Protein AF-0000000086746890 (afdb_homodimer)

Foldseek 3Di:
DQDPAAEEEEEAAAAFDCLLVVVLLVLLQQLCVLLVHDGHHYFYEYLVQAWHAYPPRDTDHGDDYLVVDQDHQEYEQTAHHDQDPPNVRQDPSNLVSVVNHVVVQHAYEYAANSVLSCVVSVNQFCHEEEHALVCQVVSCVVRVRGNYDPLFQWEDDRRYIYGHHSVCVLLQSLLVSCVVRNQVSSLVSCCVVVNPPVQQLSGDPSVQSLQQRFNPVLLVVLLSVLLNDQLQPDDLVVSCVVSVHDSVVSQVVSCVRRVDGPVVVSLRSLLRQLLVCLQAHPDDLCVSCVRSHHNDSVVVQVSNCVVPVDGSVRSSVRRNDD/DQDPAAEEEEEAAAAFDCLLVVVLLVLLQQLCVLLVHDGHHYFYEYLVQAWHAYPPRDTDHGDDYLVVDQDHQEYEYTAHHDQDPPNVRQDPSNLVSVVNHVVVQHAYEYAANSVLSCLVSVNQFCHEEEHALVCQVVSCVVRVRGNYDPLAQWEDDRRYIYGHHSVCVLLVSLLVSCVVRNQVSSQVSQCVVVNDPPQQPSGPVSVQSNQQRFNDPLLVVLLSVLLNDQLQPDDLCVSCVVSVHDSVVVQVVSCVRRVDGPVVVSLSSLLSQLRVCLQPHPDDLCVSCVRSHHNDSVVVQVSNCVVPVDGSVRSSVRHNDD

Structure (mmCIF, N/CA/C/O backbone):
data_AF-0000000086746890-model_v1
#
loop_
_entity.id
_entity.type
_entity.pdbx_description
1 polymer 'AraC family transcriptional regulator'
#
loop_
_atom_site.group_PDB
_atom_site.id
_atom_site.type_symbol
_atom_site.label_atom_id
_atom_site.label_alt_id
_atom_site.label_comp_id
_atom_site.label_asym_id
_atom_site.label_entity_id
_atom_site.label_seq_id
_atom_site.pdbx_PDB_ins_code
_atom_site.Cartn_x
_atom_site.Cartn_y
_atom_site.Cartn_z
_atom_site.occupancy
_atom_site.B_iso_or_equiv
_atom_site.auth_seq_id
_atom_site.auth_comp_id
_atom_site.auth_asym_id
_atom_site.auth_atom_id
_atom_site.pdbx_PDB_model_num
ATOM 1 N N . MET A 1 1 ? -10.727 -31.609 0.806 1 37.62 1 MET A N 1
ATOM 2 C CA . MET A 1 1 ? -9.375 -32.094 0.576 1 37.62 1 MET A CA 1
ATOM 3 C C . MET A 1 1 ? -8.375 -31.391 1.479 1 37.62 1 MET A C 1
ATOM 5 O O . MET A 1 1 ? -8.422 -30.156 1.613 1 37.62 1 MET A O 1
ATOM 9 N N . ASP A 1 2 ? -7.816 -32.062 2.447 1 51.03 2 ASP A N 1
ATOM 10 C CA . ASP A 1 2 ? -6.898 -31.75 3.531 1 51.03 2 ASP A CA 1
ATOM 11 C C . ASP A 1 2 ? -5.668 -31 3.006 1 51.03 2 ASP A C 1
ATOM 13 O O . ASP A 1 2 ? -4.734 -31.625 2.498 1 51.03 2 ASP A O 1
ATOM 17 N N . ARG A 1 3 ? -5.832 -29.859 2.447 1 65.56 3 ARG A N 1
ATOM 18 C CA . ARG A 1 3 ? -4.711 -29.156 1.813 1 65.56 3 ARG A CA 1
ATOM 19 C C . ARG A 1 3 ? -3.646 -28.797 2.84 1 65.56 3 ARG A C 1
ATOM 21 O O . ARG A 1 3 ? -3.969 -28.312 3.928 1 65.56 3 ARG A O 1
ATOM 28 N N . ASN A 1 4 ? -2.395 -29.359 2.713 1 88 4 ASN A N 1
ATOM 29 C CA . ASN A 1 4 ? -1.258 -28.922 3.52 1 88 4 ASN A CA 1
ATOM 30 C C . ASN A 1 4 ? -1.111 -27.406 3.514 1 88 4 ASN A C 1
ATOM 32 O O . ASN A 1 4 ? -1.479 -26.75 2.539 1 88 4 ASN A O 1
ATOM 36 N N . PRO A 1 5 ? -0.729 -26.891 4.691 1 94.88 5 PRO A N 1
ATOM 37 C CA . PRO A 1 5 ? -0.518 -25.438 4.727 1 94.88 5 PRO A CA 1
ATOM 38 C C . PRO A 1 5 ? 0.546 -24.969 3.734 1 94.88 5 PRO A C 1
ATOM 40 O O . PRO A 1 5 ? 1.56 -25.656 3.547 1 94.88 5 PRO A O 1
ATOM 43 N N . VAL A 1 6 ? 0.231 -23.938 3.039 1 97.19 6 VAL A N 1
ATOM 44 C CA . VAL A 1 6 ? 1.237 -23.281 2.205 1 97.19 6 VAL A CA 1
ATOM 45 C C . VAL A 1 6 ? 2.32 -22.672 3.086 1 97.19 6 VAL A C 1
ATOM 47 O O . VAL A 1 6 ? 2.021 -22.078 4.125 1 97.19 6 VAL A O 1
ATOM 50 N N . SER A 1 7 ? 3.57 -22.859 2.709 1 98.38 7 SER A N 1
ATOM 51 C CA . SER A 1 7 ? 4.672 -22.297 3.482 1 98.38 7 SER A CA 1
ATOM 52 C C . SER A 1 7 ? 5.324 -21.125 2.748 1 98.38 7 SER A C 1
ATOM 54 O O . SER A 1 7 ? 5.473 -21.172 1.525 1 98.38 7 SER A O 1
ATOM 56 N N . LEU A 1 8 ? 5.617 -20.109 3.471 1 98.75 8 LEU A N 1
ATOM 57 C CA . LEU A 1 8 ? 6.34 -18.938 2.965 1 98.75 8 LEU A CA 1
ATOM 58 C C . LEU A 1 8 ? 7.547 -18.625 3.842 1 98.75 8 LEU A C 1
ATOM 60 O O . LEU A 1 8 ? 7.418 -18.516 5.062 1 98.75 8 LEU A O 1
ATOM 64 N N . SER A 1 9 ? 8.727 -18.578 3.258 1 98.81 9 SER A N 1
ATOM 65 C CA . SER A 1 9 ? 9.953 -18.188 3.951 1 98.81 9 SER A CA 1
ATOM 66 C C . SER A 1 9 ? 10.43 -16.812 3.498 1 98.81 9 SER A C 1
ATOM 68 O O . SER A 1 9 ? 10.719 -16.609 2.318 1 98.81 9 SER A O 1
ATOM 70 N N . ALA A 1 10 ? 10.508 -15.945 4.469 1 98.75 10 ALA A N 1
ATOM 71 C CA . ALA A 1 10 ? 10.836 -14.555 4.184 1 98.75 10 ALA A CA 1
ATOM 72 C C . ALA A 1 10 ? 12.227 -14.195 4.703 1 98.75 10 ALA A C 1
ATOM 74 O O . ALA A 1 10 ? 12.539 -14.43 5.875 1 98.75 10 ALA A O 1
ATOM 75 N N . LEU A 1 11 ? 13.016 -13.641 3.838 1 97.94 11 LEU A N 1
ATOM 76 C CA . LEU A 1 11 ? 14.297 -13.062 4.219 1 97.94 11 LEU A CA 1
ATOM 77 C C . LEU A 1 11 ? 14.156 -11.578 4.539 1 97.94 11 LEU A C 1
ATOM 79 O O . LEU A 1 11 ? 13.914 -10.766 3.643 1 97.94 11 LEU A O 1
ATOM 83 N N . ALA A 1 12 ? 14.328 -11.266 5.793 1 97.25 12 ALA A N 1
ATOM 84 C CA . ALA A 1 12 ? 14.234 -9.875 6.238 1 97.25 12 ALA A CA 1
ATOM 85 C C . ALA A 1 12 ? 15.625 -9.297 6.508 1 97.25 12 ALA A C 1
ATOM 87 O O . ALA A 1 12 ? 16.5 -9.992 7.02 1 97.25 12 ALA A O 1
ATOM 88 N N . PHE A 1 13 ? 15.797 -8.016 6.172 1 94.88 13 PHE A N 1
ATOM 89 C CA . PHE A 1 13 ? 17.078 -7.344 6.328 1 94.88 13 PHE A CA 1
ATOM 90 C C . PHE A 1 13 ? 16.938 -6.086 7.176 1 94.88 13 PHE A C 1
ATOM 92 O O . PHE A 1 13 ? 15.984 -5.32 7 1 94.88 13 PHE A O 1
ATOM 99 N N . SER A 1 14 ? 17.891 -5.926 8.07 1 94.38 14 SER A N 1
ATOM 100 C CA . SER A 1 14 ? 17.953 -4.637 8.758 1 94.38 14 SER A CA 1
ATOM 101 C C . SER A 1 14 ? 18.266 -3.508 7.781 1 94.38 14 SER A C 1
ATOM 103 O O . SER A 1 14 ? 19.078 -3.67 6.871 1 94.38 14 SER A O 1
ATOM 105 N N . GLY A 1 15 ? 17.594 -2.457 7.996 1 90.81 15 GLY A N 1
ATOM 106 C CA . GLY A 1 15 ? 17.75 -1.319 7.105 1 90.81 15 GLY A CA 1
ATOM 107 C C . GLY A 1 15 ? 16.688 -1.264 6.02 1 90.81 15 GLY A C 1
ATOM 108 O O . GLY A 1 15 ? 16.453 -0.207 5.43 1 90.81 15 GLY A O 1
ATOM 109 N N . GLY A 1 16 ? 16.125 -2.379 5.73 1 93.75 16 GLY A N 1
ATOM 110 C CA . GLY A 1 16 ? 15.094 -2.447 4.707 1 93.75 16 GLY A CA 1
ATOM 111 C C . GLY A 1 16 ? 13.695 -2.197 5.25 1 93.75 16 GLY A C 1
ATOM 112 O O . GLY A 1 16 ? 13.492 -2.188 6.465 1 93.75 16 GLY A O 1
ATOM 113 N N . SER A 1 17 ? 12.75 -1.961 4.312 1 96 17 SER A N 1
ATOM 114 C CA . SER A 1 17 ? 11.344 -1.791 4.672 1 96 17 SER A CA 1
ATOM 115 C C . SER A 1 17 ? 10.766 -3.07 5.27 1 96 17 SER A C 1
ATOM 117 O O . SER A 1 17 ? 10.766 -4.117 4.621 1 96 17 SER A O 1
ATOM 119 N N . LEU A 1 18 ? 10.211 -2.998 6.453 1 97.94 18 LEU A N 1
ATOM 120 C CA . LEU A 1 18 ? 9.609 -4.168 7.074 1 97.94 18 LEU A CA 1
ATOM 121 C C . LEU A 1 18 ? 8.227 -4.441 6.492 1 97.94 18 LEU A C 1
ATOM 123 O O . LEU A 1 18 ? 7.715 -5.559 6.586 1 97.94 18 LEU A O 1
ATOM 127 N N . THR A 1 19 ? 7.664 -3.428 5.852 1 97.69 19 THR A N 1
ATOM 128 C CA . THR A 1 19 ? 6.406 -3.602 5.133 1 97.69 19 THR A CA 1
ATOM 129 C C . THR A 1 19 ? 6.57 -4.598 3.986 1 97.69 19 THR A C 1
ATOM 131 O O . THR A 1 19 ? 5.613 -5.27 3.602 1 97.69 19 THR A O 1
ATOM 134 N N . SER A 1 20 ? 7.797 -4.707 3.482 1 97.94 20 SER A N 1
ATOM 135 C CA . SER A 1 20 ? 8.078 -5.672 2.428 1 97.94 20 SER A CA 1
ATOM 136 C C . SER A 1 20 ? 7.953 -7.105 2.941 1 97.94 20 SER A C 1
ATOM 138 O O . SER A 1 20 ? 7.891 -8.047 2.154 1 97.94 20 SER A O 1
ATOM 140 N N . ILE A 1 21 ? 7.922 -7.27 4.223 1 98.5 21 ILE A N 1
ATOM 141 C CA . ILE A 1 21 ? 7.773 -8.578 4.855 1 98.5 21 ILE A CA 1
ATOM 142 C C . ILE A 1 21 ? 6.336 -8.758 5.328 1 98.5 21 ILE A C 1
ATOM 144 O O . ILE A 1 21 ? 5.652 -9.695 4.914 1 98.5 21 ILE A O 1
ATOM 148 N N . THR A 1 22 ? 5.852 -7.844 6.098 1 98.31 22 THR A N 1
ATOM 149 C CA . THR A 1 22 ? 4.539 -7.973 6.723 1 98.31 22 THR A CA 1
ATOM 150 C C . THR A 1 22 ? 3.434 -7.965 5.672 1 98.31 22 THR A C 1
ATOM 152 O O . THR A 1 22 ? 2.498 -8.766 5.738 1 98.31 22 THR A O 1
ATOM 155 N N . GLY A 1 23 ? 3.523 -7.117 4.703 1 97.56 23 GLY A N 1
ATOM 156 C CA . GLY A 1 23 ? 2.498 -6.961 3.682 1 97.56 23 GLY A CA 1
ATOM 157 C C . GLY A 1 23 ? 2.189 -8.25 2.945 1 97.56 23 GLY A C 1
ATOM 158 O O . GLY A 1 23 ? 1.062 -8.75 3 1 97.56 23 GLY A O 1
ATOM 159 N N . PRO A 1 24 ? 3.191 -8.805 2.289 1 98.25 24 PRO A N 1
ATOM 160 C CA . PRO A 1 24 ? 2.967 -10.055 1.558 1 98.25 24 PRO A CA 1
ATOM 161 C C . PRO A 1 24 ? 2.428 -11.172 2.449 1 98.25 24 PRO A C 1
ATOM 163 O O . PRO A 1 24 ? 1.552 -11.93 2.027 1 98.25 24 PRO A O 1
ATOM 166 N N . ILE A 1 25 ? 2.928 -11.281 3.621 1 98.44 25 ILE A N 1
ATOM 167 C CA . ILE A 1 25 ? 2.502 -12.328 4.539 1 98.44 25 ILE A CA 1
ATOM 168 C C . ILE A 1 25 ? 1.033 -12.133 4.906 1 98.44 25 ILE A C 1
ATOM 170 O O . ILE A 1 25 ? 0.268 -13.094 4.984 1 98.44 25 ILE A O 1
ATOM 174 N N . GLU A 1 26 ? 0.673 -10.922 5.137 1 97 26 GLU A N 1
ATOM 175 C CA . GLU A 1 26 ? -0.715 -10.625 5.477 1 97 26 GLU A CA 1
ATOM 176 C C . GLU A 1 26 ? -1.654 -10.984 4.332 1 97 26 GLU A C 1
ATOM 178 O O . GLU A 1 26 ? -2.738 -11.531 4.559 1 97 26 GLU A O 1
ATOM 183 N N . ILE A 1 27 ? -1.245 -10.695 3.115 1 96.69 27 ILE A N 1
ATOM 184 C CA . ILE A 1 27 ? -2.041 -11.055 1.946 1 96.69 27 ILE A CA 1
ATOM 185 C C . ILE A 1 27 ? -2.229 -12.57 1.894 1 96.69 27 ILE A C 1
ATOM 187 O O . ILE A 1 27 ? -3.355 -13.055 1.772 1 96.69 27 ILE A O 1
ATOM 191 N N . LEU A 1 28 ? -1.146 -13.32 2.006 1 98.06 28 LEU A N 1
ATOM 192 C CA . LEU A 1 28 ? -1.213 -14.773 1.935 1 98.06 28 LEU A CA 1
ATOM 193 C C . LEU A 1 28 ? -2.082 -15.336 3.055 1 98.06 28 LEU A C 1
ATOM 195 O O . LEU A 1 28 ? -2.902 -16.219 2.824 1 98.06 28 LEU A O 1
ATOM 199 N N . THR A 1 29 ? -1.887 -14.836 4.246 1 97.19 29 THR A N 1
ATOM 200 C CA . THR A 1 29 ? -2.619 -15.32 5.41 1 97.19 29 THR A CA 1
ATOM 201 C C . THR A 1 29 ? -4.113 -15.031 5.266 1 97.19 29 THR A C 1
ATOM 203 O O . THR A 1 29 ? -4.941 -15.898 5.547 1 97.19 29 THR A O 1
ATOM 206 N N . THR A 1 30 ? -4.453 -13.859 4.855 1 94.25 30 THR A N 1
ATOM 207 C CA . THR A 1 30 ? -5.848 -13.5 4.625 1 94.25 30 THR A CA 1
ATOM 208 C C . THR A 1 30 ? -6.469 -14.398 3.559 1 94.25 30 THR A C 1
ATOM 210 O O . THR A 1 30 ? -7.586 -14.891 3.73 1 94.25 30 THR A O 1
ATOM 213 N N . ALA A 1 31 ? -5.758 -14.625 2.469 1 94.12 31 ALA A N 1
ATOM 214 C CA . ALA A 1 31 ? -6.242 -15.469 1.382 1 94.12 31 ALA A CA 1
ATOM 215 C C . ALA A 1 31 ? -6.512 -16.891 1.87 1 94.12 31 ALA A C 1
ATOM 217 O O . ALA A 1 31 ? -7.531 -17.5 1.519 1 94.12 31 ALA A O 1
ATOM 218 N N . ALA A 1 32 ? -5.59 -17.406 2.666 1 94.38 32 ALA A N 1
ATOM 219 C CA . ALA A 1 32 ? -5.77 -18.75 3.205 1 94.38 32 ALA A CA 1
ATOM 220 C C . ALA A 1 32 ? -7.043 -18.844 4.039 1 94.38 32 ALA A C 1
ATOM 222 O O . ALA A 1 32 ? -7.816 -19.797 3.902 1 94.38 32 ALA A O 1
ATOM 223 N N . HIS A 1 33 ? -7.227 -17.844 4.875 1 90.44 33 HIS A N 1
ATOM 224 C CA . HIS A 1 33 ? -8.43 -17.797 5.699 1 90.44 33 HIS A CA 1
ATOM 225 C C . HIS A 1 33 ? -9.688 -17.781 4.84 1 90.44 33 HIS A C 1
ATOM 227 O O . HIS A 1 33 ? -10.625 -18.547 5.086 1 90.44 33 HIS A O 1
ATOM 233 N N . LEU A 1 34 ? -9.688 -16.984 3.84 1 85.81 34 LEU A N 1
ATOM 234 C CA . LEU A 1 34 ? -10.836 -16.828 2.953 1 85.81 34 LEU A CA 1
ATOM 235 C C . LEU A 1 34 ? -11.086 -18.109 2.17 1 85.81 34 LEU A C 1
ATOM 237 O O . LEU A 1 34 ? -12.234 -18.438 1.856 1 85.81 34 LEU A O 1
ATOM 241 N N . ALA A 1 35 ? -10.031 -18.828 1.907 1 85.38 35 ALA A N 1
ATOM 242 C CA . ALA A 1 35 ? -10.125 -20.062 1.133 1 85.38 35 ALA A CA 1
ATOM 243 C C . ALA A 1 35 ? -10.523 -21.234 2.02 1 85.38 35 ALA A C 1
ATOM 245 O O . ALA A 1 35 ? -10.711 -22.359 1.531 1 85.38 35 ALA A O 1
ATOM 246 N N . GLY A 1 36 ? -10.633 -20.984 3.346 1 85.56 36 GLY A N 1
ATOM 247 C CA . GLY A 1 36 ? -10.867 -22.078 4.266 1 85.56 36 GLY A CA 1
ATOM 248 C C . GLY A 1 36 ? -9.703 -23.047 4.348 1 85.56 36 GLY A C 1
ATOM 249 O O . GLY A 1 36 ? -9.883 -24.234 4.648 1 85.56 36 GLY A O 1
ATOM 250 N N . ALA A 1 37 ? -8.547 -22.625 3.973 1 88.94 37 ALA A N 1
ATOM 251 C CA . ALA A 1 37 ? -7.332 -23.438 4.004 1 88.94 37 ALA A CA 1
ATOM 252 C C . ALA A 1 37 ? -6.621 -23.297 5.348 1 88.94 37 ALA A C 1
ATOM 254 O O . ALA A 1 37 ? -6.902 -22.375 6.117 1 88.94 37 ALA A O 1
ATOM 255 N N . PRO A 1 38 ? -5.734 -24.234 5.648 1 92.81 38 PRO A N 1
ATOM 256 C CA . PRO A 1 38 ? -4.945 -24.094 6.875 1 92.81 38 PRO A CA 1
ATOM 257 C C . PRO A 1 38 ? -4.09 -22.828 6.875 1 92.81 38 PRO A C 1
ATOM 259 O O . PRO A 1 38 ? -3.686 -22.359 5.812 1 92.81 38 PRO A O 1
ATOM 262 N N . GLU A 1 39 ? -3.824 -22.328 8.031 1 94.38 39 GLU A N 1
ATOM 263 C CA . GLU A 1 39 ? -2.943 -21.172 8.172 1 94.38 39 GLU A CA 1
ATOM 264 C C . GLU A 1 39 ? -1.567 -21.453 7.57 1 94.38 39 GLU A C 1
ATOM 266 O O . GLU A 1 39 ? -0.995 -22.531 7.793 1 94.38 39 GLU A O 1
ATOM 271 N N . PRO A 1 40 ? -1.075 -20.516 6.793 1 97.75 40 PRO A N 1
ATOM 272 C CA . PRO A 1 40 ? 0.251 -20.719 6.207 1 97.75 40 PRO A CA 1
ATOM 273 C C . PRO A 1 40 ? 1.348 -20.859 7.262 1 97.75 40 PRO A C 1
ATOM 275 O O . PRO A 1 40 ? 1.234 -20.281 8.352 1 97.75 40 PRO A O 1
ATOM 278 N N . GLU A 1 41 ? 2.307 -21.641 6.949 1 98.06 41 GLU A N 1
ATOM 279 C CA . GLU A 1 41 ? 3.525 -21.703 7.75 1 98.06 41 GLU A CA 1
ATOM 280 C C . GLU A 1 41 ? 4.5 -20.594 7.344 1 98.06 41 GLU A C 1
ATOM 282 O O . GLU A 1 41 ? 5.086 -20.641 6.262 1 98.06 41 GLU A O 1
ATOM 287 N N . ILE A 1 42 ? 4.711 -19.672 8.273 1 98.69 42 ILE A N 1
ATOM 288 C CA . ILE A 1 42 ? 5.539 -18.516 7.957 1 98.69 42 ILE A CA 1
ATOM 289 C C . ILE A 1 42 ? 6.895 -18.656 8.648 1 98.69 42 ILE A C 1
ATOM 291 O O . ILE A 1 42 ? 6.965 -18.781 9.867 1 98.69 42 ILE A O 1
ATOM 295 N N . ASN A 1 43 ? 7.93 -18.609 7.867 1 98.62 43 ASN A N 1
ATOM 296 C CA . ASN A 1 43 ? 9.297 -18.578 8.367 1 98.62 43 ASN A CA 1
ATOM 297 C C . ASN A 1 43 ? 9.984 -17.25 8.07 1 98.62 43 ASN A C 1
ATOM 299 O O . ASN A 1 43 ? 10.117 -16.859 6.906 1 98.62 43 ASN A O 1
ATOM 303 N N . ILE A 1 44 ? 10.352 -16.594 9.109 1 98.56 44 ILE A N 1
ATOM 304 C CA . ILE A 1 44 ? 11.094 -15.352 8.953 1 98.56 44 ILE A CA 1
ATOM 305 C C . ILE A 1 44 ? 12.555 -15.562 9.336 1 98.56 44 ILE A C 1
ATOM 307 O O . ILE A 1 44 ? 12.852 -15.969 10.461 1 98.56 44 ILE A O 1
ATOM 311 N N . VAL A 1 45 ? 13.398 -15.25 8.414 1 97.62 45 VAL A N 1
ATOM 312 C CA . VAL A 1 45 ? 14.828 -15.445 8.641 1 97.62 45 VAL A CA 1
ATOM 313 C C . VAL A 1 45 ? 15.57 -14.141 8.391 1 97.62 45 VAL A C 1
ATOM 315 O O . VAL A 1 45 ? 15.141 -13.312 7.582 1 97.62 45 VAL A O 1
ATOM 318 N N . THR A 1 46 ? 16.594 -13.93 9.148 1 96.12 46 THR A N 1
ATOM 319 C CA . THR A 1 46 ? 17.531 -12.836 8.93 1 96.12 46 THR A CA 1
ATOM 320 C C . THR A 1 46 ? 18.953 -13.375 8.766 1 96.12 46 THR A C 1
ATOM 322 O O . THR A 1 46 ? 19.281 -14.461 9.258 1 96.12 46 THR A O 1
ATOM 325 N N . PRO A 1 47 ? 19.781 -12.656 7.996 1 92.25 47 PRO A N 1
ATOM 326 C CA . PRO A 1 47 ? 21.125 -13.172 7.719 1 92.25 47 PRO A CA 1
ATOM 327 C C . PRO A 1 47 ? 21.938 -13.414 8.984 1 92.25 47 PRO A C 1
ATOM 329 O O . PRO A 1 47 ? 22.781 -14.312 9.016 1 92.25 47 PRO A O 1
ATOM 332 N N . ASP A 1 48 ? 21.719 -12.664 10.055 1 91.62 48 ASP A N 1
ATOM 333 C CA . ASP A 1 48 ? 22.547 -12.773 11.25 1 91.62 48 ASP A CA 1
ATOM 334 C C . ASP A 1 48 ? 21.734 -13.344 12.422 1 91.62 48 ASP A C 1
ATOM 336 O O . ASP A 1 48 ? 22.188 -13.312 13.57 1 91.62 48 ASP A O 1
ATOM 340 N N . ASN A 1 49 ? 20.562 -13.75 12.164 1 94.06 49 ASN A N 1
ATOM 341 C CA . ASN A 1 49 ? 19.656 -14.359 13.133 1 94.06 49 ASN A CA 1
ATOM 342 C C . ASN A 1 49 ? 19.25 -13.383 14.227 1 94.06 49 ASN A C 1
ATOM 344 O O . ASN A 1 49 ? 18.875 -13.797 15.328 1 94.06 49 ASN A O 1
ATOM 348 N N . GLN A 1 50 ? 19.438 -12.102 13.984 1 95.69 50 GLN A N 1
ATOM 349 C CA . GLN A 1 50 ? 18.984 -11.047 14.891 1 95.69 50 GLN A CA 1
ATOM 350 C C . GLN A 1 50 ? 17.719 -10.391 14.375 1 95.69 50 GLN A C 1
ATOM 352 O O . GLN A 1 50 ? 17.312 -10.617 13.234 1 95.69 50 GLN A O 1
ATOM 357 N N . ASP A 1 51 ? 17.109 -9.617 15.273 1 97.38 51 ASP A N 1
ATOM 358 C CA . ASP A 1 51 ? 15.945 -8.859 14.836 1 97.38 51 ASP A CA 1
ATOM 359 C C . ASP A 1 51 ? 16.266 -8.031 13.594 1 97.38 51 ASP A C 1
ATOM 361 O O . ASP A 1 51 ? 17.344 -7.453 13.492 1 97.38 51 ASP A O 1
ATOM 365 N N . ALA A 1 52 ? 15.375 -8.039 12.648 1 96.69 52 ALA A N 1
ATOM 366 C CA . ALA A 1 52 ? 15.469 -7.078 11.547 1 96.69 52 ALA A CA 1
ATOM 367 C C . ALA A 1 52 ? 15.031 -5.688 12 1 96.69 52 ALA A C 1
ATOM 369 O O . ALA A 1 52 ? 13.906 -5.504 12.461 1 96.69 52 ALA A O 1
ATOM 370 N N . VAL A 1 53 ? 15.883 -4.738 11.828 1 96.75 53 VAL A N 1
ATOM 371 C CA . VAL A 1 53 ? 15.586 -3.373 12.25 1 96.75 53 VAL A CA 1
ATOM 372 C C . VAL A 1 53 ? 15.242 -2.52 11.031 1 96.75 53 VAL A C 1
ATOM 374 O O . VAL A 1 53 ? 16.078 -2.316 10.148 1 96.75 53 VAL A O 1
ATOM 377 N N . GLY A 1 54 ? 13.992 -2.07 11 1 95.81 54 GLY A N 1
ATOM 378 C CA . GLY A 1 54 ? 13.547 -1.235 9.898 1 95.81 54 GLY A CA 1
ATOM 379 C C . GLY A 1 54 ? 13.633 0.249 10.203 1 95.81 54 GLY A C 1
ATOM 380 O O . GLY A 1 54 ? 14.133 0.646 11.25 1 95.81 54 GLY A O 1
ATOM 381 N N . PRO A 1 55 ? 13.219 1.043 9.219 1 94.12 55 PRO A N 1
ATOM 382 C CA . PRO A 1 55 ? 13.148 2.488 9.438 1 94.12 55 PRO A CA 1
ATOM 383 C C . PRO A 1 55 ? 12.422 2.854 10.734 1 94.12 55 PRO A C 1
ATOM 385 O O . PRO A 1 55 ? 11.43 2.215 11.086 1 94.12 55 PRO A O 1
ATOM 388 N N . GLY A 1 56 ? 12.969 3.867 11.43 1 94.25 56 GLY A N 1
ATOM 389 C CA . GLY A 1 56 ? 12.398 4.293 12.695 1 94.25 56 GLY A CA 1
ATOM 390 C C . GLY A 1 56 ? 12.789 3.396 13.859 1 94.25 56 GLY A C 1
ATOM 391 O O . GLY A 1 56 ? 12.32 3.592 14.984 1 94.25 56 GLY A O 1
ATOM 392 N N . GLY A 1 57 ? 13.555 2.371 13.555 1 95.81 57 GLY A N 1
ATOM 393 C CA . GLY A 1 57 ? 14.016 1.483 14.609 1 95.81 57 GLY A CA 1
ATOM 394 C C . GLY A 1 57 ? 13.023 0.379 14.93 1 95.81 57 GLY A C 1
ATOM 395 O O . GLY A 1 57 ? 13.164 -0.31 15.945 1 95.81 57 GLY A O 1
ATOM 396 N N . VAL A 1 58 ? 12.047 0.175 14.133 1 97.19 58 VAL A N 1
ATOM 397 C CA . VAL A 1 58 ? 11.078 -0.899 14.32 1 97.19 58 VAL A CA 1
ATOM 398 C C . VAL A 1 58 ? 11.781 -2.252 14.219 1 97.19 58 VAL A C 1
ATOM 400 O O . VAL A 1 58 ? 12.617 -2.457 13.336 1 97.19 58 VAL A O 1
ATOM 403 N N . ARG A 1 59 ? 11.375 -3.154 15.07 1 98.12 59 ARG A N 1
ATOM 404 C CA . ARG A 1 59 ? 12.07 -4.438 15.125 1 98.12 59 ARG A CA 1
ATOM 405 C C . ARG A 1 59 ? 11.109 -5.59 14.852 1 98.12 59 ARG A C 1
ATOM 407 O O . ARG A 1 59 ? 10.062 -5.703 15.492 1 98.12 59 ARG A O 1
ATOM 414 N N . LEU A 1 60 ? 11.492 -6.363 13.922 1 97.56 60 LEU A N 1
ATOM 415 C CA . LEU A 1 60 ? 10.789 -7.586 13.555 1 97.56 60 LEU A CA 1
ATOM 416 C C . LEU A 1 60 ? 11.609 -8.82 13.914 1 97.56 60 LEU A C 1
ATOM 418 O O . LEU A 1 60 ? 12.781 -8.922 13.547 1 97.56 60 LEU A O 1
ATOM 422 N N . LYS A 1 61 ? 11.016 -9.789 14.523 1 97.38 61 LYS A N 1
ATOM 423 C CA . LYS A 1 61 ? 11.727 -10.938 15.078 1 97.38 61 LYS A CA 1
ATOM 424 C C . LYS A 1 61 ? 11.734 -12.109 14.102 1 97.38 61 LYS A C 1
ATOM 426 O O . LYS A 1 61 ? 10.68 -12.531 13.625 1 97.38 61 LYS A O 1
ATOM 431 N N . PRO A 1 62 ? 12.992 -12.609 13.812 1 97.62 62 PRO A N 1
ATOM 432 C CA . PRO A 1 62 ? 13.023 -13.883 13.086 1 97.62 62 PRO A CA 1
ATOM 433 C C . PRO A 1 62 ? 12.555 -15.055 13.945 1 97.62 62 PRO A C 1
ATOM 435 O O . PRO A 1 62 ? 12.57 -14.969 15.172 1 97.62 62 PRO A O 1
ATOM 438 N N . ASN A 1 63 ? 12.102 -16.141 13.273 1 97.81 63 ASN A N 1
ATOM 439 C CA . ASN A 1 63 ? 11.609 -17.266 14.047 1 97.81 63 ASN A CA 1
ATOM 440 C C . ASN A 1 63 ? 12.234 -18.578 13.578 1 97.81 63 ASN A C 1
ATOM 442 O O . ASN A 1 63 ? 11.898 -19.656 14.078 1 97.81 63 ASN A O 1
ATOM 446 N N . LYS A 1 64 ? 13.117 -18.547 12.609 1 97.69 64 LYS A N 1
ATOM 447 C CA . LYS A 1 64 ? 13.781 -19.734 12.07 1 97.69 64 LYS A CA 1
ATOM 448 C C . LYS A 1 64 ? 15.203 -19.406 11.633 1 97.69 64 LYS A C 1
ATOM 450 O O . LYS A 1 64 ? 15.523 -18.266 11.32 1 97.69 64 LYS A O 1
ATOM 455 N N . LEU A 1 65 ? 16.016 -20.359 11.742 1 96.75 65 LEU A N 1
ATOM 456 C CA . LEU A 1 65 ? 17.328 -20.266 11.117 1 96.75 65 LEU A CA 1
ATOM 457 C C . LEU A 1 65 ? 17.281 -20.688 9.656 1 96.75 65 LEU A C 1
ATOM 459 O O . LEU A 1 65 ? 16.578 -21.625 9.297 1 96.75 65 LEU A O 1
ATOM 463 N N . ILE A 1 66 ? 18.031 -19.969 8.883 1 95.81 66 ILE A N 1
ATOM 464 C CA . ILE A 1 66 ? 17.984 -20.188 7.438 1 95.81 66 ILE A CA 1
ATOM 465 C C . ILE A 1 66 ? 18.359 -21.625 7.125 1 95.81 66 ILE A C 1
ATOM 467 O O . ILE A 1 66 ? 17.781 -22.25 6.238 1 95.81 66 ILE A O 1
ATOM 471 N N . GLY A 1 67 ? 19.297 -22.25 7.793 1 94.25 67 GLY A N 1
ATOM 472 C CA . GLY A 1 67 ? 19.766 -23.594 7.562 1 94.25 67 GLY A CA 1
ATOM 473 C C . GLY A 1 67 ? 18.734 -24.656 7.863 1 94.25 67 GLY A C 1
ATOM 474 O O . GLY A 1 67 ? 18.844 -25.797 7.398 1 94.25 67 GLY A O 1
ATOM 475 N N . GLU A 1 68 ? 17.688 -24.328 8.586 1 96.5 68 GLU A N 1
ATOM 476 C CA . GLU A 1 68 ? 16.625 -25.266 8.969 1 96.5 68 GLU A CA 1
ATOM 477 C C . GLU A 1 68 ? 15.594 -25.406 7.859 1 96.5 68 GLU A C 1
ATOM 479 O O . GLU A 1 68 ? 14.797 -26.344 7.867 1 96.5 68 GLU A O 1
ATOM 484 N N . ILE A 1 69 ? 15.617 -24.5 6.961 1 97.62 69 ILE A N 1
ATOM 485 C CA . ILE A 1 69 ? 14.586 -24.484 5.934 1 97.62 69 ILE A CA 1
ATOM 486 C C . ILE A 1 69 ? 15.086 -25.203 4.684 1 97.62 69 ILE A C 1
ATOM 488 O O . ILE A 1 69 ? 15.867 -24.641 3.904 1 97.62 69 ILE A O 1
ATOM 492 N N . LYS A 1 70 ? 14.562 -26.359 4.449 1 96.25 70 LYS A N 1
ATOM 493 C CA . LYS A 1 70 ? 14.992 -27.156 3.305 1 96.25 70 LYS A CA 1
ATOM 494 C C . LYS A 1 70 ? 13.945 -27.141 2.197 1 96.25 70 LYS A C 1
ATOM 496 O O . LYS A 1 70 ? 14.242 -27.453 1.044 1 96.25 70 LYS A O 1
ATOM 501 N N . GLN A 1 71 ? 12.766 -26.859 2.592 1 96.25 71 GLN A N 1
ATOM 502 C CA . GLN A 1 71 ? 11.664 -26.766 1.645 1 96.25 71 GLN A CA 1
ATOM 503 C C . GLN A 1 71 ? 10.695 -25.656 2.029 1 96.25 71 GLN A C 1
ATOM 505 O O . GLN A 1 71 ? 10.445 -25.422 3.215 1 96.25 71 GLN A O 1
ATOM 510 N N . THR A 1 72 ? 10.164 -24.969 1.099 1 98.06 72 THR A N 1
ATOM 511 C CA . THR A 1 72 ? 9.133 -23.953 1.237 1 98.06 72 THR A CA 1
ATOM 512 C C . THR A 1 72 ? 8.375 -23.766 -0.075 1 98.06 72 THR A C 1
ATOM 514 O O . THR A 1 72 ? 8.852 -24.172 -1.137 1 98.06 72 THR A O 1
ATOM 517 N N . ASP A 1 73 ? 7.199 -23.25 -0.009 1 98 73 ASP A N 1
ATOM 518 C CA . ASP A 1 73 ? 6.395 -23.078 -1.217 1 98 73 ASP A CA 1
ATOM 519 C C . ASP A 1 73 ? 6.66 -21.734 -1.874 1 98 73 ASP A C 1
ATOM 521 O O . ASP A 1 73 ? 6.484 -21.578 -3.084 1 98 73 ASP A O 1
ATOM 525 N N . ILE A 1 74 ? 6.977 -20.75 -1.106 1 98.62 74 ILE A N 1
ATOM 526 C CA . ILE A 1 74 ? 7.246 -19.391 -1.582 1 98.62 74 ILE A CA 1
ATOM 527 C C . ILE A 1 74 ? 8.461 -18.812 -0.852 1 98.62 74 ILE A C 1
ATOM 529 O O . ILE A 1 74 ? 8.586 -18.969 0.366 1 98.62 74 ILE A O 1
ATOM 533 N N . VAL A 1 75 ? 9.336 -18.172 -1.579 1 98.81 75 VAL A N 1
ATOM 534 C CA . VAL A 1 75 ? 10.422 -17.406 -0.986 1 98.81 75 VAL A CA 1
ATOM 535 C C . VAL A 1 75 ? 10.164 -15.914 -1.18 1 98.81 75 VAL A C 1
ATOM 537 O O . VAL A 1 75 ? 9.828 -15.477 -2.281 1 98.81 75 VAL A O 1
ATOM 540 N N . LEU A 1 76 ? 10.219 -15.242 -0.13 1 98.81 76 LEU A N 1
ATOM 541 C CA . LEU A 1 76 ? 10.086 -13.789 -0.139 1 98.81 76 LEU A CA 1
ATOM 542 C C . LEU A 1 76 ? 11.391 -13.125 0.285 1 98.81 76 LEU A C 1
ATOM 544 O O . LEU A 1 76 ? 11.914 -13.406 1.364 1 98.81 76 LEU A O 1
ATOM 548 N N . VAL A 1 77 ? 11.945 -12.305 -0.593 1 98.44 77 VAL A N 1
ATOM 549 C CA . VAL A 1 77 ? 13.148 -11.539 -0.281 1 98.44 77 VAL A CA 1
ATOM 550 C C . VAL A 1 77 ? 12.781 -10.07 -0.064 1 98.44 77 VAL A C 1
ATOM 552 O O . VAL A 1 77 ? 12.445 -9.367 -1.016 1 98.44 77 VAL A O 1
ATOM 555 N N . GLY A 1 78 ? 12.891 -9.641 1.169 1 97.56 78 GLY A N 1
ATOM 556 C CA . GLY A 1 78 ? 12.523 -8.281 1.525 1 97.56 78 GLY A CA 1
ATOM 557 C C . GLY A 1 78 ? 13.508 -7.242 1.021 1 97.56 78 GLY A C 1
ATOM 558 O O . GLY A 1 78 ? 14.594 -7.586 0.547 1 97.56 78 GLY A O 1
ATOM 559 N N . SER A 1 79 ? 13.07 -5.965 1.128 1 95.69 79 SER A N 1
ATOM 560 C CA . SER A 1 79 ? 13.93 -4.844 0.769 1 95.69 79 SER A CA 1
ATOM 561 C C . SER A 1 79 ? 15.141 -4.758 1.691 1 95.69 79 SER A C 1
ATOM 563 O O . SER A 1 79 ? 15.047 -5.074 2.879 1 95.69 79 SER A O 1
ATOM 565 N N . ILE A 1 80 ? 16.266 -4.312 1.19 1 92.56 80 ILE A N 1
ATOM 566 C CA . ILE A 1 80 ? 17.484 -4.234 1.991 1 92.56 80 ILE A CA 1
ATOM 567 C C . ILE A 1 80 ? 17.828 -2.77 2.264 1 92.56 80 ILE A C 1
ATOM 569 O O . ILE A 1 80 ? 18.906 -2.467 2.783 1 92.56 80 ILE A O 1
ATOM 573 N N . GLY A 1 81 ? 16.969 -1.845 1.931 1 83 81 GLY A N 1
ATOM 574 C CA . GLY A 1 81 ? 17.297 -0.434 2.035 1 83 81 GLY A CA 1
ATOM 575 C C . GLY A 1 81 ? 18.281 0.027 0.975 1 83 81 GLY A C 1
ATOM 576 O O . GLY A 1 81 ? 18.141 -0.318 -0.201 1 83 81 GLY A O 1
ATOM 577 N N . ILE A 1 82 ? 19.125 0.955 1.322 1 76.31 82 ILE A N 1
ATOM 578 C CA . ILE A 1 82 ? 20.156 1.431 0.394 1 76.31 82 ILE A CA 1
ATOM 579 C C . ILE A 1 82 ? 21.328 0.46 0.38 1 76.31 82 ILE A C 1
ATOM 581 O O . ILE A 1 82 ? 22.016 0.286 1.395 1 76.31 82 ILE A O 1
ATOM 585 N N . PRO A 1 83 ? 21.391 -0.152 -0.803 1 76.44 83 PRO A N 1
ATOM 586 C CA . PRO A 1 83 ? 22.484 -1.125 -0.883 1 76.44 83 PRO A CA 1
ATOM 587 C C . PRO A 1 83 ? 23.859 -0.473 -0.801 1 76.44 83 PRO A C 1
ATOM 589 O O . PRO A 1 83 ? 24.078 0.596 -1.379 1 76.44 83 PRO A O 1
ATOM 592 N N . HIS A 1 84 ? 24.578 -0.785 0.27 1 65 84 HIS A N 1
ATOM 593 C CA . HIS A 1 84 ? 25.984 -0.386 0.255 1 65 84 HIS A CA 1
ATOM 594 C C . HIS A 1 84 ? 26.781 -1.241 -0.716 1 65 84 HIS A C 1
ATOM 596 O O . HIS A 1 84 ? 26.328 -2.305 -1.142 1 65 84 HIS A O 1
ATOM 602 N N . ASN A 1 85 ? 27.891 -0.726 -1.237 1 54.22 85 ASN A N 1
ATOM 603 C CA . ASN A 1 85 ? 28.719 -1.266 -2.309 1 54.22 85 ASN A CA 1
ATOM 604 C C . ASN A 1 85 ? 28.875 -2.779 -2.189 1 54.22 85 ASN A C 1
ATOM 606 O O . ASN A 1 85 ? 28.938 -3.482 -3.199 1 54.22 85 ASN A O 1
ATOM 610 N N . ASP A 1 86 ? 28.719 -3.314 -1.021 1 58.34 86 ASP A N 1
ATOM 611 C CA . ASP A 1 86 ? 29.078 -4.727 -1.048 1 58.34 86 ASP A CA 1
ATOM 612 C C . ASP A 1 86 ? 27.938 -5.602 -0.54 1 58.34 86 ASP A C 1
ATOM 614 O O . ASP A 1 86 ? 28.125 -6.801 -0.314 1 58.34 86 ASP A O 1
ATOM 618 N N . LEU A 1 87 ? 26.781 -5.121 -0.486 1 78.88 87 LEU A N 1
ATOM 619 C CA . LEU A 1 87 ? 25.688 -5.941 0.029 1 78.88 87 LEU A CA 1
ATOM 620 C C . LEU A 1 87 ? 26.188 -6.871 1.132 1 78.88 87 LEU A C 1
ATOM 622 O O . LEU A 1 87 ? 25.906 -8.07 1.111 1 78.88 87 LEU A O 1
ATOM 626 N N . ASP A 1 88 ? 26.938 -6.379 1.994 1 74.81 88 ASP A N 1
ATOM 627 C CA . ASP A 1 88 ? 27.625 -7.141 3.025 1 74.81 88 ASP A CA 1
ATOM 628 C C . ASP A 1 88 ? 26.641 -7.82 3.969 1 74.81 88 ASP A C 1
ATOM 630 O O . ASP A 1 88 ? 26.984 -8.789 4.648 1 74.81 88 ASP A O 1
ATOM 634 N N . SER A 1 89 ? 25.516 -7.406 3.922 1 76.31 89 SER A N 1
ATOM 635 C CA . SER A 1 89 ? 24.531 -8 4.816 1 76.31 89 SER A CA 1
ATOM 636 C C . SER A 1 89 ? 24.078 -9.375 4.324 1 76.31 89 SER A C 1
ATOM 638 O O . SER A 1 89 ? 23.484 -10.148 5.074 1 76.31 89 SER A O 1
ATOM 640 N N . CYS A 1 90 ? 24.406 -9.68 3.199 1 85.31 90 CYS A N 1
ATOM 641 C CA . CYS A 1 90 ? 24.062 -10.977 2.629 1 85.31 90 CYS A CA 1
ATOM 642 C C . CYS A 1 90 ? 25.172 -11.984 2.844 1 85.31 90 CYS A C 1
ATOM 644 O O . CYS A 1 90 ? 26.25 -11.867 2.24 1 85.31 90 CYS A O 1
ATOM 646 N N . THR A 1 91 ? 24.938 -12.969 3.611 1 90.5 91 THR A N 1
ATOM 647 C CA . THR A 1 91 ? 25.953 -13.984 3.9 1 90.5 91 THR A CA 1
ATOM 648 C C . THR A 1 91 ? 25.984 -15.039 2.795 1 90.5 91 THR A C 1
ATOM 650 O O . THR A 1 91 ? 25.047 -15.156 2.01 1 90.5 91 THR A O 1
ATOM 653 N N . GLN A 1 92 ? 27.094 -15.773 2.814 1 94 92 GLN A N 1
ATOM 654 C CA . GLN A 1 92 ? 27.188 -16.859 1.852 1 94 92 GLN A CA 1
ATOM 655 C C . GLN A 1 92 ? 26.109 -17.906 2.1 1 94 92 GLN A C 1
ATOM 657 O O . GLN A 1 92 ? 25.578 -18.5 1.155 1 94 92 GLN A O 1
ATOM 662 N N . GLU A 1 93 ? 25.797 -18.109 3.287 1 94.88 93 GLU A N 1
ATOM 663 C CA . GLU A 1 93 ? 24.734 -19.062 3.643 1 94.88 93 GLU A CA 1
ATOM 664 C C . GLU A 1 93 ? 23.406 -18.656 3.027 1 94.88 93 GLU A C 1
ATOM 666 O O . GLU A 1 93 ? 22.672 -19.5 2.504 1 94.88 93 GLU A O 1
ATOM 671 N N . THR A 1 94 ? 23.141 -17.391 3.107 1 95.19 94 THR A N 1
ATOM 672 C CA . THR A 1 94 ? 21.922 -16.859 2.533 1 95.19 94 THR A CA 1
ATOM 673 C C . THR A 1 94 ? 21.891 -17.062 1.02 1 95.19 94 THR A C 1
ATOM 675 O O . THR A 1 94 ? 20.891 -17.484 0.459 1 95.19 94 THR A O 1
ATOM 678 N N . LEU A 1 95 ? 23 -16.797 0.392 1 96.31 95 LEU A N 1
ATOM 679 C CA . LEU A 1 95 ? 23.109 -16.922 -1.059 1 96.31 95 LEU A CA 1
ATOM 680 C C . LEU A 1 95 ? 22.969 -18.375 -1.494 1 96.31 95 LEU A C 1
ATOM 682 O O . LEU A 1 95 ? 22.25 -18.672 -2.453 1 96.31 95 LEU A O 1
ATOM 686 N N . ASP A 1 96 ? 23.594 -19.266 -0.767 1 97 96 ASP A N 1
ATOM 687 C CA . ASP A 1 96 ? 23.5 -20.688 -1.056 1 97 96 ASP A CA 1
ATOM 688 C C . ASP A 1 96 ? 22.062 -21.188 -0.893 1 97 96 ASP A C 1
ATOM 690 O O . ASP A 1 96 ? 21.578 -21.984 -1.693 1 97 96 ASP A O 1
ATOM 694 N N . TRP A 1 97 ? 21.453 -20.719 0.084 1 97.5 97 TRP A N 1
ATOM 695 C CA . TRP A 1 97 ? 20.062 -21.109 0.363 1 97.5 97 TRP A CA 1
ATOM 696 C C . TRP A 1 97 ? 19.141 -20.656 -0.763 1 97.5 97 TRP A C 1
ATOM 698 O O . TRP A 1 97 ? 18.266 -21.422 -1.188 1 97.5 97 TRP A O 1
ATOM 708 N N . LEU A 1 98 ? 19.344 -19.484 -1.22 1 97.88 98 LEU A N 1
ATOM 709 C CA . LEU A 1 98 ? 18.531 -18.969 -2.322 1 97.88 98 LEU A CA 1
ATOM 710 C C . LEU A 1 98 ? 18.734 -19.812 -3.576 1 97.88 98 LEU A C 1
ATOM 712 O O . LEU A 1 98 ? 17.781 -20.094 -4.297 1 97.88 98 LEU A O 1
ATOM 716 N N . GLN A 1 99 ? 19.938 -20.188 -3.838 1 97.56 99 GLN A N 1
ATOM 717 C CA . GLN A 1 99 ? 20.219 -21.047 -4.988 1 97.56 99 GLN A CA 1
ATOM 718 C C . GLN A 1 99 ? 19.531 -22.406 -4.848 1 97.56 99 GLN A C 1
ATOM 720 O O . GLN A 1 99 ? 18.969 -22.922 -5.816 1 97.56 99 GLN A O 1
ATOM 725 N N . MET A 1 100 ? 19.609 -22.906 -3.688 1 97.5 100 MET A N 1
ATOM 726 C CA . MET A 1 100 ? 18.938 -24.188 -3.414 1 97.5 100 MET A CA 1
ATOM 727 C C . MET A 1 100 ? 17.438 -24.062 -3.652 1 97.5 100 MET A C 1
ATOM 729 O O . MET A 1 100 ? 16.828 -24.969 -4.238 1 97.5 100 MET A O 1
ATOM 733 N N . MET A 1 101 ? 16.828 -23 -3.18 1 97.38 101 MET A N 1
ATOM 734 C CA . MET A 1 101 ? 15.391 -22.797 -3.346 1 97.38 101 MET A CA 1
ATOM 735 C C . MET A 1 101 ? 15.031 -22.609 -4.816 1 97.38 101 MET A C 1
ATOM 737 O O . MET A 1 101 ? 13.984 -23.078 -5.266 1 97.38 101 MET A O 1
ATOM 741 N N . GLU A 1 102 ? 15.875 -21.875 -5.535 1 96.56 102 GLU A N 1
ATOM 742 C CA . GLU A 1 102 ? 15.625 -21.641 -6.957 1 96.56 102 GLU A CA 1
ATOM 743 C C . GLU A 1 102 ? 15.531 -22.953 -7.723 1 96.56 102 GLU A C 1
ATOM 745 O O . GLU A 1 102 ? 14.75 -23.078 -8.664 1 96.56 102 GLU A O 1
ATOM 750 N N . GLU A 1 103 ? 16.25 -23.953 -7.367 1 95.56 103 GLU A N 1
ATOM 751 C CA . GLU A 1 103 ? 16.266 -25.25 -8.023 1 95.56 103 GLU A CA 1
ATOM 752 C C . GLU A 1 103 ? 14.938 -25.969 -7.871 1 95.56 103 GLU A C 1
ATOM 754 O O . GLU A 1 103 ? 14.602 -26.859 -8.664 1 95.56 103 GLU A O 1
ATOM 759 N N . LYS A 1 104 ? 14.227 -25.562 -6.938 1 95.62 104 LYS A N 1
ATOM 760 C CA . LYS A 1 104 ? 12.945 -26.203 -6.664 1 95.62 104 LYS A CA 1
ATOM 761 C C . LYS A 1 104 ? 11.836 -25.625 -7.543 1 95.62 104 LYS A C 1
ATOM 763 O O . LYS A 1 104 ? 10.711 -26.125 -7.547 1 95.62 104 LYS A O 1
ATOM 768 N N . ASN A 1 105 ? 12.078 -24.562 -8.234 1 94.75 105 ASN A N 1
ATOM 769 C CA . ASN A 1 105 ? 11.18 -23.922 -9.18 1 94.75 105 ASN A CA 1
ATOM 770 C C . ASN A 1 105 ? 9.898 -23.438 -8.5 1 94.75 105 ASN A C 1
ATOM 772 O O . ASN A 1 105 ? 8.797 -23.656 -9.016 1 94.75 105 ASN A O 1
ATOM 776 N N . ILE A 1 106 ? 10.086 -22.922 -7.32 1 96.31 106 ILE A N 1
ATOM 777 C CA . ILE A 1 106 ? 9 -22.297 -6.57 1 96.31 106 ILE A CA 1
ATOM 778 C C . ILE A 1 106 ? 9.039 -20.781 -6.773 1 96.31 106 ILE A C 1
ATOM 780 O O . ILE A 1 106 ? 10.078 -20.234 -7.16 1 96.31 106 ILE A O 1
ATOM 784 N N . PRO A 1 107 ? 7.945 -20.125 -6.531 1 96.62 107 PRO A N 1
ATOM 785 C CA . PRO A 1 107 ? 7.965 -18.672 -6.648 1 96.62 107 PRO A CA 1
ATOM 786 C C . PRO A 1 107 ? 8.969 -18.016 -5.699 1 96.62 107 PRO A C 1
ATOM 788 O O . PRO A 1 107 ? 8.977 -18.312 -4.504 1 96.62 107 PRO A O 1
ATOM 791 N N . ILE A 1 108 ? 9.812 -17.188 -6.25 1 98.5 108 ILE A N 1
ATOM 792 C CA . ILE A 1 108 ? 10.727 -16.312 -5.508 1 98.5 108 ILE A CA 1
ATOM 793 C C . ILE A 1 108 ? 10.398 -14.852 -5.793 1 98.5 108 ILE A C 1
ATOM 795 O O . ILE A 1 108 ? 10.5 -14.406 -6.938 1 98.5 108 ILE A O 1
ATOM 799 N N . VAL A 1 109 ? 10.016 -14.156 -4.746 1 98.31 109 VAL A N 1
ATOM 800 C CA . VAL A 1 109 ? 9.547 -12.789 -4.883 1 98.31 109 VAL A CA 1
ATOM 801 C C . VAL A 1 109 ? 10.523 -11.828 -4.207 1 98.31 109 VAL A C 1
ATOM 803 O O . VAL A 1 109 ? 10.773 -11.945 -3.004 1 98.31 109 VAL A O 1
ATOM 806 N N . SER A 1 110 ? 11.094 -10.938 -4.938 1 98.06 110 SER A N 1
ATOM 807 C CA . SER A 1 110 ? 11.898 -9.883 -4.332 1 98.06 110 SER A CA 1
ATOM 808 C C . SER A 1 110 ? 11.156 -8.555 -4.332 1 98.06 110 SER A C 1
ATOM 810 O O . SER A 1 110 ? 10.508 -8.195 -5.32 1 98.06 110 SER A O 1
ATOM 812 N N . ILE A 1 111 ? 11.234 -7.91 -3.227 1 97.44 111 ILE A N 1
ATOM 813 C CA . ILE A 1 111 ? 10.523 -6.648 -3.078 1 97.44 111 ILE A CA 1
ATOM 814 C C . ILE A 1 111 ? 11.516 -5.488 -3.104 1 97.44 111 ILE A C 1
ATOM 816 O O . ILE A 1 111 ? 12.461 -5.453 -2.311 1 97.44 111 ILE A O 1
ATOM 820 N N . CYS A 1 112 ? 11.258 -4.535 -4.082 1 94 112 CYS A N 1
ATOM 821 C CA . CYS A 1 112 ? 12.07 -3.324 -4.164 1 94 112 CYS A CA 1
ATOM 822 C C . CYS A 1 112 ? 13.547 -3.664 -4.262 1 94 112 CYS A C 1
ATOM 824 O O . CYS A 1 112 ? 13.961 -4.418 -5.145 1 94 112 CYS A O 1
ATOM 826 N N . SER A 1 113 ? 14.414 -3.246 -3.369 1 93.62 113 SER A N 1
ATOM 827 C CA . SER A 1 113 ? 15.859 -3.451 -3.434 1 93.62 113 SER A CA 1
ATOM 828 C C . SER A 1 113 ? 16.234 -4.891 -3.086 1 93.62 113 SER A C 1
ATOM 830 O O . SER A 1 113 ? 17.406 -5.27 -3.152 1 93.62 113 SER A O 1
ATOM 832 N N . GLY A 1 114 ? 15.266 -5.719 -2.822 1 96.56 114 GLY A N 1
ATOM 833 C CA . GLY A 1 114 ? 15.523 -7.137 -2.637 1 96.56 114 GLY A CA 1
ATOM 834 C C . GLY A 1 114 ? 16.094 -7.805 -3.873 1 96.56 114 GLY A C 1
ATOM 835 O O . GLY A 1 114 ? 16.75 -8.852 -3.777 1 96.56 114 GLY A O 1
ATOM 836 N N . SER A 1 115 ? 15.875 -7.223 -5.012 1 96.81 115 SER A N 1
ATOM 837 C CA . SER A 1 115 ? 16.391 -7.766 -6.266 1 96.81 115 SER A CA 1
ATOM 838 C C . SER A 1 115 ? 17.906 -7.812 -6.27 1 96.81 115 SER A C 1
ATOM 840 O O . SER A 1 115 ? 18.516 -8.664 -6.93 1 96.81 115 SER A O 1
ATOM 842 N N . PHE A 1 116 ? 18.531 -6.945 -5.508 1 96.38 116 PHE A N 1
ATOM 843 C CA . PHE A 1 116 ? 19.984 -6.965 -5.395 1 96.38 116 PHE A CA 1
ATOM 844 C C . PHE A 1 116 ? 20.469 -8.281 -4.801 1 96.38 116 PHE A C 1
ATOM 846 O O . PHE A 1 116 ? 21.5 -8.812 -5.203 1 96.38 116 PHE A O 1
ATOM 853 N N . VAL A 1 117 ? 19.719 -8.781 -3.865 1 96.69 117 VAL A N 1
ATOM 854 C CA . VAL A 1 117 ? 20.078 -10.031 -3.201 1 96.69 117 VAL A CA 1
ATOM 855 C C . VAL A 1 117 ? 19.953 -11.188 -4.188 1 96.69 117 VAL A C 1
ATOM 857 O O . VAL A 1 117 ? 20.844 -12.047 -4.258 1 96.69 117 VAL A O 1
ATOM 860 N N . LEU A 1 118 ? 18.922 -11.18 -4.953 1 97.75 118 LEU A N 1
ATOM 861 C CA . LEU A 1 118 ? 18.766 -12.219 -5.965 1 97.75 118 LEU A CA 1
ATOM 862 C C . LEU A 1 118 ? 19.875 -12.156 -7 1 97.75 118 LEU A C 1
ATOM 864 O O . LEU A 1 118 ? 20.391 -13.188 -7.434 1 97.75 118 LEU A O 1
ATOM 868 N N . ALA A 1 119 ? 20.188 -10.93 -7.395 1 96.94 119 ALA A N 1
ATOM 869 C CA . ALA A 1 119 ? 21.266 -10.758 -8.359 1 96.94 119 ALA A CA 1
ATOM 870 C C . ALA A 1 119 ? 22.594 -11.258 -7.793 1 96.94 119 ALA A C 1
ATOM 872 O O . ALA A 1 119 ? 23.328 -11.969 -8.469 1 96.94 119 ALA A O 1
ATOM 873 N N . LYS A 1 120 ? 22.844 -10.914 -6.586 1 96.06 120 LYS A N 1
ATOM 874 C CA . LYS A 1 120 ? 24.078 -11.352 -5.938 1 96.06 120 LYS A CA 1
ATOM 875 C C . LYS A 1 120 ? 24.125 -12.875 -5.832 1 96.06 120 LYS A C 1
ATOM 877 O O . LYS A 1 120 ? 25.203 -13.469 -5.891 1 96.06 120 LYS A O 1
ATOM 882 N N . ALA A 1 121 ? 23 -13.445 -5.688 1 96.69 121 ALA A N 1
ATOM 883 C CA . ALA A 1 121 ? 22.891 -14.906 -5.617 1 96.69 121 ALA A CA 1
ATOM 884 C C . ALA A 1 121 ? 22.969 -15.523 -7.008 1 96.69 121 ALA A C 1
ATOM 886 O O . ALA A 1 121 ? 22.812 -16.734 -7.164 1 96.69 121 ALA A O 1
ATOM 887 N N . ASN A 1 122 ? 23.109 -14.734 -8.039 1 96.75 122 ASN A N 1
ATOM 888 C CA . ASN A 1 122 ? 23.219 -15.148 -9.438 1 96.75 122 ASN A CA 1
ATOM 889 C C . ASN A 1 122 ? 21.922 -15.766 -9.938 1 96.75 122 ASN A C 1
ATOM 891 O O . ASN A 1 122 ? 21.938 -16.703 -10.734 1 96.75 122 ASN A O 1
ATOM 895 N N . LEU A 1 123 ? 20.875 -15.273 -9.422 1 98 123 LEU A N 1
ATOM 896 C CA . LEU A 1 123 ? 19.578 -15.828 -9.828 1 98 123 LEU A CA 1
ATOM 897 C C . LEU A 1 123 ? 18.953 -15 -10.945 1 98 123 LEU A C 1
ATOM 899 O O . LEU A 1 123 ? 17.969 -15.422 -11.562 1 98 123 LEU A O 1
ATOM 903 N N . LEU A 1 124 ? 19.562 -13.859 -11.266 1 98.06 124 LEU A N 1
ATOM 904 C CA . LEU A 1 124 ? 18.922 -12.945 -12.203 1 98.06 124 LEU A CA 1
ATOM 905 C C . LEU A 1 124 ? 19.75 -12.805 -13.484 1 98.06 124 LEU A C 1
ATOM 907 O O . LEU A 1 124 ? 19.359 -12.062 -14.391 1 98.06 124 LEU A O 1
ATOM 911 N N . ASN A 1 125 ? 20.875 -13.516 -13.594 1 97 125 ASN A N 1
ATOM 912 C CA . ASN A 1 125 ? 21.703 -13.406 -14.789 1 97 125 ASN A CA 1
ATOM 913 C C . ASN A 1 125 ? 20.922 -13.75 -16.047 1 97 125 ASN A C 1
ATOM 915 O O . ASN A 1 125 ? 20.359 -14.836 -16.156 1 97 125 ASN A O 1
ATOM 919 N N . ASN A 1 126 ? 20.875 -12.828 -16.953 1 95.62 126 ASN A N 1
ATOM 920 C CA . ASN A 1 126 ? 20.219 -12.938 -18.25 1 95.62 126 ASN A CA 1
ATOM 921 C C . ASN A 1 126 ? 18.703 -13.062 -18.094 1 95.62 126 ASN A C 1
ATOM 923 O O . ASN A 1 126 ? 18.016 -13.594 -18.984 1 95.62 126 ASN A O 1
ATOM 927 N N . ARG A 1 127 ? 18.266 -12.656 -17 1 95.5 127 ARG A N 1
ATOM 928 C CA . ARG A 1 127 ? 16.828 -12.672 -16.75 1 95.5 127 ARG A CA 1
ATOM 929 C C . ARG A 1 127 ? 16.281 -11.258 -16.594 1 95.5 127 ARG A C 1
ATOM 931 O O . ARG A 1 127 ? 17.031 -10.328 -16.281 1 95.5 127 ARG A O 1
ATOM 938 N N . LYS A 1 128 ? 14.992 -11.148 -16.828 1 91 128 LYS A N 1
ATOM 939 C CA . LYS A 1 128 ? 14.32 -9.875 -16.609 1 91 128 LYS A CA 1
ATOM 940 C C . LYS A 1 128 ? 14.133 -9.586 -15.125 1 91 128 LYS A C 1
ATOM 942 O O . LYS A 1 128 ? 13.781 -10.477 -14.359 1 91 128 LYS A O 1
ATOM 947 N N . ALA A 1 129 ? 14.469 -8.406 -14.781 1 95.62 129 ALA A N 1
ATOM 948 C CA . ALA A 1 129 ? 14.281 -7.988 -13.391 1 95.62 129 ALA A CA 1
ATOM 949 C C . ALA A 1 129 ? 14 -6.492 -13.297 1 95.62 129 ALA A C 1
ATOM 951 O O . ALA A 1 129 ? 14.156 -5.762 -14.273 1 95.62 129 ALA A O 1
ATOM 952 N N . THR A 1 130 ? 13.469 -6.078 -12.242 1 92.5 130 THR A N 1
ATOM 953 C CA . THR A 1 130 ? 13.32 -4.66 -11.922 1 92.5 130 THR A CA 1
ATOM 954 C C . THR A 1 130 ? 13.766 -4.379 -10.492 1 92.5 130 THR A C 1
ATOM 956 O O . THR A 1 130 ? 14.047 -5.305 -9.727 1 92.5 130 THR A O 1
ATOM 959 N N . THR A 1 131 ? 14.031 -3.186 -10.172 1 92.69 131 THR A N 1
ATOM 960 C CA . THR A 1 131 ? 14.391 -2.691 -8.844 1 92.69 131 THR A CA 1
ATOM 961 C C . THR A 1 131 ? 13.898 -1.263 -8.648 1 92.69 131 THR A C 1
ATOM 963 O O . THR A 1 131 ? 13.195 -0.718 -9.5 1 92.69 131 THR A O 1
ATOM 966 N N . HIS A 1 132 ? 14.133 -0.77 -7.508 1 89.62 132 HIS A N 1
ATOM 967 C CA . HIS A 1 132 ? 13.758 0.62 -7.27 1 89.62 132 HIS A CA 1
ATOM 968 C C . HIS A 1 132 ? 14.43 1.552 -8.273 1 89.62 132 HIS A C 1
ATOM 970 O O . HIS A 1 132 ? 15.633 1.43 -8.531 1 89.62 132 HIS A O 1
ATOM 976 N N . TRP A 1 133 ? 13.711 2.43 -8.781 1 83.06 133 TRP A N 1
ATOM 977 C CA . TRP A 1 133 ? 14.188 3.262 -9.883 1 83.06 133 TRP A CA 1
ATOM 978 C C . TRP A 1 133 ? 15.445 4.027 -9.484 1 83.06 133 TRP A C 1
ATOM 980 O O . TRP A 1 133 ? 16.344 4.223 -10.305 1 83.06 133 TRP A O 1
ATOM 990 N N . LEU A 1 134 ? 15.516 4.441 -8.281 1 82.06 134 LEU A N 1
ATOM 991 C CA . LEU A 1 134 ? 16.656 5.23 -7.812 1 82.06 134 LEU A CA 1
ATOM 992 C C . LEU A 1 134 ? 17.922 4.395 -7.793 1 82.06 134 LEU A C 1
ATOM 994 O O . LEU A 1 134 ? 19.031 4.938 -7.727 1 82.06 134 LEU A O 1
ATOM 998 N N . LEU A 1 135 ? 17.75 3.115 -7.816 1 87.88 135 LEU A N 1
ATOM 999 C CA . LEU A 1 135 ? 18.906 2.23 -7.676 1 87.88 135 LEU A CA 1
ATOM 1000 C C . LEU A 1 135 ? 19.297 1.62 -9.016 1 87.88 135 LEU A C 1
ATOM 1002 O O . LEU A 1 135 ? 20.141 0.736 -9.078 1 87.88 135 LEU A O 1
ATOM 1006 N N . THR A 1 136 ? 18.688 2.084 -10.055 1 87.44 136 THR A N 1
ATOM 1007 C CA . THR A 1 136 ? 18.828 1.497 -11.383 1 87.44 136 THR A CA 1
ATOM 1008 C C . THR A 1 136 ? 20.281 1.484 -11.82 1 87.44 136 THR A C 1
ATOM 1010 O O . THR A 1 136 ? 20.812 0.442 -12.219 1 87.44 136 THR A O 1
ATOM 1013 N N . ASN A 1 137 ? 20.922 2.625 -11.758 1 85.5 137 ASN A N 1
ATOM 1014 C CA . ASN A 1 137 ? 22.297 2.717 -12.234 1 85.5 137 ASN A CA 1
ATOM 1015 C C . ASN A 1 137 ? 23.234 1.86 -11.391 1 85.5 137 ASN A C 1
ATOM 1017 O O . ASN A 1 137 ? 24.109 1.169 -11.93 1 85.5 137 ASN A O 1
ATOM 1021 N N . LEU A 1 138 ? 23.062 1.93 -10.109 1 86.81 138 LEU A N 1
ATOM 1022 C CA . LEU A 1 138 ? 23.875 1.105 -9.227 1 86.81 138 LEU A CA 1
ATOM 1023 C C . LEU A 1 138 ? 23.703 -0.375 -9.539 1 86.81 138 LEU A C 1
ATOM 1025 O O . LEU A 1 138 ? 24.672 -1.125 -9.594 1 86.81 138 LEU A O 1
ATOM 1029 N N . PHE A 1 139 ? 22.484 -0.756 -9.734 1 93.38 139 PHE A N 1
ATOM 1030 C CA . PHE A 1 139 ? 22.172 -2.145 -10.047 1 93.38 139 PHE A CA 1
ATOM 1031 C C . PHE A 1 139 ? 22.844 -2.574 -11.352 1 93.38 139 PHE A C 1
ATOM 1033 O O . PHE A 1 139 ? 23.453 -3.639 -11.414 1 93.38 139 PHE A O 1
ATOM 1040 N N . LYS A 1 140 ? 22.797 -1.744 -12.367 1 90.19 140 LYS A N 1
ATOM 1041 C CA . LYS A 1 140 ? 23.391 -2.037 -13.672 1 90.19 140 LYS A CA 1
ATOM 1042 C C . LYS A 1 140 ? 24.906 -2.168 -13.562 1 90.19 140 LYS A C 1
ATOM 1044 O O . LYS A 1 140 ? 25.516 -3.025 -14.211 1 90.19 140 LYS A O 1
ATOM 1049 N N . ASP A 1 141 ? 25.453 -1.329 -12.812 1 89.56 141 ASP A N 1
ATOM 1050 C CA . ASP A 1 141 ? 26.906 -1.353 -12.617 1 89.56 141 ASP A CA 1
ATOM 1051 C C . ASP A 1 141 ? 27.344 -2.633 -11.914 1 89.56 141 ASP A C 1
ATOM 1053 O O . ASP A 1 141 ? 28.359 -3.238 -12.281 1 89.56 141 ASP A O 1
ATOM 1057 N N . MET A 1 142 ? 26.594 -3.049 -10.953 1 92.06 142 MET A N 1
ATOM 1058 C CA . MET A 1 142 ? 26.969 -4.195 -10.133 1 92.06 142 MET A CA 1
ATOM 1059 C C . MET A 1 142 ? 26.656 -5.504 -10.844 1 92.06 142 MET A C 1
ATOM 1061 O O . MET A 1 142 ? 27.359 -6.5 -10.664 1 92.06 142 MET A O 1
ATOM 1065 N N . PHE A 1 143 ? 25.562 -5.449 -11.578 1 96 143 PHE A N 1
ATOM 1066 C CA . PHE A 1 143 ? 25.078 -6.68 -12.188 1 96 143 PHE A CA 1
ATOM 1067 C C . PHE A 1 143 ? 24.734 -6.461 -13.656 1 96 143 PHE A C 1
ATOM 1069 O O . PHE A 1 143 ? 23.578 -6.586 -14.055 1 96 143 PHE A O 1
ATOM 1076 N N . PRO A 1 144 ? 25.719 -6.316 -14.508 1 93.81 144 PRO A N 1
ATOM 1077 C CA . PRO A 1 144 ? 25.516 -5.949 -15.914 1 93.81 144 PRO A CA 1
ATOM 1078 C C . PRO A 1 144 ? 24.859 -7.062 -16.719 1 93.81 144 PRO A C 1
ATOM 1080 O O . PRO A 1 144 ? 24.328 -6.809 -17.812 1 93.81 144 PRO A O 1
ATOM 1083 N N . GLN A 1 145 ? 24.844 -8.289 -16.25 1 97.06 145 GLN A N 1
ATOM 1084 C CA . GLN A 1 145 ? 24.281 -9.414 -17.016 1 97.06 145 GLN A CA 1
ATOM 1085 C C . GLN A 1 145 ? 22.766 -9.508 -16.828 1 97.06 145 GLN A C 1
ATOM 1087 O O . GLN A 1 145 ? 22.094 -10.25 -17.531 1 97.06 145 GLN A O 1
ATOM 1092 N N . VAL A 1 146 ? 22.266 -8.82 -15.836 1 97.44 146 VAL A N 1
ATOM 1093 C CA . VAL A 1 146 ? 20.828 -8.836 -15.594 1 97.44 146 VAL A CA 1
ATOM 1094 C C . VAL A 1 146 ? 20.125 -7.949 -16.625 1 97.44 146 VAL A C 1
ATOM 1096 O O . VAL A 1 146 ? 20.594 -6.852 -16.938 1 97.44 146 VAL A O 1
ATOM 1099 N N . GLN A 1 147 ? 19.062 -8.43 -17.203 1 93.12 147 GLN A N 1
ATOM 1100 C CA . GLN A 1 147 ? 18.219 -7.605 -18.078 1 93.12 147 GLN A CA 1
ATOM 1101 C C . GLN A 1 147 ? 17.281 -6.715 -17.25 1 93.12 147 GLN A C 1
ATOM 1103 O O . GLN A 1 147 ? 16.109 -7.043 -17.062 1 93.12 147 GLN A O 1
ATOM 1108 N N . LEU A 1 148 ? 17.828 -5.598 -16.859 1 92.31 148 LEU A N 1
ATOM 1109 C CA . LEU A 1 148 ? 17.109 -4.723 -15.93 1 92.31 148 LEU A CA 1
ATOM 1110 C C . LEU A 1 148 ? 16.125 -3.838 -16.688 1 92.31 148 LEU A C 1
ATOM 1112 O O . LEU A 1 148 ? 16.484 -3.16 -17.641 1 92.31 148 LEU A O 1
ATOM 1116 N N . HIS A 1 149 ? 14.922 -3.926 -16.25 1 84.56 149 HIS A N 1
ATOM 1117 C CA . HIS A 1 149 ? 13.836 -3.094 -16.766 1 84.56 149 HIS A CA 1
ATOM 1118 C C . HIS A 1 149 ? 13.281 -2.182 -15.68 1 84.56 149 HIS A C 1
ATOM 1120 O O . HIS A 1 149 ? 12.234 -2.477 -15.094 1 84.56 149 HIS A O 1
ATOM 1126 N N . SER A 1 150 ? 13.914 -1.105 -15.461 1 79.56 150 SER A N 1
ATOM 1127 C CA . SER A 1 150 ? 13.57 -0.225 -14.352 1 79.56 150 SER A CA 1
ATOM 1128 C C . SER A 1 150 ? 12.289 0.55 -14.633 1 79.56 150 SER A C 1
ATOM 1130 O O . SER A 1 150 ? 11.719 1.166 -13.734 1 79.56 150 SER A O 1
ATOM 1132 N N . GLU A 1 151 ? 11.828 0.447 -15.859 1 71.56 151 GLU A N 1
ATOM 1133 C CA . GLU A 1 151 ? 10.625 1.168 -16.266 1 71.56 151 GLU A CA 1
ATOM 1134 C C . GLU A 1 151 ? 9.367 0.361 -15.953 1 71.56 151 GLU A C 1
ATOM 1136 O O . GLU A 1 151 ? 8.25 0.866 -16.094 1 71.56 151 GLU A O 1
ATOM 1141 N N . ILE A 1 152 ? 9.617 -0.862 -15.586 1 74.81 152 ILE A N 1
ATOM 1142 C CA . ILE A 1 152 ? 8.508 -1.762 -15.281 1 74.81 152 ILE A CA 1
ATOM 1143 C C . ILE A 1 152 ? 8.414 -1.971 -13.773 1 74.81 152 ILE A C 1
ATOM 1145 O O . ILE A 1 152 ? 9.422 -2.219 -13.102 1 74.81 152 ILE A O 1
ATOM 1149 N N . LYS A 1 153 ? 7.184 -1.872 -13.25 1 81.88 153 LYS A N 1
ATOM 1150 C CA . LYS A 1 153 ? 6.992 -1.929 -11.805 1 81.88 153 LYS A CA 1
ATOM 1151 C C . LYS A 1 153 ? 7.172 -3.352 -11.281 1 81.88 153 LYS A C 1
ATOM 1153 O O . LYS A 1 153 ? 7.633 -3.551 -10.156 1 81.88 153 LYS A O 1
ATOM 1158 N N . VAL A 1 154 ? 6.691 -4.301 -12.117 1 87.56 154 VAL A N 1
ATOM 1159 C CA . VAL A 1 154 ? 6.758 -5.707 -11.727 1 87.56 154 VAL A CA 1
ATOM 1160 C C . VAL A 1 154 ? 7.293 -6.539 -12.891 1 87.56 154 VAL A C 1
ATOM 1162 O O . VAL A 1 154 ? 6.836 -6.387 -14.031 1 87.56 154 VAL A O 1
ATOM 1165 N N . THR A 1 155 ? 8.289 -7.352 -12.633 1 88.06 155 THR A N 1
ATOM 1166 C CA . THR A 1 155 ? 8.773 -8.305 -13.625 1 88.06 155 THR A CA 1
ATOM 1167 C C . THR A 1 155 ? 8.57 -9.742 -13.141 1 88.06 155 THR A C 1
ATOM 1169 O O . THR A 1 155 ? 8.594 -10 -11.938 1 88.06 155 THR A O 1
ATOM 1172 N N . SER A 1 156 ? 8.234 -10.531 -14.039 1 87.12 156 SER A N 1
ATOM 1173 C CA . SER A 1 156 ? 8.156 -11.969 -13.828 1 87.12 156 SER A CA 1
ATOM 1174 C C . SER A 1 156 ? 8.953 -12.734 -14.875 1 87.12 156 SER A C 1
ATOM 1176 O O . SER A 1 156 ? 8.719 -12.562 -16.078 1 87.12 156 SER A O 1
ATOM 1178 N N . ASP A 1 157 ? 9.922 -13.398 -14.477 1 88.75 157 ASP A N 1
ATOM 1179 C CA . ASP A 1 157 ? 10.688 -14.305 -15.32 1 88.75 157 ASP A CA 1
ATOM 1180 C C . ASP A 1 157 ? 10.641 -15.734 -14.781 1 88.75 157 ASP A C 1
ATOM 1182 O O . ASP A 1 157 ? 11.391 -16.078 -13.859 1 88.75 157 ASP A O 1
ATOM 1186 N N . ASN A 1 158 ? 9.617 -16.531 -15.375 1 87.62 158 ASN A N 1
ATOM 1187 C CA . ASN A 1 158 ? 9.305 -17.859 -14.852 1 87.62 158 ASN A CA 1
ATOM 1188 C C . ASN A 1 158 ? 8.82 -17.797 -13.406 1 87.62 158 ASN A C 1
ATOM 1190 O O . ASN A 1 158 ? 7.762 -17.234 -13.125 1 87.62 158 ASN A O 1
ATOM 1194 N N . ASN A 1 159 ? 9.711 -18.25 -12.484 1 92.31 159 ASN A N 1
ATOM 1195 C CA . ASN A 1 159 ? 9.258 -18.344 -11.102 1 92.31 159 ASN A CA 1
ATOM 1196 C C . ASN A 1 159 ? 9.812 -17.203 -10.25 1 92.31 159 ASN A C 1
ATOM 1198 O O . ASN A 1 159 ? 9.578 -17.141 -9.047 1 92.31 159 ASN A O 1
ATOM 1202 N N . ILE A 1 160 ? 10.508 -16.25 -10.891 1 96.12 160 ILE A N 1
ATOM 1203 C CA . ILE A 1 160 ? 11.133 -15.156 -10.156 1 96.12 160 ILE A CA 1
ATOM 1204 C C . ILE A 1 160 ? 10.375 -13.859 -10.406 1 96.12 160 ILE A C 1
ATOM 1206 O O . ILE A 1 160 ? 10.156 -13.477 -11.562 1 96.12 160 ILE A O 1
ATOM 1210 N N . PHE A 1 161 ? 9.969 -13.25 -9.352 1 95.38 161 PHE A N 1
ATOM 1211 C CA . PHE A 1 161 ? 9.25 -11.984 -9.398 1 95.38 161 PHE A CA 1
ATOM 1212 C C . PHE A 1 161 ? 10.062 -10.867 -8.75 1 95.38 161 PHE A C 1
ATOM 1214 O O . PHE A 1 161 ? 10.633 -11.055 -7.676 1 95.38 161 PHE A O 1
ATOM 1221 N N . CYS A 1 162 ? 10.156 -9.734 -9.406 1 95.12 162 CYS A N 1
ATOM 1222 C CA . CYS A 1 162 ? 10.789 -8.547 -8.844 1 95.12 162 CYS A CA 1
ATOM 1223 C C . CYS A 1 162 ? 9.836 -7.352 -8.891 1 95.12 162 CYS A C 1
ATOM 1225 O O . CYS A 1 162 ? 9.094 -7.18 -9.859 1 95.12 162 CYS A O 1
ATOM 1227 N N . THR A 1 163 ? 9.844 -6.605 -7.852 1 93.69 163 THR A N 1
ATOM 1228 C CA . THR A 1 163 ? 9.031 -5.395 -7.824 1 93.69 163 THR A CA 1
ATOM 1229 C C . THR A 1 163 ? 9.914 -4.156 -7.707 1 93.69 163 THR A C 1
ATOM 1231 O O . THR A 1 163 ? 10.992 -4.207 -7.109 1 93.69 163 THR A O 1
ATOM 1234 N N . SER A 1 164 ? 9.469 -3.043 -8.25 1 89.19 164 SER A N 1
ATOM 1235 C CA . SER A 1 164 ? 10.242 -1.808 -8.25 1 89.19 164 SER A CA 1
ATOM 1236 C C . SER A 1 164 ? 10.039 -1.03 -6.953 1 89.19 164 SER A C 1
ATOM 1238 O O . SER A 1 164 ? 10.836 -0.153 -6.613 1 89.19 164 SER A O 1
ATOM 1240 N N . GLY A 1 165 ? 8.984 -1.259 -6.277 1 90.31 165 GLY A N 1
ATOM 1241 C CA . GLY A 1 165 ? 8.672 -0.631 -5.004 1 90.31 165 GLY A CA 1
ATOM 1242 C C . GLY A 1 165 ? 8.125 -1.605 -3.979 1 90.31 165 GLY A C 1
ATOM 1243 O O . GLY A 1 165 ? 7.84 -2.76 -4.301 1 90.31 165 GLY A O 1
ATOM 1244 N N . THR A 1 166 ? 7.996 -1.16 -2.773 1 91.69 166 THR A N 1
ATOM 1245 C CA . THR A 1 166 ? 7.551 -2.008 -1.673 1 91.69 166 THR A CA 1
ATOM 1246 C C . THR A 1 166 ? 6.094 -2.424 -1.868 1 91.69 166 THR A C 1
ATOM 1248 O O . THR A 1 166 ? 5.754 -3.598 -1.705 1 91.69 166 THR A O 1
ATOM 1251 N N . TYR A 1 167 ? 5.266 -1.609 -2.346 1 87.56 167 TYR A N 1
ATOM 1252 C CA . TYR A 1 167 ? 3.828 -1.863 -2.338 1 87.56 167 TYR A CA 1
ATOM 1253 C C . TYR A 1 167 ? 3.41 -2.67 -3.561 1 87.56 167 TYR A C 1
ATOM 1255 O O . TYR A 1 167 ? 2.303 -3.211 -3.605 1 87.56 167 TYR A O 1
ATOM 1263 N N . GLU A 1 168 ? 4.285 -2.76 -4.492 1 87.94 168 GLU A N 1
ATOM 1264 C CA . GLU A 1 168 ? 3.975 -3.531 -5.691 1 87.94 168 GLU A CA 1
ATOM 1265 C C . GLU A 1 168 ? 3.883 -5.023 -5.379 1 87.94 168 GLU A C 1
ATOM 1267 O O . GLU A 1 168 ? 3.477 -5.816 -6.23 1 87.94 168 GLU A O 1
ATOM 1272 N N . TYR A 1 169 ? 4.191 -5.336 -4.094 1 92.38 169 TYR A N 1
ATOM 1273 C CA . TYR A 1 169 ? 4.012 -6.73 -3.705 1 92.38 169 TYR A CA 1
ATOM 1274 C C . TYR A 1 169 ? 2.553 -7.148 -3.828 1 92.38 169 TYR A C 1
ATOM 1276 O O . TYR A 1 169 ? 2.246 -8.336 -3.943 1 92.38 169 TYR A O 1
ATOM 1284 N N . ASN A 1 170 ? 1.679 -6.207 -3.811 1 89.88 170 ASN A N 1
ATOM 1285 C CA . ASN A 1 170 ? 0.252 -6.504 -3.898 1 89.88 170 ASN A CA 1
ATOM 1286 C C . ASN A 1 170 ? -0.079 -7.293 -5.164 1 89.88 170 ASN A C 1
ATOM 1288 O O . ASN A 1 170 ? -0.709 -8.352 -5.094 1 89.88 170 ASN A O 1
ATOM 1292 N N . ASP A 1 171 ? 0.408 -6.812 -6.277 1 83.88 171 ASP A N 1
ATOM 1293 C CA . ASP A 1 171 ? 0.114 -7.441 -7.559 1 83.88 171 ASP A CA 1
ATOM 1294 C C . ASP A 1 171 ? 0.707 -8.852 -7.629 1 83.88 171 ASP A C 1
ATOM 1296 O O . ASP A 1 171 ? 0.045 -9.789 -8.078 1 83.88 171 ASP A O 1
ATOM 1300 N N . VAL A 1 172 ? 1.871 -8.969 -7.16 1 90.62 172 VAL A N 1
ATOM 1301 C CA . VAL A 1 172 ? 2.576 -10.25 -7.23 1 90.62 172 VAL A CA 1
ATOM 1302 C C . VAL A 1 172 ? 1.906 -11.258 -6.305 1 90.62 172 VAL A C 1
ATOM 1304 O O . VAL A 1 172 ? 1.619 -12.391 -6.711 1 90.62 172 VAL A O 1
ATOM 1307 N N . MET A 1 173 ? 1.627 -10.836 -5.145 1 95.38 173 MET A N 1
ATOM 1308 C CA . MET A 1 173 ? 1.04 -11.75 -4.172 1 95.38 173 MET A CA 1
ATOM 1309 C C . MET A 1 173 ? -0.37 -12.156 -4.59 1 95.38 173 MET A C 1
ATOM 1311 O O . MET A 1 173 ? -0.782 -13.297 -4.371 1 95.38 173 MET A O 1
ATOM 1315 N N . MET A 1 174 ? -1.108 -11.234 -5.191 1 88.94 174 MET A N 1
ATOM 1316 C CA . MET A 1 174 ? -2.443 -11.586 -5.664 1 88.94 174 MET A CA 1
ATOM 1317 C C . MET A 1 174 ? -2.369 -12.617 -6.789 1 88.94 174 MET A C 1
ATOM 1319 O O . MET A 1 174 ? -3.215 -13.508 -6.879 1 88.94 174 MET A O 1
ATOM 1323 N N . HIS A 1 175 ? -1.365 -12.438 -7.613 1 85.5 175 HIS A N 1
ATOM 1324 C CA . HIS A 1 175 ? -1.127 -13.438 -8.648 1 85.5 175 HIS A CA 1
ATOM 1325 C C . HIS A 1 175 ? -0.845 -14.805 -8.031 1 85.5 175 HIS A C 1
ATOM 1327 O O . HIS A 1 175 ? -1.43 -15.812 -8.445 1 85.5 175 HIS A O 1
ATOM 1333 N N . ILE A 1 176 ? -0.046 -14.867 -7.062 1 91.62 176 ILE A N 1
ATOM 1334 C CA . ILE A 1 176 ? 0.333 -16.109 -6.398 1 91.62 176 ILE A CA 1
ATOM 1335 C C . ILE A 1 176 ? -0.874 -16.688 -5.668 1 91.62 176 ILE A C 1
ATOM 1337 O O . ILE A 1 176 ? -1.127 -17.906 -5.738 1 91.62 176 ILE A O 1
ATOM 1341 N N . VAL A 1 177 ? -1.671 -15.852 -5 1 92.12 177 VAL A N 1
ATOM 1342 C CA . VAL A 1 177 ? -2.883 -16.266 -4.301 1 92.12 177 VAL A CA 1
ATOM 1343 C C . VAL A 1 177 ? -3.848 -16.922 -5.281 1 92.12 177 VAL A C 1
ATOM 1345 O O . VAL A 1 177 ? -4.453 -17.953 -4.969 1 92.12 177 VAL A O 1
ATOM 1348 N N . GLU A 1 178 ? -3.977 -16.312 -6.43 1 83.81 178 GLU A N 1
ATOM 1349 C CA . GLU A 1 178 ? -4.863 -16.875 -7.441 1 83.81 178 GLU A CA 1
ATOM 1350 C C . GLU A 1 178 ? -4.406 -18.281 -7.859 1 83.81 178 GLU A C 1
ATOM 1352 O O . GLU A 1 178 ? -5.227 -19.172 -8.047 1 83.81 178 GLU A O 1
ATOM 1357 N N . GLN A 1 179 ? -3.133 -18.453 -8.008 1 80.81 179 GLN A N 1
ATOM 1358 C CA . GLN A 1 179 ? -2.574 -19.734 -8.406 1 80.81 179 GLN A CA 1
ATOM 1359 C C . GLN A 1 179 ? -2.783 -20.781 -7.324 1 80.81 179 GLN A C 1
ATOM 1361 O O . GLN A 1 179 ? -3.018 -21.953 -7.629 1 80.81 179 GLN A O 1
ATOM 1366 N N . ILE A 1 180 ? -2.744 -20.375 -6.098 1 87.62 180 ILE A N 1
ATOM 1367 C CA . ILE A 1 180 ? -2.803 -21.312 -4.984 1 87.62 180 ILE A CA 1
ATOM 1368 C C . ILE A 1 180 ? -4.258 -21.594 -4.621 1 87.62 180 ILE A C 1
ATOM 1370 O O . ILE A 1 180 ? -4.645 -22.75 -4.422 1 87.62 180 ILE A O 1
ATOM 1374 N N . TYR A 1 181 ? -5.105 -20.484 -4.602 1 84.94 181 TYR A N 1
ATOM 1375 C CA . TYR A 1 181 ? -6.41 -20.641 -3.965 1 84.94 181 TYR A CA 1
ATOM 1376 C C . TYR A 1 181 ? -7.535 -20.359 -4.953 1 84.94 181 TYR A C 1
ATOM 1378 O O . TYR A 1 181 ? -8.711 -20.531 -4.629 1 84.94 181 TYR A O 1
ATOM 1386 N N . GLY A 1 182 ? -7.188 -19.844 -6.148 1 77.75 182 GLY A N 1
ATOM 1387 C CA . GLY A 1 182 ? -8.203 -19.594 -7.16 1 77.75 182 GLY A CA 1
ATOM 1388 C C . GLY A 1 182 ? -8.555 -18.125 -7.293 1 77.75 182 GLY A C 1
ATOM 1389 O O . GLY A 1 182 ? -8.18 -17.312 -6.449 1 77.75 182 GLY A O 1
ATOM 1390 N N . GLN A 1 183 ? -9.266 -17.781 -8.32 1 75.38 183 GLN A N 1
ATOM 1391 C CA . GLN A 1 183 ? -9.594 -16.422 -8.688 1 75.38 183 GLN A CA 1
ATOM 1392 C C . GLN A 1 183 ? -10.555 -15.789 -7.684 1 75.38 183 GLN A C 1
ATOM 1394 O O . GLN A 1 183 ? -10.43 -14.609 -7.344 1 75.38 183 GLN A O 1
ATOM 1399 N N . ASN A 1 184 ? -11.516 -16.531 -7.273 1 74.5 184 ASN A N 1
ATOM 1400 C CA . ASN A 1 184 ? -12.492 -16 -6.32 1 74.5 184 ASN A CA 1
ATOM 1401 C C . ASN A 1 184 ? -11.82 -15.547 -5.031 1 74.5 184 ASN A C 1
ATOM 1403 O O . ASN A 1 184 ? -12.109 -14.461 -4.523 1 74.5 184 ASN A O 1
ATOM 1407 N N . THR A 1 185 ? -10.938 -16.406 -4.523 1 84.56 185 THR A N 1
ATOM 1408 C CA . THR A 1 185 ? -10.203 -16.062 -3.314 1 84.56 185 THR A CA 1
ATOM 1409 C C . THR A 1 185 ? -9.359 -14.805 -3.537 1 84.56 185 THR A C 1
ATOM 1411 O O . THR A 1 185 ? -9.328 -13.914 -2.688 1 84.56 185 THR A O 1
ATOM 1414 N N . ARG A 1 186 ? -8.711 -14.75 -4.625 1 87.06 186 ARG A N 1
ATOM 1415 C CA . ARG A 1 186 ? -7.922 -13.57 -4.961 1 87.06 186 ARG A CA 1
ATOM 1416 C C . ARG A 1 186 ? -8.789 -12.312 -4.949 1 87.06 186 ARG A C 1
ATOM 1418 O O . ARG A 1 186 ? -8.406 -11.297 -4.367 1 87.06 186 ARG A O 1
ATOM 1425 N N . GLU A 1 187 ? -9.922 -12.359 -5.59 1 78.25 187 GLU A N 1
ATOM 1426 C CA . GLU A 1 187 ? -10.812 -11.203 -5.688 1 78.25 187 GLU A CA 1
ATOM 1427 C C . GLU A 1 187 ? -11.32 -10.781 -4.316 1 78.25 187 GLU A C 1
ATOM 1429 O O . GLU A 1 187 ? -11.305 -9.594 -3.977 1 78.25 187 GLU A O 1
ATOM 1434 N N . THR A 1 188 ? -11.766 -11.766 -3.576 1 82.06 188 THR A N 1
ATOM 1435 C CA . THR A 1 188 ? -12.297 -11.477 -2.248 1 82.06 188 THR A CA 1
ATOM 1436 C C . THR A 1 188 ? -11.195 -10.93 -1.337 1 82.06 188 THR A C 1
ATOM 1438 O O . THR A 1 188 ? -11.422 -9.992 -0.57 1 82.06 188 THR A O 1
ATOM 1441 N N . CYS A 1 189 ? -10.047 -11.562 -1.464 1 90.88 189 CYS A N 1
ATOM 1442 C CA . CYS A 1 189 ? -8.906 -11.102 -0.688 1 90.88 189 CYS A CA 1
ATOM 1443 C C . CYS A 1 189 ? -8.555 -9.656 -1.038 1 90.88 189 CYS A C 1
ATOM 1445 O O . CYS A 1 189 ? -8.352 -8.828 -0.148 1 90.88 189 CYS A O 1
ATOM 1447 N N . SER A 1 190 ? -8.477 -9.352 -2.281 1 88.31 190 SER A N 1
ATOM 1448 C CA . SER A 1 190 ? -8.188 -7.996 -2.748 1 88.31 190 SER A CA 1
ATOM 1449 C C . SER A 1 190 ? -9.227 -7.004 -2.238 1 88.31 190 SER A C 1
ATOM 1451 O O . SER A 1 190 ? -8.875 -5.918 -1.77 1 88.31 190 SER A O 1
ATOM 1453 N N . GLN A 1 191 ? -10.438 -7.379 -2.332 1 81.06 191 GLN A N 1
ATOM 1454 C CA . GLN A 1 191 ? -11.516 -6.52 -1.854 1 81.06 191 GLN A CA 1
ATOM 1455 C C . GLN A 1 191 ? -11.391 -6.262 -0.355 1 81.06 191 GLN A C 1
ATOM 1457 O O . GLN A 1 191 ? -11.594 -5.137 0.106 1 81.06 191 GLN A O 1
ATOM 1462 N N . LEU A 1 192 ? -11.117 -7.32 0.276 1 85.06 192 LEU A N 1
ATOM 1463 C CA . LEU A 1 192 ? -11.023 -7.219 1.729 1 85.06 192 LEU A CA 1
ATOM 1464 C C . LEU A 1 192 ? -9.883 -6.289 2.135 1 85.06 192 LEU A C 1
ATOM 1466 O O . LEU A 1 192 ? -10.031 -5.488 3.059 1 85.06 192 LEU A O 1
ATOM 1470 N N . ILE A 1 193 ? -8.797 -6.391 1.497 1 87.69 193 ILE A N 1
ATOM 1471 C CA . ILE A 1 193 ? -7.586 -5.68 1.891 1 87.69 193 ILE A CA 1
ATOM 1472 C C . ILE A 1 193 ? -7.613 -4.262 1.322 1 87.69 193 ILE A C 1
ATOM 1474 O O . ILE A 1 193 ? -7.254 -3.303 2.01 1 87.69 193 ILE A O 1
ATOM 1478 N N . PHE A 1 194 ? -8.078 -4.121 0.096 1 79.75 194 PHE A N 1
ATOM 1479 C CA . PHE A 1 194 ? -7.895 -2.846 -0.59 1 79.75 194 PHE A CA 1
ATOM 1480 C C . PHE A 1 194 ? -9.234 -2.141 -0.78 1 79.75 194 PHE A C 1
ATOM 1482 O O . PHE A 1 194 ? -9.273 -0.979 -1.191 1 79.75 194 PHE A O 1
ATOM 1489 N N . GLY A 1 195 ? -10.312 -2.686 -0.294 1 72.25 195 GLY A N 1
ATOM 1490 C CA . GLY A 1 195 ? -11.633 -2.084 -0.452 1 72.25 195 GLY A CA 1
ATOM 1491 C C . GLY A 1 195 ? -12.227 -2.303 -1.831 1 72.25 195 GLY A C 1
ATOM 1492 O O . GLY A 1 195 ? -11.602 -2.936 -2.688 1 72.25 195 GLY A O 1
ATOM 1493 N N . ASP A 1 196 ? -13.703 -2.059 -1.855 1 54.47 196 ASP A N 1
ATOM 1494 C CA . ASP A 1 196 ? -14.438 -2.141 -3.113 1 54.47 196 ASP A CA 1
ATOM 1495 C C . ASP A 1 196 ? -14 -1.043 -4.078 1 54.47 196 ASP A C 1
ATOM 1497 O O . ASP A 1 196 ? -14.078 0.144 -3.758 1 54.47 196 ASP A O 1
ATOM 1501 N N . ILE A 1 197 ? -12.867 -1.137 -4.574 1 44.75 197 ILE A N 1
ATOM 1502 C CA . ILE A 1 197 ? -12.641 -0.066 -5.535 1 44.75 197 ILE A CA 1
ATOM 1503 C C . ILE A 1 197 ? -13.867 0.1 -6.43 1 44.75 197 ILE A C 1
ATOM 1505 O O . ILE A 1 197 ? -14.164 -0.77 -7.25 1 44.75 197 ILE A O 1
ATOM 1509 N N . GLU A 1 198 ? -14.758 0.673 -6.027 1 42.66 198 GLU A N 1
ATOM 1510 C CA . GLU A 1 198 ? -15.875 1 -6.906 1 42.66 198 GLU A CA 1
ATOM 1511 C C . GLU A 1 198 ? -15.383 1.463 -8.273 1 42.66 198 GLU A C 1
ATOM 1513 O O . GLU A 1 198 ? -14.523 2.346 -8.367 1 42.66 198 GLU A O 1
ATOM 1518 N N . GLY A 1 199 ? -15.805 0.731 -9.406 1 41 199 GLY A N 1
ATOM 1519 C CA . GLY A 1 199 ? -15.523 0.938 -10.82 1 41 199 GLY A CA 1
ATOM 1520 C C . GLY A 1 199 ? -14.242 0.276 -11.281 1 41 199 GLY A C 1
ATOM 1521 O O . GLY A 1 199 ? -13.875 0.36 -12.453 1 41 199 GLY A O 1
ATOM 1522 N N . ALA A 1 200 ? -13.359 0.237 -10.289 1 40.44 200 ALA A N 1
ATOM 1523 C CA . ALA A 1 200 ? -12.219 -0.502 -10.82 1 40.44 200 ALA A CA 1
ATOM 1524 C C . ALA A 1 200 ? -12.594 -1.948 -11.125 1 40.44 200 ALA A C 1
ATOM 1526 O O . ALA A 1 200 ? -13.258 -2.605 -10.328 1 40.44 200 ALA A O 1
ATOM 1527 N N . PRO A 1 201 ? -12.781 -2.346 -12.242 1 37.59 201 PRO A N 1
ATOM 1528 C CA . PRO A 1 201 ? -13 -3.785 -12.398 1 37.59 201 PRO A CA 1
ATOM 1529 C C . PRO A 1 201 ? -12.242 -4.609 -11.359 1 37.59 201 PRO A C 1
ATOM 1531 O O . PRO A 1 201 ? -11.039 -4.414 -11.164 1 37.59 201 PRO A O 1
ATOM 1534 N N . PRO A 1 202 ? -12.914 -5.09 -10.195 1 40.06 202 PRO A N 1
ATOM 1535 C CA . PRO A 1 202 ? -12.359 -6.016 -9.211 1 40.06 202 PRO A CA 1
ATOM 1536 C C . PRO A 1 202 ? -11.188 -6.832 -9.766 1 40.06 202 PRO A C 1
ATOM 1538 O O . PRO A 1 202 ? -10.281 -7.199 -9.016 1 40.06 202 PRO A O 1
ATOM 1541 N N . HIS A 1 203 ? -11.688 -7.715 -10.781 1 38.88 203 HIS A N 1
ATOM 1542 C CA . HIS A 1 203 ? -11.062 -8.898 -11.352 1 38.88 203 HIS A CA 1
ATOM 1543 C C . HIS A 1 203 ? -9.547 -8.727 -11.461 1 38.88 203 HIS A C 1
ATOM 1545 O O . HIS A 1 203 ? -8.789 -9.594 -11.031 1 38.88 203 HIS A O 1
ATOM 1551 N N . ILE A 1 204 ? -9.109 -8.266 -12.75 1 41.69 204 ILE A N 1
ATOM 1552 C CA . ILE A 1 204 ? -8.281 -8.898 -13.773 1 41.69 204 ILE A CA 1
ATOM 1553 C C . ILE A 1 204 ? -6.816 -8.844 -13.359 1 41.69 204 ILE A C 1
ATOM 1555 O O . ILE A 1 204 ? -5.934 -9.227 -14.133 1 41.69 204 ILE A O 1
ATOM 1559 N N . LEU A 1 205 ? -6.254 -7.855 -12.648 1 48.5 205 LEU A N 1
ATOM 1560 C CA . LEU A 1 205 ? -4.922 -7.465 -13.102 1 48.5 205 LEU A CA 1
ATOM 1561 C C . LEU A 1 205 ? -3.861 -8.406 -12.531 1 48.5 205 LEU A C 1
ATOM 1563 O O . LEU A 1 205 ? -2.811 -8.602 -13.141 1 48.5 205 LEU A O 1
ATOM 1567 N N . ALA A 1 206 ? -4.387 -9.023 -11.516 1 49.78 206 ALA A N 1
ATOM 1568 C CA . ALA A 1 206 ? -3.238 -9.758 -10.984 1 49.78 206 ALA A CA 1
ATOM 1569 C C . ALA A 1 206 ? -2.721 -10.773 -12.008 1 49.78 206 ALA A C 1
ATOM 1571 O O . ALA A 1 206 ? -1.512 -10.883 -12.219 1 49.78 206 ALA A O 1
ATOM 1572 N N . SER A 1 207 ? -3.738 -11.422 -12.594 1 59.5 207 SER A N 1
ATOM 1573 C CA . SER A 1 207 ? -3.344 -12.461 -13.539 1 59.5 207 SER A CA 1
ATOM 1574 C C . SER A 1 207 ? -2.756 -11.859 -14.812 1 59.5 207 SER A C 1
ATOM 1576 O O . SER A 1 207 ? -2.189 -12.57 -15.641 1 59.5 207 SER A O 1
ATOM 1578 N N . PHE A 1 208 ? -2.838 -10.516 -14.844 1 68.75 208 PHE A N 1
ATOM 1579 C CA . PHE A 1 208 ? -2.398 -9.898 -16.094 1 68.75 208 PHE A CA 1
ATOM 1580 C C . PHE A 1 208 ? -1.103 -9.125 -15.883 1 68.75 208 PHE A C 1
ATOM 1582 O O . PHE A 1 208 ? -0.529 -8.594 -16.828 1 68.75 208 PHE A O 1
ATOM 1589 N N . VAL A 1 209 ? -0.6 -9.281 -14.648 1 60.12 209 VAL A N 1
ATOM 1590 C CA . VAL A 1 209 ? 0.64 -8.602 -14.281 1 60.12 209 VAL A CA 1
ATOM 1591 C C . VAL A 1 209 ? 1.756 -9.016 -15.242 1 60.12 209 VAL A C 1
ATOM 1593 O O . VAL A 1 209 ? 2.486 -8.164 -15.75 1 60.12 209 VAL A O 1
ATOM 1596 N N . PRO A 1 210 ? 1.812 -10.266 -15.594 1 62.28 210 PRO A N 1
ATOM 1597 C CA . PRO A 1 210 ? 2.9 -10.656 -16.5 1 62.28 210 PRO A CA 1
ATOM 1598 C C . PRO A 1 210 ? 2.809 -9.977 -17.859 1 62.28 210 PRO A C 1
ATOM 1600 O O . PRO A 1 210 ? 3.82 -9.844 -18.547 1 62.28 210 PRO A O 1
ATOM 1603 N N . TYR A 1 211 ? 1.687 -9.523 -18.188 1 76.38 211 TYR A N 1
ATOM 1604 C CA . TYR A 1 211 ? 1.481 -8.984 -19.531 1 76.38 211 TYR A CA 1
ATOM 1605 C C . TYR A 1 211 ? 1.566 -7.461 -19.516 1 76.38 211 TYR A C 1
ATOM 1607 O O . TYR A 1 211 ? 1.377 -6.816 -20.562 1 76.38 211 TYR A O 1
ATOM 1615 N N . ARG A 1 212 ? 1.909 -7.008 -18.438 1 71.19 212 ARG A N 1
ATOM 1616 C CA . ARG A 1 212 ? 1.996 -5.559 -18.312 1 71.19 212 ARG A CA 1
ATOM 1617 C C . ARG A 1 212 ? 3.428 -5.113 -18.031 1 71.19 212 ARG A C 1
ATOM 1619 O O . ARG A 1 212 ? 3.662 -3.98 -17.609 1 71.19 212 ARG A O 1
ATOM 1626 N N . GLN A 1 213 ? 4.223 -6.059 -18.312 1 62.5 213 GLN A N 1
ATOM 1627 C CA . GLN A 1 213 ? 5.641 -5.805 -18.062 1 62.5 213 GLN A CA 1
ATOM 1628 C C . GLN A 1 213 ? 6.293 -5.117 -19.25 1 62.5 213 GLN A C 1
ATOM 1630 O O . GLN A 1 213 ? 7.215 -5.664 -19.859 1 62.5 213 GLN A O 1
ATOM 1635 N N . HIS A 1 214 ? 5.758 -4.039 -19.625 1 68.19 214 HIS A N 1
ATOM 1636 C CA . HIS A 1 214 ? 6.273 -3.258 -20.734 1 68.19 214 HIS A CA 1
ATOM 1637 C C . HIS A 1 214 ? 6.078 -1.765 -20.5 1 68.19 214 HIS A C 1
ATOM 1639 O O . HIS A 1 214 ? 5.41 -1.365 -19.547 1 68.19 214 HIS A O 1
ATOM 1645 N N . SER A 1 215 ? 6.754 -0.937 -21.359 1 65.44 215 SER A N 1
ATOM 1646 C CA . SER A 1 215 ? 6.703 0.506 -21.141 1 65.44 215 SER A CA 1
ATOM 1647 C C . SER A 1 215 ? 5.84 1.188 -22.203 1 65.44 215 SER A C 1
ATOM 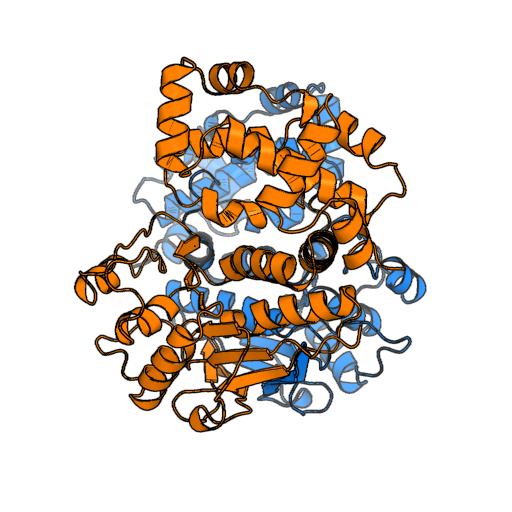1649 O O . SER A 1 215 ? 5.906 2.408 -22.375 1 65.44 215 SER A O 1
ATOM 1651 N N . ASP A 1 216 ? 5.16 0.42 -22.922 1 78.38 216 ASP A N 1
ATOM 1652 C CA . ASP A 1 216 ? 4.316 0.971 -23.984 1 78.38 216 ASP A CA 1
ATOM 1653 C C . ASP A 1 216 ? 3.029 1.557 -23.406 1 78.38 216 ASP A C 1
ATOM 1655 O O . ASP A 1 216 ? 2.08 0.823 -23.109 1 78.38 216 ASP A O 1
ATOM 1659 N N . THR A 1 217 ? 3.012 2.812 -23.328 1 74.69 217 THR A N 1
ATOM 1660 C CA . THR A 1 217 ? 1.906 3.512 -22.688 1 74.69 217 THR A CA 1
ATOM 1661 C C . THR A 1 217 ? 0.61 3.311 -23.453 1 74.69 217 THR A C 1
ATOM 1663 O O . THR A 1 217 ? -0.467 3.209 -22.875 1 74.69 217 THR A O 1
ATOM 1666 N N . LEU A 1 218 ? 0.793 3.311 -24.688 1 80.06 218 LEU A N 1
ATOM 1667 C CA . LEU A 1 218 ? -0.387 3.123 -25.516 1 80.06 218 LEU A CA 1
ATOM 1668 C C . LEU A 1 218 ? -1.01 1.751 -25.281 1 80.06 218 LEU A C 1
ATOM 1670 O O . LEU A 1 218 ? -2.234 1.624 -25.203 1 80.06 218 LEU A O 1
ATOM 1674 N N . ILE A 1 219 ? -0.188 0.755 -25.141 1 86.81 219 ILE A N 1
ATOM 1675 C CA . ILE A 1 219 ? -0.673 -0.6 -24.906 1 86.81 219 ILE A CA 1
ATOM 1676 C C . ILE A 1 219 ? -1.247 -0.701 -23.5 1 86.81 219 ILE A C 1
ATOM 1678 O O . ILE A 1 219 ? -2.238 -1.398 -23.266 1 86.81 219 ILE A O 1
ATOM 1682 N N . HIS A 1 220 ? -0.651 0.002 -22.609 1 79.88 220 HIS A N 1
ATOM 1683 C CA . HIS A 1 220 ? -1.236 0.043 -21.281 1 79.88 220 HIS A CA 1
ATOM 1684 C C . HIS A 1 220 ? -2.652 0.607 -21.312 1 79.88 220 HIS A C 1
ATOM 1686 O O . HIS A 1 220 ? -3.561 0.058 -20.688 1 79.88 220 HIS A O 1
ATOM 1692 N N . LYS A 1 221 ? -2.816 1.697 -21.984 1 77.5 221 LYS A N 1
ATOM 1693 C CA . LYS A 1 221 ? -4.137 2.303 -22.125 1 77.5 221 LYS A CA 1
ATOM 1694 C C . LYS A 1 221 ? -5.125 1.328 -22.766 1 77.5 221 LYS A C 1
ATOM 1696 O O . LYS A 1 221 ? -6.277 1.232 -22.328 1 77.5 221 LYS A O 1
ATOM 1701 N N . LEU A 1 222 ? -4.652 0.674 -23.766 1 85.44 222 LEU A N 1
ATOM 1702 C CA . LEU A 1 222 ? -5.492 -0.315 -24.438 1 85.44 222 LEU A CA 1
ATOM 1703 C C . LEU A 1 222 ? -5.883 -1.433 -23.469 1 85.44 222 LEU A C 1
ATOM 1705 O O . LEU A 1 222 ? -7.051 -1.822 -23.406 1 85.44 222 LEU A O 1
ATOM 1709 N N . GLN A 1 223 ? -4.93 -1.922 -22.734 1 83.06 223 GLN A N 1
ATOM 1710 C CA . GLN A 1 223 ? -5.199 -2.967 -21.75 1 83.06 223 GLN A CA 1
ATOM 1711 C C . GLN A 1 223 ? -6.215 -2.498 -20.719 1 83.06 223 GLN A C 1
ATOM 1713 O O . GLN A 1 223 ? -7.129 -3.244 -20.359 1 83.06 223 GLN A O 1
ATOM 1718 N N . ASP A 1 224 ? -6.039 -1.295 -20.312 1 76 224 ASP A N 1
ATOM 1719 C CA . ASP A 1 224 ? -6.996 -0.729 -19.359 1 76 224 ASP A CA 1
ATOM 1720 C C . ASP A 1 224 ? -8.406 -0.715 -19.938 1 76 224 ASP A C 1
ATOM 1722 O O . ASP A 1 224 ? -9.367 -1.094 -19.266 1 76 224 ASP A O 1
ATOM 1726 N N . TRP A 1 225 ? -8.484 -0.282 -21.031 1 79.75 225 TRP A N 1
ATOM 1727 C CA . TRP A 1 225 ? -9.773 -0.24 -21.703 1 79.75 225 TRP A CA 1
ATOM 1728 C C . TRP A 1 225 ? -10.367 -1.64 -21.844 1 79.75 225 TRP A C 1
ATOM 1730 O O . TRP A 1 225 ? -11.562 -1.841 -21.625 1 79.75 225 TRP A O 1
ATOM 1740 N N . MET A 1 226 ? -9.594 -2.576 -22.266 1 83.75 226 MET A N 1
ATOM 1741 C CA . MET A 1 226 ? -10.039 -3.955 -22.438 1 83.75 226 MET A CA 1
ATOM 1742 C C . MET A 1 226 ? -10.633 -4.504 -21.156 1 83.75 226 MET A C 1
ATOM 1744 O O . MET A 1 226 ? -11.594 -5.273 -21.188 1 83.75 226 MET A O 1
ATOM 1748 N N . HIS A 1 227 ? -10.07 -4.098 -20.094 1 77.81 227 HIS A N 1
ATOM 1749 C CA . HIS A 1 227 ? -10.523 -4.613 -18.797 1 77.81 227 HIS A CA 1
ATOM 1750 C C . HIS A 1 227 ? -11.805 -3.918 -18.344 1 77.81 227 HIS A C 1
ATOM 1752 O O . HIS A 1 227 ? -12.555 -4.461 -17.531 1 77.81 227 HIS A O 1
ATOM 1758 N N . SER A 1 228 ? -11.961 -2.754 -18.875 1 73.56 228 SER A N 1
ATOM 1759 C CA . SER A 1 228 ? -13.125 -1.978 -18.453 1 73.56 228 SER A CA 1
ATOM 1760 C C . SER A 1 228 ? -14.312 -2.234 -19.375 1 73.56 228 SER A C 1
ATOM 1762 O O . SER A 1 228 ? -15.469 -2.027 -18.984 1 73.56 228 SER A O 1
ATOM 1764 N N . ALA A 1 229 ? -14.062 -2.717 -20.516 1 75.06 229 ALA A N 1
ATOM 1765 C CA . ALA A 1 229 ? -15.102 -2.949 -21.516 1 75.06 229 ALA A CA 1
ATOM 1766 C C . ALA A 1 229 ? -15.758 -4.312 -21.328 1 75.06 229 ALA A C 1
ATOM 1768 O O . ALA A 1 229 ? -15.125 -5.242 -20.812 1 75.06 229 ALA A O 1
ATOM 1769 N N . PRO A 1 230 ? -17.062 -4.301 -21.672 1 76.69 230 PRO A N 1
ATOM 1770 C CA . PRO A 1 230 ? -17.688 -5.625 -21.672 1 76.69 230 PRO A CA 1
ATOM 1771 C C . PRO A 1 230 ? -16.984 -6.613 -22.594 1 76.69 230 PRO A C 1
ATOM 1773 O O . PRO A 1 230 ? -16.625 -6.266 -23.719 1 76.69 230 PRO A O 1
ATOM 1776 N N . SER A 1 231 ? -16.766 -7.844 -22.078 1 75.69 231 SER A N 1
ATOM 1777 C CA . SER A 1 231 ? -15.945 -8.828 -22.766 1 75.69 231 SER A CA 1
ATOM 1778 C C . SER A 1 231 ? -16.594 -9.258 -24.078 1 75.69 231 SER A C 1
ATOM 1780 O O . SER A 1 231 ? -15.906 -9.641 -25.031 1 75.69 231 SER A O 1
ATOM 1782 N N . ASP A 1 232 ? -17.891 -9.195 -24.172 1 76.12 232 ASP A N 1
ATOM 1783 C CA . ASP A 1 232 ? -18.625 -9.695 -25.344 1 76.12 232 ASP A CA 1
ATOM 1784 C C . ASP A 1 232 ? -18.469 -8.75 -26.531 1 76.12 232 ASP A C 1
ATOM 1786 O O . ASP A 1 232 ? -18.719 -9.133 -27.672 1 76.12 232 ASP A O 1
ATOM 1790 N N . ILE A 1 233 ? -17.969 -7.574 -26.266 1 75.69 233 ILE A N 1
ATOM 1791 C CA . ILE A 1 233 ? -17.844 -6.617 -27.359 1 75.69 233 ILE A CA 1
ATOM 1792 C C . ILE A 1 233 ? -16.375 -6.492 -27.781 1 75.69 233 ILE A C 1
ATOM 1794 O O . ILE A 1 233 ? -16.062 -5.828 -28.766 1 75.69 233 ILE A O 1
ATOM 1798 N N . LEU A 1 234 ? -15.586 -7.094 -26.984 1 80.75 234 LEU A N 1
ATOM 1799 C CA . LEU A 1 234 ? -14.164 -6.984 -27.297 1 80.75 234 LEU A CA 1
ATOM 1800 C C . LEU A 1 234 ? -13.828 -7.727 -28.578 1 80.75 234 LEU A C 1
ATOM 1802 O O . LEU A 1 234 ? -14.117 -8.914 -28.719 1 80.75 234 LEU A O 1
ATOM 1806 N N . SER A 1 235 ? -13.375 -6.98 -29.609 1 81.75 235 SER A N 1
ATOM 1807 C CA . SER A 1 235 ? -12.883 -7.543 -30.875 1 81.75 235 SER A CA 1
ATOM 1808 C C . SER A 1 235 ? -11.594 -6.859 -31.312 1 81.75 235 SER A C 1
ATOM 1810 O O . SER A 1 235 ? -11.289 -5.754 -30.859 1 81.75 235 SER A O 1
ATOM 1812 N N . VAL A 1 236 ? -10.867 -7.609 -32.125 1 80.44 236 VAL A N 1
ATOM 1813 C CA . VAL A 1 236 ? -9.594 -7.078 -32.594 1 80.44 236 VAL A CA 1
ATOM 1814 C C . VAL A 1 236 ? -9.828 -5.762 -33.344 1 80.44 236 VAL A C 1
ATOM 1816 O O . VAL A 1 236 ? -9.039 -4.816 -33.188 1 80.44 236 VAL A O 1
ATOM 1819 N N . GLY A 1 237 ? -10.859 -5.77 -34.094 1 79.44 237 GLY A N 1
ATOM 1820 C CA . GLY A 1 237 ? -11.195 -4.543 -34.781 1 79.44 237 GLY A CA 1
ATOM 1821 C C . GLY A 1 237 ? -11.492 -3.383 -33.875 1 79.44 237 GLY A C 1
ATOM 1822 O O . GLY A 1 237 ? -11.039 -2.262 -34.094 1 79.44 237 GLY A O 1
ATOM 1823 N N . ASP A 1 238 ? -12.148 -3.572 -32.875 1 83.5 238 ASP A N 1
ATOM 1824 C CA . ASP A 1 238 ? -12.484 -2.562 -31.875 1 83.5 238 ASP A CA 1
ATOM 1825 C C . ASP A 1 238 ? -11.234 -2.035 -31.188 1 83.5 238 ASP A C 1
ATOM 1827 O O . ASP A 1 238 ? -11.148 -0.847 -30.859 1 83.5 238 ASP A O 1
ATOM 1831 N N . LEU A 1 239 ? -10.305 -2.912 -30.969 1 87.12 239 LEU A N 1
ATOM 1832 C CA . LEU A 1 239 ? -9.062 -2.549 -30.281 1 87.12 239 LEU A CA 1
ATOM 1833 C C . LEU A 1 239 ? -8.258 -1.559 -31.109 1 87.12 239 LEU A C 1
ATOM 1835 O O . LEU A 1 239 ? -7.758 -0.563 -30.594 1 87.12 239 LEU A O 1
ATOM 1839 N N . ALA A 1 240 ? -8.133 -1.827 -32.344 1 86.81 240 ALA A N 1
ATOM 1840 C CA . ALA A 1 240 ? -7.383 -0.951 -33.25 1 86.81 240 ALA A CA 1
ATOM 1841 C C . ALA A 1 240 ? -7.988 0.45 -33.281 1 86.81 240 ALA A C 1
ATOM 1843 O O . ALA A 1 240 ? -7.266 1.446 -33.219 1 86.81 240 ALA A O 1
ATOM 1844 N N . ASN A 1 241 ? -9.25 0.459 -33.344 1 84.38 241 ASN A N 1
ATOM 1845 C CA . ASN A 1 241 ? -9.961 1.73 -33.375 1 84.38 241 ASN A CA 1
ATOM 1846 C C . ASN A 1 241 ? -9.766 2.527 -32.094 1 84.38 241 ASN A C 1
ATOM 1848 O O . ASN A 1 241 ? -9.664 3.756 -32.125 1 84.38 241 ASN A O 1
ATOM 1852 N N . LYS A 1 242 ? -9.641 1.813 -31.047 1 84.06 242 LYS A N 1
ATOM 1853 C CA . LYS A 1 242 ? -9.539 2.457 -29.75 1 84.06 242 LYS A CA 1
ATOM 1854 C C . LYS A 1 242 ? -8.242 3.248 -29.609 1 84.06 242 LYS A C 1
ATOM 1856 O O . LYS A 1 242 ? -8.21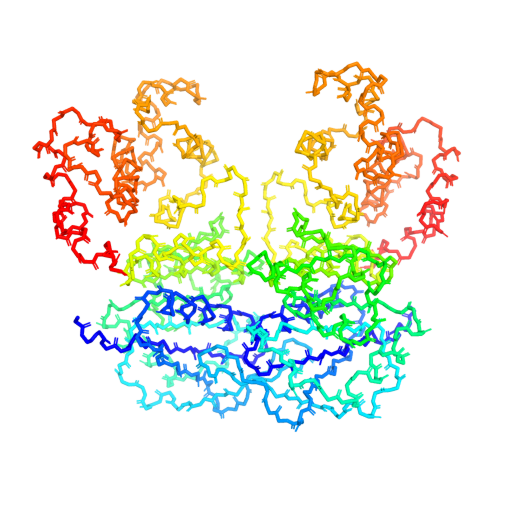1 4.301 -28.969 1 84.06 242 LYS A O 1
ATOM 1861 N N . ILE A 1 243 ? -7.191 2.801 -30.141 1 83.06 243 ILE A N 1
ATOM 1862 C CA . ILE A 1 243 ? -5.906 3.463 -29.969 1 83.06 243 ILE A CA 1
ATOM 1863 C C . ILE A 1 243 ? -5.461 4.094 -31.281 1 83.06 243 ILE A C 1
ATOM 1865 O O . ILE A 1 243 ? -4.293 4.457 -31.453 1 83.06 243 ILE A O 1
ATOM 1869 N N . HIS A 1 244 ? -6.336 4.156 -32.188 1 84.69 244 HIS A N 1
ATOM 1870 C CA . HIS A 1 244 ? -6.18 4.855 -33.469 1 84.69 244 HIS A CA 1
ATOM 1871 C C . HIS A 1 244 ? -5.004 4.297 -34.25 1 84.69 244 HIS A C 1
ATOM 1873 O O . HIS A 1 244 ? -4.16 5.055 -34.75 1 84.69 244 HIS A O 1
ATOM 1879 N N . LEU A 1 245 ? -4.863 3.047 -34.312 1 84.25 245 LEU A N 1
ATOM 1880 C CA . LEU A 1 245 ? -3.914 2.33 -35.156 1 84.25 245 LEU A CA 1
ATOM 1881 C C . LEU A 1 245 ? -4.641 1.371 -36.094 1 84.25 245 LEU A C 1
ATOM 1883 O O . LEU A 1 245 ? -5.793 1.013 -35.844 1 84.25 245 LEU A O 1
ATOM 1887 N N . CYS A 1 246 ? -4.035 1.102 -37.25 1 86.5 246 CYS A N 1
ATOM 1888 C CA . CYS A 1 246 ? -4.574 0.015 -38.062 1 86.5 246 CYS A CA 1
ATOM 1889 C C . CYS A 1 246 ? -4.375 -1.329 -37.375 1 86.5 246 CYS A C 1
ATOM 1891 O O . CYS A 1 246 ? -3.562 -1.445 -36.438 1 86.5 246 CYS A O 1
ATOM 1893 N N . GLU A 1 247 ? -5.145 -2.324 -37.75 1 89.75 247 GLU A N 1
ATOM 1894 C CA . GLU A 1 247 ? -5.16 -3.621 -37.094 1 89.75 247 GLU A CA 1
ATOM 1895 C C . GLU A 1 247 ? -3.777 -4.27 -37.094 1 89.75 247 GLU A C 1
ATOM 1897 O O . GLU A 1 247 ? -3.35 -4.859 -36.125 1 89.75 247 GLU A O 1
ATOM 1902 N N . ARG A 1 248 ? -3.139 -4.113 -38.219 1 89.62 248 ARG A N 1
ATOM 1903 C CA . ARG A 1 248 ? -1.827 -4.738 -38.375 1 89.62 248 ARG A CA 1
ATOM 1904 C C . ARG A 1 248 ? -0.832 -4.141 -37.375 1 89.62 248 ARG A C 1
ATOM 1906 O O . ARG A 1 248 ? -0.109 -4.875 -36.688 1 89.62 248 ARG A O 1
ATOM 1913 N N . GLN A 1 249 ? -0.8 -2.881 -37.312 1 91.94 249 GLN A N 1
ATOM 1914 C CA . GLN A 1 249 ? 0.108 -2.182 -36.406 1 91.94 249 GLN A CA 1
ATOM 1915 C C . GLN A 1 249 ? -0.238 -2.465 -34.969 1 91.94 249 GLN A C 1
ATOM 1917 O O . GLN A 1 249 ? 0.652 -2.678 -34.125 1 91.94 249 GLN A O 1
ATOM 1922 N N . MET A 1 250 ? -1.48 -2.475 -34.688 1 92.56 250 MET A N 1
ATOM 1923 C CA . MET A 1 250 ? -1.923 -2.744 -33.312 1 92.56 250 MET A CA 1
ATOM 1924 C C . MET A 1 250 ? -1.51 -4.145 -32.875 1 92.56 250 MET A C 1
ATOM 1926 O O . MET A 1 250 ? -0.974 -4.324 -31.781 1 92.56 250 MET A O 1
ATOM 1930 N N . LYS A 1 251 ? -1.714 -5.125 -33.719 1 92.88 251 LYS A N 1
ATOM 1931 C CA . LYS A 1 251 ? -1.386 -6.512 -33.406 1 92.88 251 LYS A CA 1
ATOM 1932 C C . LYS A 1 251 ? 0.11 -6.68 -33.156 1 92.88 251 LYS A C 1
ATOM 1934 O O . LYS A 1 251 ? 0.509 -7.34 -32.188 1 92.88 251 LYS A O 1
ATOM 1939 N N . ARG A 1 252 ? 0.868 -6.066 -33.969 1 91.56 252 ARG A N 1
ATOM 1940 C CA . ARG A 1 252 ? 2.318 -6.156 -33.812 1 91.56 252 ARG A CA 1
ATOM 1941 C C . ARG A 1 252 ? 2.785 -5.496 -32.531 1 91.56 252 ARG A C 1
ATOM 1943 O O . ARG A 1 252 ? 3.559 -6.078 -31.766 1 91.56 252 ARG A O 1
ATOM 1950 N N . ARG A 1 253 ? 2.326 -4.355 -32.312 1 91.81 253 ARG A N 1
ATOM 1951 C CA . ARG A 1 253 ? 2.713 -3.59 -31.141 1 91.81 253 ARG A CA 1
ATOM 1952 C C . ARG A 1 253 ? 2.26 -4.289 -29.859 1 91.81 253 ARG A C 1
ATOM 1954 O O . ARG A 1 253 ? 2.996 -4.324 -28.875 1 91.81 253 ARG A O 1
ATOM 1961 N N . PHE A 1 254 ? 1.086 -4.762 -29.875 1 93.56 254 PHE A N 1
ATOM 1962 C CA . PHE A 1 254 ? 0.534 -5.457 -28.719 1 93.56 254 PHE A CA 1
ATOM 1963 C C . PHE A 1 254 ? 1.365 -6.688 -28.375 1 93.56 254 PHE A C 1
ATOM 1965 O O . PHE A 1 254 ? 1.696 -6.914 -27.219 1 93.56 254 PHE A O 1
ATOM 1972 N N . LYS A 1 255 ? 1.708 -7.445 -29.391 1 92 255 LYS A N 1
ATOM 1973 C CA . LYS A 1 255 ? 2.5 -8.656 -29.188 1 92 255 LYS A CA 1
ATOM 1974 C C . LYS A 1 255 ? 3.904 -8.32 -28.703 1 92 255 LYS A C 1
ATOM 1976 O O . LYS A 1 255 ? 4.441 -9 -27.828 1 92 255 LYS A O 1
ATOM 1981 N N . THR A 1 256 ? 4.395 -7.32 -29.266 1 90.38 256 THR A N 1
ATOM 1982 C CA . THR A 1 256 ? 5.723 -6.883 -28.859 1 90.38 256 THR A CA 1
ATOM 1983 C C . THR A 1 256 ? 5.719 -6.477 -27.375 1 90.38 256 THR A C 1
ATOM 1985 O O . THR A 1 256 ? 6.645 -6.816 -26.641 1 90.38 256 THR A O 1
ATOM 1988 N N . ALA A 1 257 ? 4.699 -5.879 -26.938 1 85.94 257 ALA A N 1
ATOM 1989 C CA . ALA A 1 257 ? 4.613 -5.348 -25.578 1 85.94 257 ALA A CA 1
ATOM 1990 C C . ALA A 1 257 ? 4.27 -6.449 -24.578 1 85.94 257 ALA A C 1
ATOM 1992 O O . ALA A 1 257 ? 4.906 -6.562 -23.531 1 85.94 257 ALA A O 1
ATOM 1993 N N . THR A 1 258 ? 3.309 -7.277 -24.938 1 86.12 258 THR A N 1
ATOM 1994 C CA . THR A 1 258 ? 2.717 -8.156 -23.922 1 86.12 258 THR A CA 1
ATOM 1995 C C . THR A 1 258 ? 3.207 -9.586 -24.094 1 86.12 258 THR A C 1
ATOM 1997 O O . THR A 1 258 ? 3.055 -10.414 -23.203 1 86.12 258 THR A O 1
ATOM 2000 N N . GLY A 1 259 ? 3.697 -9.883 -25.266 1 85.25 259 GLY A N 1
ATOM 2001 C CA . GLY A 1 259 ? 4.078 -11.258 -25.578 1 85.25 259 GLY A CA 1
ATOM 2002 C C . GLY A 1 259 ? 2.916 -12.102 -26.047 1 85.25 259 GLY A C 1
ATOM 2003 O O . GLY A 1 259 ? 3.094 -13.273 -26.391 1 85.25 259 GLY A O 1
ATOM 2004 N N . GLN A 1 260 ? 1.751 -11.461 -26.125 1 88.19 260 GLN A N 1
ATOM 2005 C CA . GLN A 1 260 ? 0.555 -12.156 -26.594 1 88.19 260 GLN A CA 1
ATOM 2006 C C . GLN A 1 260 ? -0.128 -11.391 -27.719 1 88.19 260 GLN A C 1
ATOM 2008 O O . GLN A 1 260 ? 0.028 -10.172 -27.828 1 88.19 260 GLN A O 1
ATOM 2013 N N . THR A 1 261 ? -0.784 -12.156 -28.516 1 91.31 261 THR A N 1
ATOM 2014 C CA . THR A 1 261 ? -1.638 -11.492 -29.484 1 91.31 261 THR A CA 1
ATOM 2015 C C . THR A 1 261 ? -2.873 -10.906 -28.812 1 91.31 261 THR A C 1
ATOM 2017 O O . THR A 1 261 ? -3.254 -11.328 -27.719 1 91.31 261 THR A O 1
ATOM 2020 N N . PRO A 1 262 ? -3.484 -9.914 -29.484 1 90.62 262 PRO A N 1
ATOM 2021 C CA . PRO A 1 262 ? -4.707 -9.336 -28.922 1 90.62 262 PRO A CA 1
ATOM 2022 C C . PRO A 1 262 ? -5.797 -10.383 -28.688 1 90.62 262 PRO A C 1
ATOM 2024 O O . PRO A 1 262 ? -6.48 -10.344 -27.656 1 90.62 262 PRO A O 1
ATOM 2027 N N . ILE A 1 263 ? -5.918 -11.312 -29.562 1 89.69 263 ILE A N 1
ATOM 2028 C CA . ILE A 1 263 ? -6.945 -12.344 -29.453 1 89.69 263 ILE A CA 1
ATOM 2029 C C . ILE A 1 263 ? -6.676 -13.203 -28.219 1 89.69 263 ILE A C 1
ATOM 2031 O O . ILE A 1 263 ? -7.602 -13.547 -27.484 1 89.69 263 ILE A O 1
ATOM 2035 N N . GLN A 1 264 ? -5.465 -13.547 -28.016 1 89.38 264 GLN A N 1
ATOM 2036 C CA . GLN A 1 264 ? -5.09 -14.336 -26.844 1 89.38 264 GLN A CA 1
ATOM 2037 C C . GLN A 1 264 ? -5.395 -13.578 -25.547 1 89.38 264 GLN A C 1
ATOM 2039 O O . GLN A 1 264 ? -5.867 -14.172 -24.578 1 89.38 264 GLN A O 1
ATOM 2044 N N . TYR A 1 265 ? -5.082 -12.328 -25.578 1 90.19 265 TYR A N 1
ATOM 2045 C CA . TYR A 1 265 ? -5.344 -11.492 -24.406 1 90.19 265 TYR A CA 1
ATOM 2046 C C . TYR A 1 265 ? -6.836 -11.391 -24.125 1 90.19 265 TYR A C 1
ATOM 2048 O O . TYR A 1 265 ? -7.273 -11.484 -22.984 1 90.19 265 TYR A O 1
ATOM 2056 N N . ILE A 1 266 ? -7.613 -11.234 -25.172 1 88.56 266 ILE A N 1
ATOM 2057 C CA . ILE A 1 266 ? -9.062 -11.195 -25.047 1 88.56 266 ILE A CA 1
ATOM 2058 C C . ILE A 1 266 ? -9.57 -12.516 -24.469 1 88.56 266 ILE A C 1
ATOM 2060 O O . ILE A 1 266 ? -10.438 -12.531 -23.594 1 88.56 266 ILE A O 1
ATOM 2064 N N . GLN A 1 267 ? -9.016 -13.562 -24.984 1 88.5 267 GLN A N 1
ATOM 2065 C CA . GLN A 1 267 ? -9.391 -14.875 -24.484 1 88.5 267 GLN A CA 1
ATOM 2066 C C . GLN A 1 267 ? -9.133 -14.977 -22.984 1 88.5 267 GLN A C 1
ATOM 2068 O O . GLN A 1 267 ? -9.961 -15.5 -22.234 1 88.5 267 GLN A O 1
ATOM 2073 N N . GLN A 1 268 ? -8.039 -14.469 -22.578 1 85.94 268 GLN A N 1
ATOM 2074 C CA . GLN A 1 268 ? -7.707 -14.508 -21.156 1 85.94 268 GLN A CA 1
ATOM 2075 C C . GLN A 1 268 ? -8.711 -13.695 -20.344 1 85.94 268 GLN A C 1
ATOM 2077 O O . GLN A 1 268 ? -9.094 -14.102 -19.234 1 85.94 268 GLN A O 1
ATOM 2082 N N . ILE A 1 269 ? -9.039 -12.57 -20.812 1 86.38 269 ILE A N 1
ATOM 2083 C CA . ILE A 1 269 ? -10.031 -11.742 -20.141 1 86.38 269 ILE A CA 1
ATOM 2084 C C . ILE A 1 269 ? -11.352 -12.5 -20.031 1 86.38 269 ILE A C 1
ATOM 2086 O O . ILE A 1 269 ? -11.945 -12.562 -18.953 1 86.38 269 ILE A O 1
ATOM 2090 N N . ARG A 1 270 ? -11.773 -13.07 -21.125 1 86.88 270 ARG A N 1
ATOM 2091 C CA . ARG A 1 270 ? -13.031 -13.805 -21.156 1 86.88 270 ARG A CA 1
ATOM 2092 C C . ARG A 1 270 ? -12.992 -14.992 -20.188 1 86.88 270 ARG A C 1
ATOM 2094 O O . ARG A 1 270 ? -13.953 -15.234 -19.453 1 86.88 270 ARG A O 1
ATOM 2101 N N . LEU A 1 271 ? -11.914 -15.633 -20.219 1 86.81 271 LEU A N 1
ATOM 2102 C CA . LEU A 1 271 ? -11.797 -16.797 -19.344 1 86.81 271 LEU A CA 1
ATOM 2103 C C . LEU A 1 271 ? -11.758 -16.375 -17.875 1 86.81 271 LEU A C 1
ATOM 2105 O O . LEU A 1 271 ? -12.258 -17.094 -17.016 1 86.81 271 LEU A O 1
ATOM 2109 N N . SER A 1 272 ? -11.117 -15.312 -17.625 1 83.44 272 SER A N 1
ATOM 2110 C CA . SER A 1 272 ? -11.133 -14.789 -16.266 1 83.44 272 SER A CA 1
ATOM 2111 C C . SER A 1 272 ? -12.555 -14.5 -15.805 1 83.44 272 SER A C 1
ATOM 2113 O O . SER A 1 272 ? -12.914 -14.789 -14.664 1 83.44 272 SER A O 1
ATOM 2115 N N . LEU A 1 273 ? -13.328 -13.945 -16.672 1 81.94 273 LEU A N 1
ATOM 2116 C CA . LEU A 1 273 ? -14.727 -13.695 -16.359 1 81.94 273 LEU A CA 1
ATOM 2117 C C . LEU A 1 273 ? -15.484 -15 -16.172 1 81.94 273 LEU A C 1
ATOM 2119 O O . LEU A 1 273 ? -16.344 -15.102 -15.289 1 81.94 273 LEU A O 1
ATOM 2123 N N . ALA A 1 274 ? -15.164 -15.891 -16.984 1 88.31 274 ALA A N 1
ATOM 2124 C CA . ALA A 1 274 ? -15.789 -17.203 -16.859 1 88.31 274 ALA A CA 1
ATOM 2125 C C . ALA A 1 274 ? -15.492 -17.812 -15.492 1 88.31 274 ALA A C 1
ATOM 2127 O O . ALA A 1 274 ? -16.375 -18.391 -14.852 1 88.31 274 ALA A O 1
ATOM 2128 N N . LYS A 1 275 ? -14.258 -17.734 -15.148 1 83.69 275 LYS A N 1
ATOM 2129 C CA . LYS A 1 275 ? -13.867 -18.266 -13.844 1 83.69 275 LYS A CA 1
ATOM 2130 C C . LYS A 1 275 ? -14.703 -17.641 -12.727 1 83.69 275 LYS A C 1
ATOM 2132 O O . LYS A 1 275 ? -15.18 -18.344 -11.828 1 83.69 275 LYS A O 1
ATOM 2137 N N . CYS A 1 276 ? -14.883 -16.422 -12.852 1 79.44 276 CYS A N 1
ATOM 2138 C CA . CYS A 1 276 ? -15.688 -15.703 -11.867 1 79.44 276 CYS A CA 1
ATOM 2139 C C . CYS A 1 276 ? -17.109 -16.25 -11.828 1 79.44 276 CYS A C 1
ATOM 2141 O O . CYS A 1 276 ? -17.656 -16.5 -10.758 1 79.44 276 CYS A O 1
ATOM 2143 N N . ARG A 1 277 ? -17.609 -16.453 -12.969 1 85.25 277 ARG A N 1
ATOM 2144 C CA . ARG A 1 277 ? -18.969 -16.953 -13.062 1 85.25 277 ARG A CA 1
ATOM 2145 C C . ARG A 1 277 ? -19.062 -18.391 -12.57 1 85.25 277 ARG A C 1
ATOM 2147 O O . ARG A 1 277 ? -20.047 -18.781 -11.938 1 85.25 277 ARG A O 1
ATOM 2154 N N . LEU A 1 278 ? -18.078 -19.141 -12.875 1 86.31 278 LEU A N 1
ATOM 2155 C CA . LEU A 1 278 ? -18.047 -20.531 -12.453 1 86.31 278 LEU A CA 1
ATOM 2156 C C . LEU A 1 278 ? -17.984 -20.641 -10.938 1 86.31 278 LEU A C 1
ATOM 2158 O O . LEU A 1 278 ? -18.578 -21.562 -10.352 1 86.31 278 LEU A O 1
ATOM 2162 N N . GLU A 1 279 ? -17.328 -19.75 -10.406 1 81.31 279 GLU A N 1
ATOM 2163 C CA . GLU A 1 279 ? -17.156 -19.781 -8.953 1 81.31 279 GLU A CA 1
ATOM 2164 C C . GLU A 1 279 ? -18.344 -19.156 -8.234 1 81.31 279 GLU A C 1
ATOM 2166 O O . GLU A 1 279 ? -18.719 -19.594 -7.141 1 81.31 279 GLU A O 1
ATOM 2171 N N . LYS A 1 280 ? -19.047 -18.172 -8.805 1 78.19 280 LYS A N 1
ATOM 2172 C CA . LYS A 1 280 ? -19.984 -17.344 -8.062 1 78.19 280 LYS A CA 1
ATOM 2173 C C . LYS A 1 280 ? -21.422 -17.625 -8.477 1 78.19 280 LYS A C 1
ATOM 2175 O O . LYS A 1 280 ? -22.375 -17.109 -7.887 1 78.19 280 LYS A O 1
ATOM 2180 N N . SER A 1 281 ? -21.562 -18.406 -9.516 1 82.75 281 SER A N 1
ATOM 2181 C CA . SER A 1 281 ? -22.906 -18.641 -10.016 1 82.75 281 SER A CA 1
ATOM 2182 C C . SER A 1 281 ? -23.172 -20.125 -10.242 1 82.75 281 SER A C 1
ATOM 2184 O O . SER A 1 281 ? -22.234 -20.938 -10.203 1 82.75 281 SER A O 1
ATOM 2186 N N . ASN A 1 282 ? -24.484 -20.359 -10.359 1 88.31 282 ASN A N 1
ATOM 2187 C CA . ASN A 1 282 ? -24.891 -21.719 -10.695 1 88.31 282 ASN A CA 1
ATOM 2188 C C . ASN A 1 282 ? -25.312 -21.828 -12.156 1 88.31 282 ASN A C 1
ATOM 2190 O O . ASN A 1 282 ? -26.047 -22.75 -12.531 1 88.31 282 ASN A O 1
ATOM 2194 N N . LYS A 1 283 ? -24.844 -20.922 -12.906 1 92 283 LYS A N 1
ATOM 2195 C CA . LYS A 1 283 ? -25.188 -20.969 -14.328 1 92 283 LYS A CA 1
ATOM 2196 C C . LYS A 1 283 ? -24.547 -22.172 -15 1 92 283 LYS A C 1
ATOM 2198 O O . LYS A 1 283 ? -23.484 -22.656 -14.57 1 92 283 LYS A O 1
ATOM 2203 N N . THR A 1 284 ? -25.25 -22.562 -16.016 1 93.62 284 THR A N 1
ATOM 2204 C CA . THR A 1 284 ? -24.688 -23.688 -16.766 1 93.62 284 THR A CA 1
ATOM 2205 C C . THR A 1 284 ? -23.438 -23.266 -17.531 1 93.62 284 THR A C 1
ATOM 2207 O O . THR A 1 284 ? -23.219 -22.078 -17.75 1 93.62 284 THR A O 1
ATOM 2210 N N . ILE A 1 285 ? -22.656 -24.219 -17.844 1 94.56 285 ILE A N 1
ATOM 2211 C CA . ILE A 1 285 ? -21.438 -23.953 -18.609 1 94.56 285 ILE A CA 1
ATOM 2212 C C . ILE A 1 285 ? -21.781 -23.266 -19.922 1 94.56 285 ILE A C 1
ATOM 2214 O O . ILE A 1 285 ? -21.062 -22.359 -20.359 1 94.56 285 ILE A O 1
ATOM 2218 N N . GLU A 1 286 ? -22.891 -23.719 -20.469 1 93.81 286 GLU A N 1
ATOM 2219 C CA . GLU A 1 286 ? -23.328 -23.125 -21.734 1 93.81 286 GLU A CA 1
ATOM 2220 C C . GLU A 1 286 ? -23.703 -21.656 -21.547 1 93.81 286 GLU A C 1
ATOM 2222 O O . GLU A 1 286 ? -23.328 -20.812 -22.375 1 93.81 286 GLU A O 1
ATOM 2227 N N . GLU A 1 287 ? -24.344 -21.344 -20.562 1 94.06 287 GLU A N 1
ATOM 2228 C CA . GLU A 1 287 ? -24.719 -19.969 -20.266 1 94.06 287 GLU A CA 1
ATOM 2229 C C . GLU A 1 287 ? -23.484 -19.094 -20.047 1 94.06 287 GLU A C 1
ATOM 2231 O O . GLU A 1 287 ? -23.406 -17.984 -20.562 1 94.06 287 GLU A O 1
ATOM 2236 N N . ILE A 1 288 ? -22.594 -19.625 -19.328 1 93.69 288 ILE A N 1
ATOM 2237 C CA . ILE A 1 288 ? -21.359 -18.891 -19.031 1 93.69 288 ILE A CA 1
ATOM 2238 C C . ILE A 1 288 ? -20.562 -18.688 -20.312 1 93.69 288 ILE A C 1
ATOM 2240 O O . ILE A 1 288 ? -20.047 -17.594 -20.547 1 93.69 288 ILE A O 1
ATOM 2244 N N . SER A 1 289 ? -20.5 -19.688 -21.109 1 93.56 289 SER A N 1
ATOM 2245 C CA . SER A 1 289 ? -19.797 -19.609 -22.375 1 93.56 289 SER A CA 1
ATOM 2246 C C . SER A 1 289 ? -20.328 -18.453 -23.234 1 93.56 289 SER A C 1
ATOM 2248 O O . SER A 1 289 ? -19.562 -17.641 -23.734 1 93.56 289 SER A O 1
ATOM 2250 N N . HIS A 1 290 ? -21.609 -18.344 -23.281 1 90.75 290 HIS A N 1
ATOM 2251 C CA . HIS A 1 290 ? -22.25 -17.297 -24.078 1 90.75 290 HIS A CA 1
ATOM 2252 C C . HIS A 1 290 ? -22.047 -15.922 -23.453 1 90.75 290 HIS A C 1
ATOM 2254 O O . HIS A 1 290 ? -21.797 -14.945 -24.156 1 90.75 290 HIS A O 1
ATOM 2260 N N . GLU A 1 291 ? -22.031 -15.875 -22.234 1 89.12 291 GLU A N 1
ATOM 2261 C CA . GLU A 1 291 ? -21.906 -14.617 -21.516 1 89.12 291 GLU A CA 1
ATOM 2262 C C . GLU A 1 291 ? -20.531 -13.992 -21.719 1 89.12 291 GLU A C 1
ATOM 2264 O O . GLU A 1 291 ? -20.391 -12.773 -21.781 1 89.12 291 GLU A O 1
ATOM 2269 N N . VAL A 1 292 ? -19.641 -14.852 -21.781 1 88.62 292 VAL A N 1
ATOM 2270 C CA . VAL A 1 292 ? -18.297 -14.312 -21.844 1 88.62 292 VAL A CA 1
ATOM 2271 C C . VAL A 1 292 ? -17.875 -14.133 -23.297 1 88.62 292 VAL A C 1
ATOM 2273 O O . VAL A 1 292 ? -16.766 -13.648 -23.562 1 88.62 292 VAL A O 1
ATOM 2276 N N . GLY A 1 293 ? -18.719 -14.539 -24.281 1 86.88 293 GLY A N 1
ATOM 2277 C CA . GLY A 1 293 ? -18.5 -14.148 -25.672 1 86.88 293 GLY A CA 1
ATOM 2278 C C . GLY A 1 293 ? -18.188 -15.32 -26.578 1 86.88 293 GLY A C 1
ATOM 2279 O O . GLY A 1 293 ? -17.641 -15.141 -27.672 1 86.88 293 GLY A O 1
ATOM 2280 N N . TYR A 1 294 ? -18.484 -16.578 -26.094 1 89.81 294 TYR A N 1
ATOM 2281 C CA . TYR A 1 294 ? -18.25 -17.75 -26.938 1 89.81 294 TYR A CA 1
ATOM 2282 C C . TYR A 1 294 ? -19.578 -18.422 -27.297 1 89.81 294 TYR A C 1
ATOM 2284 O O . TYR A 1 294 ? -20.25 -18.969 -26.422 1 89.81 294 TYR A O 1
ATOM 2292 N N . GLU A 1 295 ? -19.812 -18.438 -28.547 1 87.75 295 GLU A N 1
ATOM 2293 C CA . GLU A 1 295 ? -21 -19.125 -29.016 1 87.75 295 GLU A CA 1
ATOM 2294 C C . GLU A 1 295 ? -20.797 -20.641 -29.047 1 87.75 295 GLU A C 1
ATOM 2296 O O . GLU A 1 295 ? -21.75 -21.406 -28.812 1 87.75 295 GLU A O 1
ATOM 2301 N N . ASP A 1 296 ? -19.641 -20.984 -29.281 1 91.31 296 ASP A N 1
ATOM 2302 C CA . ASP A 1 296 ? -19.297 -22.406 -29.328 1 91.31 296 ASP A CA 1
ATOM 2303 C C . ASP A 1 296 ? -18.812 -22.906 -27.969 1 91.31 296 ASP A C 1
ATOM 2305 O O . ASP A 1 296 ? -17.641 -22.734 -27.625 1 91.31 296 ASP A O 1
ATOM 2309 N N . THR A 1 297 ? -19.688 -23.625 -27.328 1 93.19 297 THR A N 1
ATOM 2310 C CA . THR A 1 297 ? -19.406 -24.094 -25.984 1 93.19 297 THR A CA 1
ATOM 2311 C C . THR A 1 297 ? -18.281 -25.141 -26 1 93.19 297 THR A C 1
ATOM 2313 O O . THR A 1 297 ? -17.5 -25.219 -25.062 1 93.19 297 THR A O 1
ATOM 2316 N N . ARG A 1 298 ? -18.266 -25.922 -27.062 1 92.5 298 ARG A N 1
ATOM 2317 C CA . ARG A 1 298 ? -17.203 -26.922 -27.172 1 92.5 298 ARG A CA 1
ATOM 2318 C C . ARG A 1 298 ? -15.828 -26.25 -27.234 1 92.5 298 ARG A C 1
ATOM 2320 O O . ARG A 1 298 ? -14.891 -26.672 -26.578 1 92.5 298 ARG A O 1
ATOM 2327 N N . TYR A 1 299 ? -15.828 -25.25 -28.062 1 92.38 299 TYR A N 1
ATOM 2328 C CA . TYR A 1 299 ? -14.586 -24.5 -28.156 1 92.38 299 TYR A CA 1
ATOM 2329 C C . TYR A 1 299 ? -14.219 -23.859 -26.828 1 92.38 299 TYR A C 1
ATOM 2331 O O . TYR A 1 299 ? -13.055 -23.875 -26.422 1 92.38 299 TYR A O 1
ATOM 2339 N N . PHE A 1 300 ? -15.18 -23.344 -26.172 1 94.31 300 PHE A N 1
ATOM 2340 C CA . PHE A 1 300 ? -14.977 -22.734 -24.859 1 94.31 300 PHE A CA 1
ATOM 2341 C C . PHE A 1 300 ? -14.359 -23.734 -23.891 1 94.31 300 PHE A C 1
ATOM 2343 O O . PHE A 1 300 ? -13.391 -23.406 -23.188 1 94.31 300 PHE A O 1
ATOM 2350 N N . ARG A 1 301 ? -14.852 -24.859 -23.797 1 93.38 301 ARG A N 1
ATOM 2351 C CA . ARG A 1 301 ? -14.391 -25.875 -22.875 1 93.38 301 ARG A CA 1
ATOM 2352 C C . ARG A 1 301 ? -12.938 -26.266 -23.156 1 93.38 301 ARG A C 1
ATOM 2354 O O . ARG A 1 301 ? -12.141 -26.406 -22.219 1 93.38 301 ARG A O 1
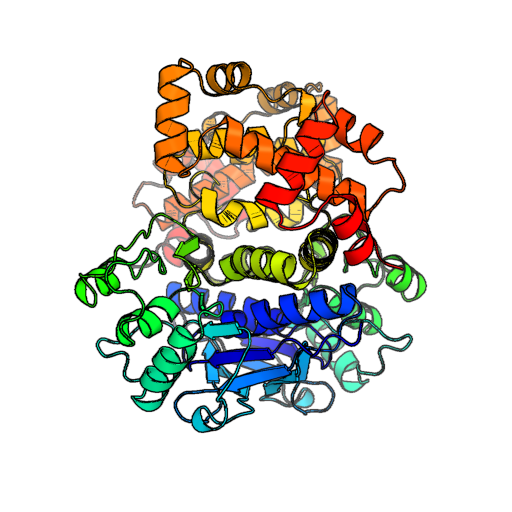ATOM 2361 N N . GLU A 1 302 ? -12.664 -26.391 -24.453 1 92.94 302 GLU A N 1
ATOM 2362 C CA . GLU A 1 302 ? -11.305 -26.75 -24.859 1 92.94 302 GLU A CA 1
ATOM 2363 C C . GLU A 1 302 ? -10.312 -25.641 -24.516 1 92.94 302 GLU A C 1
ATOM 2365 O O . GLU A 1 302 ? -9.219 -25.922 -24.016 1 92.94 302 GLU A O 1
ATOM 2370 N N . LEU A 1 303 ? -10.766 -24.516 -24.781 1 91.62 303 LEU A N 1
ATOM 2371 C CA . LEU A 1 303 ? -9.914 -23.359 -24.516 1 91.62 303 LEU A CA 1
ATOM 2372 C C . LEU A 1 303 ? -9.688 -23.188 -23.016 1 91.62 303 LEU A C 1
ATOM 2374 O O . LEU A 1 303 ? -8.57 -22.906 -22.594 1 91.62 303 LEU A O 1
ATOM 2378 N N . PHE A 1 304 ? -10.711 -23.312 -22.219 1 93.25 304 PHE A N 1
ATOM 2379 C CA . PHE A 1 304 ? -10.633 -23.188 -20.781 1 93.25 304 PHE A CA 1
ATOM 2380 C C . PHE A 1 304 ? -9.664 -24.219 -20.188 1 93.25 304 PHE A C 1
ATOM 2382 O O . PHE A 1 304 ? -8.812 -23.875 -19.375 1 93.25 304 PHE A O 1
ATOM 2389 N N . LYS A 1 305 ? -9.75 -25.359 -20.672 1 90.69 305 LYS A N 1
ATOM 2390 C CA . LYS A 1 305 ? -8.867 -26.422 -20.188 1 90.69 305 LYS A CA 1
ATOM 2391 C C . LYS A 1 305 ? -7.422 -26.172 -20.609 1 90.69 305 LYS A C 1
ATOM 2393 O O . LYS A 1 305 ? -6.504 -26.359 -19.812 1 90.69 305 LYS A O 1
ATOM 2398 N N . LYS A 1 306 ? -7.312 -25.75 -21.844 1 88.38 306 LYS A N 1
ATOM 2399 C CA . LYS A 1 306 ? -5.977 -25.484 -22.359 1 88.38 306 LYS A CA 1
ATOM 2400 C C . LYS A 1 306 ? -5.27 -24.406 -21.547 1 88.38 306 LYS A C 1
ATOM 2402 O O . LYS A 1 306 ? -4.086 -24.531 -21.234 1 88.38 306 LYS A O 1
ATOM 2407 N N . LEU A 1 307 ? -6.02 -23.453 -21.125 1 82.31 307 LEU A N 1
ATOM 2408 C CA . LEU A 1 307 ? -5.395 -22.281 -20.516 1 82.31 307 LEU A CA 1
ATOM 2409 C C . LEU A 1 307 ? -5.363 -22.391 -19 1 82.31 307 LEU A C 1
ATOM 2411 O O . LEU A 1 307 ? -4.547 -21.75 -18.344 1 82.31 307 LEU A O 1
ATOM 2415 N N . ASN A 1 308 ? -6.223 -23.25 -18.453 1 80.62 308 ASN A N 1
ATOM 2416 C CA . ASN A 1 308 ? -6.305 -23.312 -17 1 80.62 308 ASN A CA 1
ATOM 2417 C C . ASN A 1 308 ? -5.949 -24.703 -16.469 1 80.62 308 ASN A C 1
ATOM 2419 O O . ASN A 1 308 ? -5.805 -24.891 -15.266 1 80.62 308 ASN A O 1
ATOM 2423 N N . GLY A 1 309 ? -5.859 -25.656 -17.328 1 79.94 309 GLY A N 1
ATOM 2424 C CA . GLY A 1 309 ? -5.5 -27.016 -16.953 1 79.94 309 GLY A CA 1
ATOM 2425 C C . GLY A 1 309 ? -6.672 -27.812 -16.422 1 79.94 309 GLY A C 1
ATOM 2426 O O . GLY A 1 309 ? -6.543 -29.016 -16.156 1 79.94 309 GLY A O 1
ATOM 2427 N N . LEU A 1 310 ? -7.773 -27.188 -16.156 1 85.94 310 LEU A N 1
ATOM 2428 C CA . LEU A 1 310 ? -9.016 -27.797 -15.703 1 85.94 310 LEU A CA 1
ATOM 2429 C C . LEU A 1 310 ? -10.164 -27.469 -16.656 1 85.94 310 LEU A C 1
ATOM 2431 O O . LEU A 1 310 ? -10.195 -26.391 -17.25 1 85.94 310 LEU A O 1
ATOM 2435 N N . THR A 1 311 ? -11 -28.438 -16.781 1 92.5 311 THR A N 1
ATOM 2436 C CA . THR A 1 311 ? -12.25 -28.109 -17.469 1 92.5 311 THR A CA 1
ATOM 2437 C C . THR A 1 311 ? -13.102 -27.172 -16.625 1 92.5 311 THR A C 1
ATOM 2439 O O . THR A 1 311 ? -12.883 -27.031 -15.414 1 92.5 311 THR A O 1
ATOM 2442 N N . PRO A 1 312 ? -14.016 -26.5 -17.266 1 92.44 312 PRO A N 1
ATOM 2443 C CA . PRO A 1 312 ? -14.891 -25.625 -16.5 1 92.44 312 PRO A CA 1
ATOM 2444 C C . PRO A 1 312 ? -15.578 -26.328 -15.344 1 92.44 312 PRO A C 1
ATOM 2446 O O . PRO A 1 312 ? -15.672 -25.781 -14.242 1 92.44 312 PRO A O 1
ATOM 2449 N N . ILE A 1 313 ? -15.984 -27.516 -15.555 1 91.12 313 ILE A N 1
ATOM 2450 C CA . ILE A 1 313 ? -16.688 -28.281 -14.523 1 91.12 313 ILE A CA 1
ATOM 2451 C C . ILE A 1 313 ? -15.719 -28.609 -13.391 1 91.12 313 ILE A C 1
ATOM 2453 O O . ILE A 1 313 ? -16.078 -28.484 -12.211 1 91.12 313 ILE A O 1
ATOM 2457 N N . GLU A 1 314 ? -14.5 -29.031 -13.711 1 89.38 314 GLU A N 1
ATOM 2458 C CA . GLU A 1 314 ? -13.477 -29.312 -12.711 1 89.38 314 GLU A CA 1
ATOM 2459 C C . GLU A 1 314 ? -13.125 -28.062 -11.898 1 89.38 314 GLU A C 1
ATOM 2461 O O . GLU A 1 314 ? -12.938 -28.141 -10.688 1 89.38 314 GLU A O 1
ATOM 2466 N N . TYR A 1 315 ? -13.039 -27.047 -12.688 1 88.94 315 TYR A N 1
ATOM 2467 C CA . TYR A 1 315 ? -12.719 -25.781 -12.031 1 88.94 315 TYR A CA 1
ATOM 2468 C C . TYR A 1 315 ? -13.789 -25.406 -11.016 1 88.94 315 TYR A C 1
ATOM 2470 O O . TYR A 1 315 ? -13.477 -25.016 -9.891 1 88.94 315 TYR A O 1
ATOM 2478 N N . ARG A 1 316 ? -14.969 -25.453 -11.422 1 87.06 316 ARG A N 1
ATOM 2479 C CA . ARG A 1 316 ? -16.094 -25.141 -10.531 1 87.06 316 ARG A CA 1
ATOM 2480 C C . ARG A 1 316 ? -16.078 -26.047 -9.305 1 87.06 316 ARG A C 1
ATOM 2482 O O . ARG A 1 316 ? -16.266 -25.578 -8.18 1 87.06 316 ARG A O 1
ATOM 2489 N N . ARG A 1 317 ? -15.875 -27.312 -9.516 1 84.25 317 ARG A N 1
ATOM 2490 C CA . ARG A 1 317 ? -15.836 -28.25 -8.406 1 84.25 317 ARG A CA 1
ATOM 2491 C C . ARG A 1 317 ? -14.727 -27.906 -7.418 1 84.25 317 ARG A C 1
ATOM 2493 O O . ARG A 1 317 ? -14.906 -28.047 -6.207 1 84.25 317 ARG A O 1
ATOM 2500 N N . LYS A 1 318 ? -13.711 -27.516 -8.031 1 77.12 318 LYS A N 1
ATOM 2501 C CA . LYS A 1 318 ? -12.531 -27.234 -7.215 1 77.12 318 LYS A CA 1
ATOM 2502 C C . LYS A 1 318 ? -12.695 -25.922 -6.445 1 77.12 318 LYS A C 1
ATOM 2504 O O . LYS A 1 318 ? -12.25 -25.812 -5.301 1 77.12 318 LYS A O 1
ATOM 2509 N N . TYR A 1 319 ? -13.32 -24.938 -7.09 1 73 319 TYR A N 1
ATOM 2510 C CA . TYR A 1 319 ? -13.219 -23.594 -6.531 1 73 319 TYR A CA 1
ATOM 2511 C C . TYR A 1 319 ? -14.594 -23.062 -6.137 1 73 319 TYR A C 1
ATOM 2513 O O . TYR A 1 319 ? -14.703 -22.016 -5.488 1 73 319 TYR A O 1
ATOM 2521 N N . GLN A 1 320 ? -15.664 -23.422 -6.832 1 69.06 320 GLN A N 1
ATOM 2522 C CA . GLN A 1 320 ? -16.984 -22.938 -6.422 1 69.06 320 GLN A CA 1
ATOM 2523 C C . GLN A 1 320 ? -17.266 -23.281 -4.965 1 69.06 320 GLN A C 1
ATOM 2525 O O . GLN A 1 320 ? -17.469 -24.453 -4.621 1 69.06 320 GLN A O 1
ATOM 2530 N N . TYR A 1 321 ? -16.516 -23.391 -4.215 1 53.44 321 TYR A N 1
ATOM 2531 C CA . TYR A 1 321 ? -16.828 -23.812 -2.857 1 53.44 321 TYR A CA 1
ATOM 2532 C C . TYR A 1 321 ? -18.281 -23.516 -2.504 1 53.44 321 TYR A C 1
ATOM 2534 O O . TYR A 1 321 ? -18.891 -22.594 -3.068 1 53.44 321 TYR A O 1
ATOM 2542 N N . ARG A 1 322 ? -18.531 -24.266 -1.152 1 38.28 322 ARG A N 1
ATOM 2543 C CA . ARG A 1 322 ? -19.219 -24.562 0.102 1 38.28 322 ARG A CA 1
ATOM 2544 C C . ARG A 1 322 ? -19.453 -23.297 0.911 1 38.28 322 ARG A C 1
ATOM 2546 O O . ARG A 1 322 ? -18.641 -22.359 0.879 1 38.28 322 ARG A O 1
ATOM 2553 N N . MET B 1 1 ? 18.062 25.75 11.141 1 37.25 1 MET B N 1
ATOM 2554 C CA . MET B 1 1 ? 17.297 25.703 12.391 1 37.25 1 MET B CA 1
ATOM 2555 C C . MET B 1 1 ? 17.156 24.281 12.883 1 37.25 1 MET B C 1
ATOM 2557 O O . MET B 1 1 ? 16.812 23.375 12.109 1 37.25 1 MET B O 1
ATOM 2561 N N . ASP B 1 2 ? 17.812 23.906 13.977 1 51.06 2 ASP B N 1
ATOM 2562 C CA . ASP B 1 2 ? 17.984 22.656 14.703 1 51.06 2 ASP B CA 1
ATOM 2563 C C . ASP B 1 2 ? 16.641 22.016 15.016 1 51.06 2 ASP B C 1
ATOM 2565 O O . ASP B 1 2 ? 15.953 22.422 15.961 1 51.06 2 ASP B O 1
ATOM 2569 N N . ARG B 1 3 ? 15.891 21.594 14.016 1 65.38 3 ARG B N 1
ATOM 2570 C CA . ARG B 1 3 ? 14.539 21.094 14.234 1 65.38 3 ARG B CA 1
ATOM 2571 C C . ARG B 1 3 ? 14.562 19.844 15.102 1 65.38 3 ARG B C 1
ATOM 2573 O O . ARG B 1 3 ? 15.383 18.938 14.883 1 65.38 3 ARG B O 1
ATOM 2580 N N . ASN B 1 4 ? 13.922 19.891 16.344 1 88.06 4 ASN B N 1
ATOM 2581 C CA . ASN B 1 4 ? 13.727 18.703 17.156 1 88.06 4 ASN B CA 1
ATOM 2582 C C . ASN B 1 4 ? 13.102 17.562 16.359 1 88.06 4 ASN B C 1
ATOM 2584 O O . ASN B 1 4 ? 12.359 17.797 15.398 1 88.06 4 ASN B O 1
ATOM 2588 N N . PRO B 1 5 ? 13.57 16.344 16.672 1 94.81 5 PRO B N 1
ATOM 2589 C CA . PRO B 1 5 ? 12.969 15.211 15.969 1 94.81 5 PRO B CA 1
ATOM 2590 C C . PRO B 1 5 ? 11.461 15.109 16.203 1 94.81 5 PRO B C 1
ATOM 2592 O O . PRO B 1 5 ? 10.984 15.359 17.312 1 94.81 5 PRO B O 1
ATOM 2595 N N . VAL B 1 6 ? 10.766 14.898 15.141 1 97.06 6 VAL B N 1
ATOM 2596 C CA . VAL B 1 6 ? 9.344 14.586 15.266 1 97.06 6 VAL B CA 1
ATOM 2597 C C . VAL B 1 6 ? 9.172 13.234 15.953 1 97.06 6 VAL B C 1
ATOM 2599 O O . VAL B 1 6 ? 9.906 12.289 15.672 1 97.06 6 VAL B O 1
ATOM 2602 N N . SER B 1 7 ? 8.234 13.172 16.891 1 98.31 7 SER B N 1
ATOM 2603 C CA . SER B 1 7 ? 7.988 11.914 17.594 1 98.31 7 SER B CA 1
ATOM 2604 C C . SER B 1 7 ? 6.664 11.297 17.156 1 98.31 7 SER B C 1
ATOM 2606 O O . SER B 1 7 ? 5.68 12.008 16.953 1 98.31 7 SER B O 1
ATOM 2608 N N . LEU B 1 8 ? 6.684 10.008 16.969 1 98.75 8 LEU B N 1
ATOM 2609 C CA . LEU B 1 8 ? 5.492 9.227 16.656 1 98.75 8 LEU B CA 1
ATOM 2610 C C . LEU B 1 8 ? 5.348 8.047 17.625 1 98.75 8 LEU B C 1
ATOM 2612 O O . LEU B 1 8 ? 6.293 7.281 17.812 1 98.75 8 LEU B O 1
ATOM 2616 N N . SER B 1 9 ? 4.219 7.953 18.297 1 98.81 9 SER B N 1
ATOM 2617 C CA . SER B 1 9 ? 3.904 6.832 19.172 1 98.81 9 SER B CA 1
ATOM 2618 C C . SER B 1 9 ? 2.814 5.949 18.562 1 98.81 9 SER B C 1
ATOM 2620 O O . SER B 1 9 ? 1.698 6.41 18.328 1 98.81 9 SER B O 1
ATOM 2622 N N . ALA B 1 10 ? 3.189 4.715 18.391 1 98.75 10 ALA B N 1
ATOM 2623 C CA . ALA B 1 10 ? 2.307 3.771 17.703 1 98.75 10 ALA B CA 1
ATOM 2624 C C . ALA B 1 10 ? 1.777 2.721 18.688 1 98.75 10 ALA B C 1
ATOM 2626 O O . ALA B 1 10 ? 2.553 2.076 19.391 1 98.75 10 ALA B O 1
ATOM 2627 N N . LEU B 1 11 ? 0.486 2.57 18.688 1 97.94 11 LEU B N 1
ATOM 2628 C CA . LEU B 1 11 ? -0.167 1.479 19.391 1 97.94 11 LEU B CA 1
ATOM 2629 C C . LEU B 1 11 ? -0.365 0.273 18.484 1 97.94 11 LEU B C 1
ATOM 2631 O O . LEU B 1 11 ? -1.176 0.317 17.562 1 97.94 11 LEU B O 1
ATOM 2635 N N . ALA B 1 12 ? 0.365 -0.773 18.797 1 97.25 12 ALA B N 1
ATOM 2636 C CA . ALA B 1 12 ? 0.262 -2.006 18.016 1 97.25 12 ALA B CA 1
ATOM 2637 C C . ALA B 1 12 ? -0.529 -3.066 18.766 1 97.25 12 ALA B C 1
ATOM 2639 O O . ALA B 1 12 ? -0.406 -3.188 20 1 97.25 12 ALA B O 1
ATOM 2640 N N . PHE B 1 13 ? -1.323 -3.848 18.031 1 94.88 13 PHE B N 1
ATOM 2641 C CA . PHE B 1 13 ? -2.174 -4.871 18.625 1 94.88 13 PHE B CA 1
ATOM 2642 C C . PHE B 1 13 ? -1.902 -6.234 18 1 94.88 13 PHE B C 1
ATOM 2644 O O . PHE B 1 13 ? -1.766 -6.344 16.781 1 94.88 13 PHE B O 1
ATOM 2651 N N . SER B 1 14 ? -1.836 -7.223 18.859 1 94.38 14 SER B N 1
ATOM 2652 C CA . SER B 1 14 ? -1.811 -8.578 18.328 1 94.38 14 SER B CA 1
ATOM 2653 C C . SER B 1 14 ? -3.107 -8.906 17.594 1 94.38 14 SER B C 1
ATOM 2655 O O . SER B 1 14 ? -4.191 -8.523 18.031 1 94.38 14 SER B O 1
ATOM 2657 N N . GLY B 1 15 ? -2.938 -9.562 16.531 1 90.94 15 GLY B N 1
ATOM 2658 C CA . GLY B 1 15 ? -4.082 -9.898 15.695 1 90.94 15 GLY B CA 1
ATOM 2659 C C . GLY B 1 15 ? -4.305 -8.906 14.562 1 90.94 15 GLY B C 1
ATOM 2660 O O . GLY B 1 15 ? -4.973 -9.227 13.578 1 90.94 15 GLY B O 1
ATOM 2661 N N . GLY B 1 16 ? -3.812 -7.734 14.734 1 93.62 16 GLY B N 1
ATOM 2662 C CA . GLY B 1 16 ? -3.959 -6.707 13.711 1 93.62 16 GLY B CA 1
ATOM 2663 C C . GLY B 1 16 ? -2.85 -6.73 12.68 1 93.62 16 GLY B C 1
ATOM 2664 O O . GLY B 1 16 ? -1.836 -7.406 12.859 1 93.62 16 GLY B O 1
ATOM 2665 N N . SER B 1 17 ? -3.094 -6.004 11.57 1 96 17 SER B N 1
ATOM 2666 C CA . SER B 1 17 ? -2.086 -5.852 10.523 1 96 17 SER B CA 1
ATOM 2667 C C . SER B 1 17 ? -0.866 -5.094 11.039 1 96 17 SER B C 1
ATOM 2669 O O . SER B 1 17 ? -0.981 -3.955 11.492 1 96 17 SER B O 1
ATOM 2671 N N . LEU B 1 18 ? 0.311 -5.664 10.922 1 97.94 18 LEU B N 1
ATOM 2672 C CA . LEU B 1 18 ? 1.529 -4.988 11.352 1 97.94 18 LEU B CA 1
ATOM 2673 C C . LEU B 1 18 ? 1.979 -3.959 10.32 1 97.94 18 LEU B C 1
ATOM 2675 O O . LEU B 1 18 ? 2.73 -3.037 10.648 1 97.94 18 LEU B O 1
ATOM 2679 N N . THR B 1 19 ? 1.471 -4.102 9.102 1 97.75 19 THR B N 1
ATOM 2680 C CA . THR B 1 19 ? 1.714 -3.104 8.07 1 97.75 19 THR B CA 1
ATOM 2681 C C . THR B 1 19 ? 1.119 -1.756 8.469 1 97.75 19 THR B C 1
ATOM 2683 O O . THR B 1 19 ? 1.619 -0.706 8.062 1 97.75 19 THR B O 1
ATOM 2686 N N . SER B 1 20 ? 0.079 -1.802 9.297 1 97.88 20 SER B N 1
ATOM 2687 C CA . SER B 1 20 ? -0.531 -0.571 9.789 1 97.88 20 SER B CA 1
ATOM 2688 C C . SER B 1 20 ? 0.421 0.186 10.711 1 97.88 20 SER B C 1
ATOM 2690 O O . SER B 1 20 ? 0.2 1.36 11.008 1 97.88 20 SER B O 1
ATOM 2692 N N . ILE B 1 21 ? 1.452 -0.46 11.148 1 98.5 21 ILE B N 1
ATOM 2693 C CA . ILE B 1 21 ? 2.463 0.146 12.008 1 98.5 21 ILE B CA 1
ATOM 2694 C C . ILE B 1 21 ? 3.701 0.492 11.18 1 98.5 21 ILE B C 1
ATOM 2696 O O . ILE B 1 21 ? 4.109 1.655 11.117 1 98.5 21 ILE B O 1
ATOM 2700 N N . THR B 1 22 ? 4.234 -0.455 10.492 1 98.31 22 THR B N 1
ATOM 2701 C CA . THR B 1 22 ? 5.492 -0.283 9.773 1 98.31 22 THR B CA 1
ATOM 2702 C C . THR B 1 22 ? 5.332 0.729 8.648 1 98.31 22 THR B C 1
ATOM 2704 O O . THR B 1 22 ? 6.195 1.588 8.445 1 98.31 22 THR B O 1
ATOM 2707 N N . GLY B 1 23 ? 4.262 0.676 7.93 1 97.56 23 GLY B N 1
ATOM 2708 C CA . GLY B 1 23 ? 4.031 1.535 6.781 1 97.56 23 GLY B CA 1
ATOM 2709 C C . GLY B 1 23 ? 4.109 3.014 7.113 1 97.56 23 GLY B C 1
ATOM 2710 O O . GLY B 1 23 ? 4.969 3.727 6.59 1 97.56 23 GLY B O 1
ATOM 2711 N N . PRO B 1 24 ? 3.248 3.459 8.008 1 98.19 24 PRO B N 1
ATOM 2712 C CA . PRO B 1 24 ? 3.266 4.875 8.383 1 98.19 24 PRO B CA 1
ATOM 2713 C C . PRO B 1 24 ? 4.625 5.328 8.914 1 98.19 24 PRO B C 1
ATOM 2715 O O . PRO B 1 24 ? 5.078 6.434 8.602 1 98.19 24 PRO B O 1
ATOM 2718 N N . ILE B 1 25 ? 5.246 4.52 9.688 1 98.44 25 ILE B N 1
ATOM 2719 C CA . ILE B 1 25 ? 6.539 4.863 10.273 1 98.44 25 ILE B CA 1
ATOM 2720 C C . ILE B 1 25 ? 7.582 5.012 9.164 1 98.44 25 ILE B C 1
ATOM 2722 O O . ILE B 1 25 ? 8.414 5.922 9.203 1 98.44 25 ILE B O 1
ATOM 2726 N N . GLU B 1 26 ? 7.531 4.133 8.234 1 97.06 26 GLU B N 1
ATOM 2727 C CA . GLU B 1 26 ? 8.469 4.195 7.117 1 97.06 26 GLU B CA 1
ATOM 2728 C C . GLU B 1 26 ? 8.281 5.477 6.309 1 97.06 26 GLU B C 1
ATOM 2730 O O . GLU B 1 26 ? 9.258 6.105 5.895 1 97.06 26 GLU B O 1
ATOM 2735 N N . ILE B 1 27 ? 7.047 5.859 6.098 1 96.62 27 ILE B N 1
ATOM 2736 C CA . ILE B 1 27 ? 6.754 7.102 5.387 1 96.62 27 ILE B CA 1
ATOM 2737 C C . ILE B 1 27 ? 7.348 8.281 6.145 1 96.62 27 ILE B C 1
ATOM 2739 O O . ILE B 1 27 ? 8.07 9.102 5.57 1 96.62 27 ILE B O 1
ATOM 2743 N N . LEU B 1 28 ? 7.07 8.375 7.426 1 98 28 LEU B N 1
ATOM 2744 C CA . LEU B 1 28 ? 7.562 9.484 8.234 1 98 28 LEU B CA 1
ATOM 2745 C C . LEU B 1 28 ? 9.086 9.508 8.25 1 98 28 LEU B C 1
ATOM 2747 O O . LEU B 1 28 ? 9.695 10.578 8.109 1 98 28 LEU B O 1
ATOM 2751 N N . THR B 1 29 ? 9.695 8.367 8.43 1 97.25 29 THR B N 1
ATOM 2752 C CA . THR B 1 29 ? 11.148 8.266 8.508 1 97.25 29 THR B CA 1
ATOM 2753 C C . THR B 1 29 ? 11.789 8.672 7.184 1 97.25 29 THR B C 1
ATOM 2755 O O . THR B 1 29 ? 12.773 9.414 7.168 1 97.25 29 THR B O 1
ATOM 2758 N N . THR B 1 30 ? 11.266 8.203 6.109 1 94.31 30 THR B N 1
ATOM 2759 C CA . THR B 1 30 ? 11.766 8.57 4.789 1 94.31 30 THR B CA 1
ATOM 2760 C C . THR B 1 30 ? 11.633 10.078 4.562 1 94.31 30 THR B C 1
ATOM 2762 O O . THR B 1 30 ? 12.57 10.711 4.074 1 94.31 30 THR B O 1
ATOM 2765 N N . ALA B 1 31 ? 10.5 10.641 4.91 1 93.81 31 ALA B N 1
ATOM 2766 C CA . ALA B 1 31 ? 10.258 12.07 4.75 1 93.81 31 ALA B CA 1
ATOM 2767 C C . ALA B 1 31 ? 11.273 12.891 5.547 1 93.81 31 ALA B C 1
ATOM 2769 O O . ALA B 1 31 ? 11.797 13.891 5.051 1 93.81 31 ALA B O 1
ATOM 2770 N N . ALA B 1 32 ? 11.523 12.469 6.77 1 94.31 32 ALA B N 1
ATOM 2771 C CA . ALA B 1 32 ? 12.5 13.172 7.602 1 94.31 32 ALA B CA 1
ATOM 2772 C C . ALA B 1 32 ? 13.875 13.172 6.945 1 94.31 32 ALA B C 1
ATOM 2774 O O . ALA B 1 32 ? 14.547 14.211 6.902 1 94.31 32 ALA B O 1
ATOM 2775 N N . HIS B 1 33 ? 14.242 12.008 6.445 1 90.19 33 HIS B N 1
ATOM 2776 C CA . HIS B 1 33 ? 15.523 11.898 5.762 1 90.19 33 HIS B CA 1
ATOM 2777 C C . HIS B 1 33 ? 15.594 12.836 4.562 1 90.19 33 HIS B C 1
ATOM 2779 O O . HIS B 1 33 ? 16.578 13.57 4.398 1 90.19 33 HIS B O 1
ATOM 2785 N N . LEU B 1 34 ? 14.57 12.859 3.797 1 85.25 34 LEU B N 1
ATOM 2786 C CA . LEU B 1 34 ? 14.508 13.688 2.598 1 85.25 34 LEU B CA 1
ATOM 2787 C C . LEU B 1 34 ? 14.516 15.164 2.959 1 85.25 34 LEU B C 1
ATOM 2789 O O . LEU B 1 34 ? 15.047 15.992 2.209 1 85.25 34 LEU B O 1
ATOM 2793 N N . ALA B 1 35 ? 13.969 15.484 4.105 1 84.44 35 ALA B N 1
ATOM 2794 C CA . ALA B 1 35 ? 13.875 16.859 4.566 1 84.44 35 ALA B CA 1
ATOM 2795 C C . ALA B 1 35 ? 15.172 17.312 5.23 1 84.44 35 ALA B C 1
ATOM 2797 O O . ALA B 1 35 ? 15.312 18.469 5.625 1 84.44 35 ALA B O 1
ATOM 2798 N N . GLY B 1 36 ? 16.141 16.359 5.367 1 85.06 36 GLY B N 1
ATOM 2799 C CA . GLY B 1 36 ? 17.344 16.672 6.121 1 85.06 36 GLY B CA 1
ATOM 2800 C C . GLY B 1 36 ? 17.078 16.906 7.598 1 85.06 36 GLY B C 1
ATOM 2801 O O . GLY B 1 36 ? 17.812 17.625 8.258 1 85.06 36 GLY B O 1
ATOM 2802 N N . ALA B 1 37 ? 15.977 16.438 8.086 1 88.31 37 ALA B N 1
ATOM 2803 C CA . ALA B 1 37 ? 15.594 16.578 9.492 1 88.31 37 ALA B CA 1
ATOM 2804 C C . ALA B 1 37 ? 16.141 15.414 10.32 1 88.31 37 ALA B C 1
ATOM 2806 O O . ALA B 1 37 ? 16.547 14.391 9.773 1 88.31 37 ALA B O 1
ATOM 2807 N N . PRO B 1 38 ? 16.203 15.602 11.633 1 92.56 38 PRO B N 1
ATOM 2808 C CA . PRO B 1 38 ? 16.625 14.484 12.484 1 92.56 38 PRO B CA 1
ATOM 2809 C C . PRO B 1 38 ? 15.688 13.273 12.359 1 92.56 38 PRO B C 1
ATOM 2811 O O . PRO B 1 38 ? 14.5 13.43 12.07 1 92.56 38 PRO B O 1
ATOM 2814 N N . GLU B 1 39 ? 16.234 12.125 12.594 1 94.19 39 GLU B N 1
ATOM 2815 C CA . GLU B 1 39 ? 15.43 10.906 12.594 1 94.19 39 GLU B CA 1
ATOM 2816 C C . GLU B 1 39 ? 14.297 10.992 13.617 1 94.19 39 GLU B C 1
ATOM 2818 O O . GLU B 1 39 ? 14.508 11.422 14.75 1 94.19 39 GLU B O 1
ATOM 2823 N N . PRO B 1 40 ? 13.102 10.617 13.172 1 97.69 40 PRO B N 1
ATOM 2824 C CA . PRO B 1 40 ? 11.984 10.664 14.125 1 97.69 40 PRO B CA 1
ATOM 2825 C C . PRO B 1 40 ? 12.188 9.742 15.32 1 97.69 40 PRO B C 1
ATOM 2827 O O . PRO B 1 40 ? 12.859 8.711 15.203 1 97.69 40 PRO B O 1
ATOM 2830 N N . GLU B 1 41 ? 11.688 10.164 16.422 1 98 41 GLU B N 1
ATOM 2831 C CA . GLU B 1 41 ? 11.609 9.289 17.594 1 98 41 GLU B CA 1
ATOM 2832 C C . GLU B 1 41 ? 10.367 8.406 17.531 1 98 41 GLU B C 1
ATOM 2834 O O . GLU B 1 41 ? 9.242 8.891 17.688 1 98 41 GLU B O 1
ATOM 2839 N N . ILE B 1 42 ? 10.625 7.109 17.406 1 98.69 42 ILE B N 1
ATOM 2840 C CA . ILE B 1 42 ? 9.516 6.184 17.25 1 98.69 42 ILE B CA 1
ATOM 2841 C C . ILE B 1 42 ? 9.305 5.391 18.531 1 98.69 42 ILE B C 1
ATOM 2843 O O . ILE B 1 42 ? 10.219 4.723 19.016 1 98.69 42 ILE B O 1
ATOM 2847 N N . ASN B 1 43 ? 8.109 5.477 19.047 1 98.62 43 ASN B N 1
ATOM 2848 C CA . ASN B 1 43 ? 7.695 4.68 20.203 1 98.62 43 ASN B CA 1
ATOM 2849 C C . ASN B 1 43 ? 6.617 3.666 19.812 1 98.62 43 ASN B C 1
ATOM 2851 O O . ASN B 1 43 ? 5.547 4.043 19.328 1 98.62 43 ASN B O 1
ATOM 2855 N N . ILE B 1 44 ? 6.953 2.432 20 1 98.56 44 ILE B N 1
ATOM 2856 C CA . ILE B 1 44 ? 5.98 1.375 19.75 1 98.56 44 ILE B CA 1
ATOM 2857 C C . ILE B 1 44 ? 5.508 0.787 21.078 1 98.56 44 ILE B C 1
ATOM 2859 O O . ILE B 1 44 ? 6.316 0.302 21.875 1 98.56 44 ILE B O 1
ATOM 2863 N N . VAL B 1 45 ? 4.227 0.828 21.25 1 97.62 45 VAL B N 1
ATOM 2864 C CA . VAL B 1 45 ? 3.652 0.334 22.484 1 97.62 45 VAL B CA 1
ATOM 2865 C C . VAL B 1 45 ? 2.584 -0.714 22.188 1 97.62 45 VAL B C 1
ATOM 2867 O O . VAL B 1 45 ? 1.938 -0.667 21.141 1 97.62 45 VAL B O 1
ATOM 2870 N N . THR B 1 46 ? 2.498 -1.679 23.047 1 96.06 46 THR B N 1
ATOM 2871 C CA . THR B 1 46 ? 1.421 -2.662 23.031 1 96.06 46 THR B CA 1
ATOM 2872 C C . THR B 1 46 ? 0.678 -2.672 24.359 1 96.06 46 THR B C 1
ATOM 2874 O O . THR B 1 46 ? 1.241 -2.303 25.391 1 96.06 46 THR B O 1
ATOM 2877 N N . PRO B 1 47 ? -0.609 -3.012 24.328 1 92.06 47 PRO B N 1
ATOM 2878 C CA . PRO B 1 47 ? -1.4 -2.943 25.562 1 92.06 47 PRO B CA 1
ATOM 2879 C C . PRO B 1 47 ? -0.835 -3.822 26.672 1 92.06 47 PRO B C 1
ATOM 2881 O O . PRO B 1 47 ? -0.976 -3.494 27.859 1 92.06 47 PRO B O 1
ATOM 2884 N N . ASP B 1 48 ? -0.177 -4.93 26.375 1 91.56 48 ASP B N 1
ATOM 2885 C CA . ASP B 1 48 ? 0.292 -5.863 27.391 1 91.56 48 ASP B CA 1
ATOM 2886 C C . ASP B 1 48 ? 1.817 -5.879 27.453 1 91.56 48 ASP B C 1
ATOM 2888 O O . ASP B 1 48 ? 2.404 -6.754 28.094 1 91.56 48 ASP B O 1
ATOM 2892 N N . ASN B 1 49 ? 2.436 -5.023 26.75 1 94.06 49 ASN B N 1
ATOM 2893 C CA . ASN B 1 49 ? 3.885 -4.852 26.719 1 94.06 49 ASN B CA 1
ATOM 2894 C C . ASN B 1 49 ? 4.582 -6.082 26.141 1 94.06 49 ASN B C 1
ATOM 2896 O O . ASN B 1 49 ? 5.762 -6.312 26.422 1 94.06 49 ASN B O 1
ATOM 2900 N N . GLN B 1 50 ? 3.85 -6.914 25.438 1 95.69 50 GLN B N 1
ATOM 2901 C CA . GLN B 1 50 ? 4.402 -8.055 24.734 1 95.69 50 GLN B CA 1
ATOM 2902 C C . GLN B 1 50 ? 4.516 -7.773 23.234 1 95.69 50 GLN B C 1
ATOM 2904 O O . GLN B 1 50 ? 3.98 -6.777 22.75 1 95.69 50 GLN B O 1
ATOM 2909 N N . ASP B 1 51 ? 5.262 -8.664 22.578 1 97.38 51 ASP B N 1
ATOM 2910 C CA . ASP B 1 51 ? 5.336 -8.531 21.125 1 97.38 51 ASP B CA 1
ATOM 2911 C C . ASP B 1 51 ? 3.939 -8.492 20.516 1 97.38 51 ASP B C 1
ATOM 2913 O O . ASP B 1 51 ? 3.043 -9.219 20.938 1 97.38 51 ASP B O 1
ATOM 2917 N N . ALA B 1 52 ? 3.742 -7.602 19.578 1 96.62 52 ALA B N 1
ATOM 2918 C CA . ALA B 1 52 ? 2.535 -7.66 18.75 1 96.62 52 ALA B CA 1
ATOM 2919 C C . ALA B 1 52 ? 2.631 -8.773 17.719 1 96.62 52 ALA B C 1
ATOM 2921 O O . ALA B 1 52 ? 3.553 -8.797 16.891 1 96.62 52 ALA B O 1
ATOM 2922 N N . VAL B 1 53 ? 1.699 -9.648 17.734 1 96.75 53 VAL B N 1
ATOM 2923 C CA . VAL B 1 53 ? 1.704 -10.781 16.812 1 96.75 53 VAL B CA 1
ATOM 2924 C C . VAL B 1 53 ? 0.697 -10.531 15.688 1 96.75 53 VAL B C 1
ATOM 2926 O O . VAL B 1 53 ? -0.507 -10.438 15.938 1 96.75 53 VAL B O 1
ATOM 2929 N N . GLY B 1 54 ? 1.23 -10.406 14.477 1 95.81 54 GLY B N 1
ATOM 2930 C CA . GLY B 1 54 ? 0.376 -10.18 13.328 1 95.81 54 GLY B CA 1
ATOM 2931 C C . GLY B 1 54 ? 0.03 -11.453 12.578 1 95.81 54 GLY B C 1
ATOM 2932 O O . GLY B 1 54 ? 0.386 -12.547 13.016 1 95.81 54 GLY B O 1
ATOM 2933 N N . PRO B 1 55 ? -0.747 -11.281 11.508 1 94.19 55 PRO B N 1
ATOM 2934 C CA . PRO B 1 55 ? -1.046 -12.43 10.648 1 94.19 55 PRO B CA 1
ATOM 2935 C C . PRO B 1 55 ? 0.203 -13.219 10.258 1 94.19 55 PRO B C 1
ATOM 2937 O O . PRO B 1 55 ? 1.256 -12.625 10.008 1 94.19 55 PRO B O 1
ATOM 2940 N N . GLY B 1 56 ? 0.059 -14.555 10.258 1 94.5 56 GLY B N 1
ATOM 2941 C CA . GLY B 1 56 ? 1.178 -15.43 9.938 1 94.5 56 GLY B CA 1
ATOM 2942 C C . GLY B 1 56 ? 2.133 -15.625 11.102 1 94.5 56 GLY B C 1
ATOM 2943 O O . GLY B 1 56 ? 3.166 -16.281 10.961 1 94.5 56 GLY B O 1
ATOM 2944 N N . GLY B 1 57 ? 1.825 -14.977 12.203 1 95.94 57 GLY B N 1
ATOM 2945 C CA . GLY B 1 57 ? 2.658 -15.148 13.383 1 95.94 57 GLY B CA 1
ATOM 2946 C C . GLY B 1 57 ? 3.848 -14.203 13.414 1 95.94 57 GLY B C 1
ATOM 2947 O O . GLY B 1 57 ? 4.762 -14.375 14.219 1 95.94 57 GLY B O 1
ATOM 2948 N N . VAL B 1 58 ? 3.889 -13.219 12.586 1 97.31 58 VAL B N 1
ATOM 2949 C CA . VAL B 1 58 ? 4.957 -12.227 12.562 1 97.31 58 VAL B CA 1
ATOM 2950 C C . VAL B 1 58 ? 4.953 -11.438 13.867 1 97.31 58 VAL B C 1
ATOM 2952 O O . VAL B 1 58 ? 3.893 -11.055 14.367 1 97.31 58 VAL B O 1
ATOM 2955 N N . ARG B 1 59 ? 6.133 -11.172 14.359 1 98.12 59 ARG B N 1
ATOM 2956 C CA . ARG B 1 59 ? 6.219 -10.523 15.664 1 98.12 59 ARG B CA 1
ATOM 2957 C C . ARG B 1 59 ? 6.961 -9.195 15.57 1 98.12 59 ARG B C 1
ATOM 2959 O O . ARG B 1 59 ? 8.07 -9.133 15.039 1 98.12 59 ARG B O 1
ATOM 2966 N N . LEU B 1 60 ? 6.328 -8.219 16.062 1 97.56 60 LEU B N 1
ATOM 2967 C CA . LEU B 1 60 ? 6.879 -6.871 16.156 1 97.56 60 LEU B CA 1
ATOM 2968 C C . LEU B 1 60 ? 7.113 -6.488 17.625 1 97.56 60 LEU B C 1
ATOM 2970 O O . LEU B 1 60 ? 6.207 -6.609 18.453 1 97.56 60 LEU B O 1
ATOM 2974 N N . LYS B 1 61 ? 8.234 -5.961 17.938 1 97.38 61 LYS B N 1
ATOM 2975 C CA . LYS B 1 61 ? 8.648 -5.723 19.328 1 97.38 61 LYS B CA 1
ATOM 2976 C C . LYS B 1 61 ? 8.32 -4.297 19.75 1 97.38 61 LYS B C 1
ATOM 2978 O O . LYS B 1 61 ? 8.719 -3.336 19.094 1 97.38 61 LYS B O 1
ATOM 2983 N N . PRO B 1 62 ? 7.562 -4.195 20.906 1 97.56 62 PRO B N 1
ATOM 2984 C CA . PRO B 1 62 ? 7.453 -2.855 21.484 1 97.56 62 PRO B CA 1
ATOM 2985 C C . PRO B 1 62 ? 8.766 -2.365 22.094 1 97.56 62 PRO B C 1
ATOM 2987 O O . PRO B 1 62 ? 9.641 -3.17 22.406 1 97.56 62 PRO B O 1
ATOM 2990 N N . ASN B 1 63 ? 8.891 -1.02 22.219 1 97.81 63 ASN B N 1
ATOM 2991 C CA . ASN B 1 63 ? 10.141 -0.5 22.766 1 97.81 63 ASN B CA 1
ATOM 2992 C C . ASN B 1 63 ? 9.891 0.504 23.891 1 97.81 63 ASN B C 1
ATOM 2994 O O . ASN B 1 63 ? 10.836 1.09 24.422 1 97.81 63 ASN B O 1
ATOM 2998 N N . LYS B 1 64 ? 8.664 0.754 24.234 1 97.62 64 LYS B N 1
ATOM 2999 C CA . LYS B 1 64 ? 8.297 1.696 25.281 1 97.62 64 LYS B CA 1
ATOM 3000 C C . LYS B 1 64 ? 7.047 1.228 26.031 1 97.62 64 LYS B C 1
ATOM 3002 O O . LYS B 1 64 ? 6.238 0.473 25.484 1 97.62 64 LYS B O 1
ATOM 3007 N N . LEU B 1 65 ? 7 1.576 27.25 1 96.75 65 LEU B N 1
ATOM 3008 C CA . LEU B 1 65 ? 5.754 1.42 27.984 1 96.75 65 LEU B CA 1
ATOM 3009 C C . LEU B 1 65 ? 4.84 2.621 27.781 1 96.75 65 LEU B C 1
ATOM 3011 O O . LEU B 1 65 ? 5.305 3.76 27.719 1 96.75 65 LEU B O 1
ATOM 3015 N N . ILE B 1 66 ? 3.574 2.309 27.688 1 95.75 66 ILE B N 1
ATOM 3016 C CA . ILE B 1 66 ? 2.615 3.357 27.375 1 95.75 66 ILE B CA 1
ATOM 3017 C C . ILE B 1 66 ? 2.67 4.449 28.438 1 95.75 66 ILE B C 1
ATOM 3019 O O . ILE B 1 66 ? 2.559 5.637 28.125 1 95.75 66 ILE B O 1
ATOM 3023 N N . GLY B 1 67 ? 2.84 4.168 29.688 1 94.19 67 GLY B N 1
ATOM 3024 C CA . GLY B 1 67 ? 2.863 5.109 30.797 1 94.19 67 GLY B CA 1
ATOM 3025 C C . GLY B 1 67 ? 4.051 6.055 30.766 1 94.19 67 GLY B C 1
ATOM 3026 O O . GLY B 1 67 ? 4.035 7.109 31.391 1 94.19 67 GLY B O 1
ATOM 3027 N N . GLU B 1 68 ? 5.074 5.73 29.984 1 96.44 68 GLU B N 1
ATOM 3028 C CA . GLU B 1 68 ? 6.285 6.539 29.875 1 96.44 68 GLU B CA 1
ATOM 3029 C C . GLU B 1 68 ? 6.102 7.676 28.875 1 96.44 68 GLU B C 1
ATOM 3031 O O . GLU B 1 68 ? 6.891 8.625 28.859 1 96.44 68 GLU B O 1
ATOM 3036 N N . ILE B 1 69 ? 5.102 7.559 28.078 1 97.62 69 ILE B N 1
ATOM 3037 C CA . ILE B 1 69 ? 4.926 8.531 27 1 97.62 69 ILE B CA 1
ATOM 3038 C C . ILE B 1 69 ? 3.963 9.625 27.453 1 97.62 69 ILE B C 1
ATOM 3040 O O . ILE B 1 69 ? 2.746 9.43 27.469 1 97.62 69 ILE B O 1
ATOM 3044 N N . LYS B 1 70 ? 4.5 10.789 27.703 1 96.25 70 LYS B N 1
ATOM 3045 C CA . LYS B 1 70 ? 3.686 11.906 28.156 1 96.25 70 LYS B CA 1
ATOM 3046 C C . LYS B 1 70 ? 3.449 12.922 27.047 1 96.25 70 LYS B C 1
ATOM 3048 O O . LYS B 1 70 ? 2.537 13.75 27.141 1 96.25 70 LYS B O 1
ATOM 3053 N N . GLN B 1 71 ? 4.309 12.891 26.125 1 96.19 71 GLN B N 1
ATOM 3054 C CA . GLN B 1 71 ? 4.203 13.789 24.969 1 96.19 71 GLN B CA 1
ATOM 3055 C C . GLN B 1 71 ? 4.652 13.102 23.688 1 96.19 71 GLN B C 1
ATOM 3057 O O . GLN B 1 71 ? 5.598 12.305 23.703 1 96.19 71 GLN B O 1
ATOM 3062 N N . THR B 1 72 ? 4.027 13.359 22.609 1 98.06 72 THR B N 1
ATOM 3063 C CA . THR B 1 72 ? 4.359 12.898 21.266 1 98.06 72 THR B CA 1
ATOM 3064 C C . THR B 1 72 ? 3.75 13.82 20.219 1 98.06 72 THR B C 1
ATOM 3066 O O . THR B 1 72 ? 2.828 14.586 20.516 1 98.06 72 THR B O 1
ATOM 3069 N N . ASP B 1 73 ? 4.285 13.812 19.047 1 97.94 73 ASP B N 1
ATOM 3070 C CA . ASP B 1 73 ? 3.785 14.703 18.016 1 97.94 73 ASP B CA 1
ATOM 3071 C C . ASP B 1 73 ? 2.678 14.031 17.203 1 97.94 73 ASP B C 1
ATOM 3073 O O . ASP B 1 73 ? 1.826 14.711 16.625 1 97.94 73 ASP B O 1
ATOM 3077 N N . ILE B 1 74 ? 2.723 12.75 17.062 1 98.56 74 ILE B N 1
ATOM 3078 C CA . ILE B 1 74 ? 1.747 11.969 16.312 1 98.56 74 ILE B CA 1
ATOM 3079 C C . ILE B 1 74 ? 1.399 10.695 17.078 1 98.56 74 ILE B C 1
ATOM 3081 O O . ILE B 1 74 ? 2.285 10.023 17.625 1 98.56 74 ILE B O 1
ATOM 3085 N N . VAL B 1 75 ? 0.129 10.375 17.141 1 98.81 75 VAL B N 1
ATOM 3086 C CA . VAL B 1 75 ? -0.318 9.086 17.656 1 98.81 75 VAL B CA 1
ATOM 3087 C C . VAL B 1 75 ? -0.838 8.219 16.5 1 98.81 75 VAL B C 1
ATOM 3089 O O . VAL B 1 75 ? -1.624 8.688 15.672 1 98.81 75 VAL B O 1
ATOM 3092 N N . LEU B 1 76 ? -0.312 7.09 16.438 1 98.81 76 LEU B N 1
ATOM 3093 C CA . LEU B 1 76 ? -0.753 6.098 15.453 1 98.81 76 LEU B CA 1
ATOM 3094 C C . LEU B 1 76 ? -1.415 4.91 16.141 1 98.81 76 LEU B C 1
ATOM 3096 O O . LEU B 1 76 ? -0.813 4.281 17.016 1 98.81 76 LEU B O 1
ATOM 3100 N N . VAL B 1 77 ? -2.66 4.66 15.805 1 98.44 77 VAL B N 1
ATOM 3101 C CA . VAL B 1 77 ? -3.381 3.502 16.328 1 98.44 77 VAL B CA 1
ATOM 3102 C C . VAL B 1 77 ? -3.521 2.445 15.234 1 98.44 77 VAL B C 1
ATOM 3104 O O . VAL B 1 77 ? -4.281 2.627 14.281 1 98.44 77 VAL B O 1
ATOM 3107 N N . GLY B 1 78 ? -2.818 1.354 15.406 1 97.5 78 GLY B N 1
ATOM 3108 C CA . GLY B 1 78 ? -2.816 0.29 14.414 1 97.5 78 GLY B CA 1
ATOM 3109 C C . GLY B 1 78 ? -4.113 -0.494 14.375 1 97.5 78 GLY B C 1
ATOM 3110 O O . GLY B 1 78 ? -4.965 -0.341 15.258 1 97.5 78 GLY B O 1
ATOM 3111 N N . SER B 1 79 ? -4.234 -1.323 13.32 1 95.62 79 SER B N 1
ATOM 3112 C CA . SER B 1 79 ? -5.383 -2.211 13.18 1 95.62 79 SER B CA 1
ATOM 3113 C C . SER B 1 79 ? -5.418 -3.252 14.297 1 95.62 79 SER B C 1
ATOM 3115 O O . SER B 1 79 ? -4.367 -3.705 14.758 1 95.62 79 SER B O 1
ATOM 3117 N N . ILE B 1 80 ? -6.59 -3.66 14.719 1 92.5 80 ILE B N 1
ATOM 3118 C CA . ILE B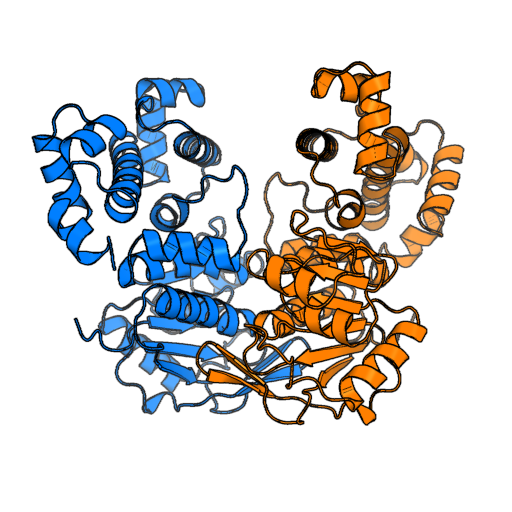 1 80 ? -6.715 -4.625 15.805 1 92.5 80 ILE B CA 1
ATOM 3119 C C . ILE B 1 80 ? -7.215 -5.961 15.258 1 92.5 80 ILE B C 1
ATOM 3121 O O . ILE B 1 80 ? -7.535 -6.871 16.016 1 92.5 80 ILE B O 1
ATOM 3125 N N . GLY B 1 81 ? -7.297 -6.121 13.961 1 82.62 81 GLY B N 1
ATOM 3126 C CA . GLY B 1 81 ? -7.898 -7.316 13.391 1 82.62 81 GLY B CA 1
ATOM 3127 C C . GLY B 1 81 ? -9.406 -7.352 13.539 1 82.62 81 GLY B C 1
ATOM 3128 O O . GLY B 1 81 ? -10.086 -6.348 13.297 1 82.62 81 GLY B O 1
ATOM 3129 N N . ILE B 1 82 ? -9.961 -8.523 13.711 1 76.5 82 ILE B N 1
ATOM 3130 C CA . ILE B 1 82 ? -11.398 -8.664 13.914 1 76.5 82 ILE B CA 1
ATOM 3131 C C . ILE B 1 82 ? -11.742 -8.359 15.367 1 76.5 82 ILE B C 1
ATOM 3133 O O . ILE B 1 82 ? -11.32 -9.078 16.281 1 76.5 82 ILE B O 1
ATOM 3137 N N . PRO B 1 83 ? -12.445 -7.227 15.445 1 76.06 83 PRO B N 1
ATOM 3138 C CA . PRO B 1 83 ? -12.789 -6.852 16.812 1 76.06 83 PRO B CA 1
ATOM 3139 C C . PRO B 1 83 ? -13.742 -7.84 17.484 1 76.06 83 PRO B C 1
ATOM 3141 O O . PRO B 1 83 ? -14.672 -8.336 16.828 1 76.06 83 PRO B O 1
ATOM 3144 N N . HIS B 1 84 ? -13.242 -8.539 18.484 1 64.94 84 HIS B N 1
ATOM 3145 C CA . HIS B 1 84 ? -14.195 -9.297 19.281 1 64.94 84 HIS B CA 1
ATOM 3146 C C . HIS B 1 84 ? -15.078 -8.375 20.125 1 64.94 84 HIS B C 1
ATOM 3148 O O . HIS B 1 84 ? -14.742 -7.203 20.312 1 64.94 84 HIS B O 1
ATOM 3154 N N . ASN B 1 85 ? -16.281 -8.805 20.484 1 54.12 85 ASN B N 1
ATOM 3155 C CA . ASN B 1 85 ? -17.359 -8.055 21.125 1 54.12 85 ASN B CA 1
ATOM 3156 C C . ASN B 1 85 ? -16.828 -7.102 22.188 1 54.12 85 ASN B C 1
ATOM 3158 O O . ASN B 1 85 ? -17.344 -6.004 22.375 1 54.12 85 ASN B O 1
ATOM 3162 N N . ASP B 1 86 ? -15.688 -7.391 22.734 1 58.06 86 ASP B N 1
ATOM 3163 C CA . ASP B 1 86 ? -15.43 -6.496 23.859 1 58.06 86 ASP B CA 1
ATOM 3164 C C . ASP B 1 86 ? -14.094 -5.777 23.688 1 58.06 86 ASP B C 1
ATOM 3166 O O . ASP B 1 86 ? -13.609 -5.113 24.609 1 58.06 86 ASP B O 1
ATOM 3170 N N . LEU B 1 87 ? -13.547 -5.75 22.547 1 78.62 87 LEU B N 1
ATOM 3171 C CA . LEU B 1 87 ? -12.258 -5.086 22.391 1 78.62 87 LEU B CA 1
ATOM 3172 C C . LEU B 1 87 ? -11.398 -5.258 23.641 1 78.62 87 LEU B C 1
ATOM 3174 O O . LEU B 1 87 ? -10.836 -4.289 24.156 1 78.62 87 LEU B O 1
ATOM 3178 N N . ASP B 1 88 ? -11.344 -6.387 24.141 1 74.62 88 ASP B N 1
ATOM 3179 C CA . ASP B 1 88 ? -10.719 -6.703 25.422 1 74.62 88 ASP B CA 1
ATOM 3180 C C . ASP B 1 88 ? -9.211 -6.441 25.375 1 74.62 88 ASP B C 1
ATOM 3182 O O . ASP B 1 88 ? -8.578 -6.27 26.422 1 74.62 88 ASP B O 1
ATOM 3186 N N . SER B 1 89 ? -8.742 -6.328 24.281 1 76.19 89 SER B N 1
ATOM 3187 C CA . SER B 1 89 ? -7.305 -6.105 24.172 1 76.19 89 SER B CA 1
ATOM 3188 C C . SER B 1 89 ? -6.941 -4.664 24.531 1 76.19 89 SER B C 1
ATOM 3190 O O . SER B 1 89 ? -5.777 -4.355 24.781 1 76.19 89 SER B O 1
ATOM 3192 N N . CYS B 1 90 ? -7.863 -3.873 24.609 1 85.06 90 CYS B N 1
ATOM 3193 C CA . CYS B 1 90 ? -7.637 -2.477 24.969 1 85.06 90 CYS B CA 1
ATOM 3194 C C . CYS B 1 90 ? -7.77 -2.262 26.469 1 85.06 90 CYS B C 1
ATOM 3196 O O . CYS B 1 90 ? -8.867 -2.338 27.016 1 85.06 90 CYS B O 1
ATOM 3198 N N . THR B 1 91 ? -6.711 -1.945 27.109 1 90.25 91 THR B N 1
ATOM 3199 C CA . THR B 1 91 ? -6.711 -1.74 28.547 1 90.25 91 THR B CA 1
ATOM 3200 C C . THR B 1 91 ? -7.188 -0.333 28.891 1 90.25 91 THR B C 1
ATOM 3202 O O . THR B 1 91 ? -7.195 0.555 28.047 1 90.25 91 THR B O 1
ATOM 3205 N N . GLN B 1 92 ? -7.555 -0.202 30.172 1 93.94 92 GLN B N 1
ATOM 3206 C CA . GLN B 1 92 ? -7.945 1.127 30.625 1 93.94 92 GLN B CA 1
ATOM 3207 C C . GLN B 1 92 ? -6.781 2.107 30.531 1 93.94 92 GLN B C 1
ATOM 3209 O O . GLN B 1 92 ? -6.977 3.285 30.219 1 93.94 92 GLN B O 1
ATOM 3214 N N . GLU B 1 93 ? -5.637 1.642 30.75 1 94.81 93 GLU B N 1
ATOM 3215 C CA . GLU B 1 93 ? -4.441 2.475 30.641 1 94.81 93 GLU B CA 1
ATOM 3216 C C . GLU B 1 93 ? -4.281 3.023 29.219 1 94.81 93 GLU B C 1
ATOM 3218 O O . GLU B 1 93 ? -3.961 4.199 29.047 1 94.81 93 GLU B O 1
ATOM 3223 N N . THR B 1 94 ? -4.523 2.154 28.297 1 95.06 94 THR B N 1
ATOM 3224 C CA . THR B 1 94 ? -4.438 2.551 26.891 1 95.06 94 THR B CA 1
ATOM 3225 C C . THR B 1 94 ? -5.48 3.615 26.562 1 95.06 94 THR B C 1
ATOM 3227 O O . THR B 1 94 ? -5.172 4.613 25.906 1 95.06 94 THR B O 1
ATOM 3230 N N . LEU B 1 95 ? -6.668 3.43 27.047 1 96.25 95 LEU B N 1
ATOM 3231 C CA . LEU B 1 95 ? -7.762 4.355 26.781 1 96.25 95 LEU B CA 1
ATOM 3232 C C . LEU B 1 95 ? -7.5 5.711 27.438 1 96.25 95 LEU B C 1
ATOM 3234 O O . LEU B 1 95 ? -7.699 6.754 26.812 1 96.25 95 LEU B O 1
ATOM 3238 N N . ASP B 1 96 ? -7.016 5.688 28.656 1 97 96 ASP B N 1
ATOM 3239 C CA . ASP B 1 96 ? -6.676 6.922 29.359 1 97 96 ASP B CA 1
ATOM 3240 C C . ASP B 1 96 ? -5.566 7.676 28.625 1 97 96 ASP B C 1
ATOM 3242 O O . ASP B 1 96 ? -5.605 8.906 28.516 1 97 96 ASP B O 1
ATOM 3246 N N . TRP B 1 97 ? -4.641 6.965 28.172 1 97.44 97 TRP B N 1
ATOM 3247 C CA . TRP B 1 97 ? -3.512 7.559 27.453 1 97.44 97 TRP B CA 1
ATOM 3248 C C . TRP B 1 97 ? -3.975 8.242 26.172 1 97.44 97 TRP B C 1
ATOM 3250 O O . TRP B 1 97 ? -3.527 9.352 25.859 1 97.44 97 TRP B O 1
ATOM 3260 N N . LEU B 1 98 ? -4.852 7.594 25.484 1 97.88 98 LEU B N 1
ATOM 3261 C CA . LEU B 1 98 ? -5.387 8.172 24.25 1 97.88 98 LEU B CA 1
ATOM 3262 C C . LEU B 1 98 ? -6.141 9.469 24.547 1 97.88 98 LEU B C 1
ATOM 3264 O O . LEU B 1 98 ? -6.027 10.438 23.797 1 97.88 98 LEU B O 1
ATOM 3268 N N . GLN B 1 99 ? -6.883 9.492 25.594 1 97.62 99 GLN B N 1
ATOM 3269 C CA . GLN B 1 99 ? -7.602 10.695 26 1 97.62 99 GLN B CA 1
ATOM 3270 C C . GLN B 1 99 ? -6.629 11.828 26.328 1 97.62 99 GLN B C 1
ATOM 3272 O O . GLN B 1 99 ? -6.852 12.977 25.953 1 97.62 99 GLN B O 1
ATOM 3277 N N . MET B 1 100 ? -5.633 11.469 27.047 1 97.5 100 MET B N 1
ATOM 3278 C CA . MET B 1 100 ? -4.605 12.445 27.391 1 97.5 100 MET B CA 1
ATOM 3279 C C . MET B 1 100 ? -3.969 13.031 26.125 1 97.5 100 MET B C 1
ATOM 3281 O O . MET B 1 100 ? -3.75 14.242 26.047 1 97.5 100 MET B O 1
ATOM 3285 N N . MET B 1 101 ? -3.643 12.195 25.172 1 97.31 101 MET B N 1
ATOM 3286 C CA . MET B 1 101 ? -3.021 12.648 23.922 1 97.31 101 MET B CA 1
ATOM 3287 C C . MET B 1 101 ? -3.979 13.531 23.125 1 97.31 101 MET B C 1
ATOM 3289 O O . MET B 1 101 ? -3.553 14.492 22.5 1 97.31 101 MET B O 1
ATOM 3293 N N . GLU B 1 102 ? -5.254 13.133 23.094 1 96.44 102 GLU B N 1
ATOM 3294 C CA . GLU B 1 102 ? -6.246 13.906 22.359 1 96.44 102 GLU B CA 1
ATOM 3295 C C . GLU B 1 102 ? -6.309 15.344 22.875 1 96.44 102 GLU B C 1
ATOM 3297 O O . GLU B 1 102 ? -6.523 16.281 22.094 1 96.44 102 GLU B O 1
ATOM 3302 N N . GLU B 1 103 ? -6.105 15.594 24.109 1 95.62 103 GLU B N 1
ATOM 3303 C CA . GLU B 1 103 ? -6.152 16.906 24.719 1 95.62 103 GLU B CA 1
ATOM 3304 C C . GLU B 1 103 ? -5.023 17.797 24.219 1 95.62 103 GLU B C 1
ATOM 3306 O O . GLU B 1 103 ? -5.117 19.031 24.266 1 95.62 103 GLU B O 1
ATOM 3311 N N . LYS B 1 104 ? -4.066 17.188 23.703 1 95.56 104 LYS B N 1
ATOM 3312 C CA . LYS B 1 104 ? -2.908 17.938 23.219 1 95.56 104 LYS B CA 1
ATOM 3313 C C . LYS B 1 104 ? -3.133 18.438 21.797 1 95.56 104 LYS B C 1
ATOM 3315 O O . LYS B 1 104 ? -2.316 19.188 21.25 1 95.56 104 LYS B O 1
ATOM 3320 N N . ASN B 1 105 ? -4.152 18.016 21.141 1 94.56 105 ASN B N 1
ATOM 3321 C CA . ASN B 1 105 ? -4.566 18.453 19.797 1 94.56 105 ASN B CA 1
ATOM 3322 C C . ASN B 1 105 ? -3.504 18.141 18.75 1 94.56 105 ASN B C 1
ATOM 3324 O O . ASN B 1 105 ? -3.18 18.984 17.922 1 94.56 105 ASN B O 1
ATOM 3328 N N . ILE B 1 106 ? -2.896 16.984 18.906 1 96.19 106 ILE B N 1
ATOM 3329 C CA . ILE B 1 106 ? -1.943 16.469 17.938 1 96.19 106 ILE B CA 1
ATOM 3330 C C . ILE B 1 106 ? -2.648 15.492 17 1 96.19 106 ILE B C 1
ATOM 3332 O O . ILE B 1 106 ? -3.719 14.969 17.328 1 96.19 106 ILE B O 1
ATOM 3336 N N . PRO B 1 107 ? -2.072 15.25 15.859 1 96.19 107 PRO B N 1
ATOM 3337 C CA . PRO B 1 107 ? -2.68 14.266 14.961 1 96.19 107 PRO B CA 1
ATOM 3338 C C . PRO B 1 107 ? -2.77 12.875 15.586 1 96.19 107 PRO B C 1
ATOM 3340 O O . PRO B 1 107 ? -1.778 12.367 16.109 1 96.19 107 PRO B O 1
ATOM 3343 N N . ILE B 1 108 ? -3.961 12.32 15.547 1 98.5 108 ILE B N 1
ATOM 3344 C CA . ILE B 1 108 ? -4.227 10.93 15.922 1 98.5 108 ILE B CA 1
ATOM 3345 C C . ILE B 1 108 ? -4.766 10.172 14.711 1 98.5 108 ILE B C 1
ATOM 3347 O O . ILE B 1 108 ? -5.828 10.508 14.18 1 98.5 108 ILE B O 1
ATOM 3351 N N . VAL B 1 109 ? -4.012 9.172 14.312 1 98.25 109 VAL B N 1
ATOM 3352 C CA . VAL B 1 109 ? -4.328 8.438 13.094 1 98.25 109 VAL B CA 1
ATOM 3353 C C . VAL B 1 109 ? -4.715 7 13.438 1 98.25 109 VAL B C 1
ATOM 3355 O O . VAL B 1 109 ? -3.924 6.262 14.031 1 98.25 109 VAL B O 1
ATOM 3358 N N . SER B 1 110 ? -5.898 6.602 13.117 1 97.94 110 SER B N 1
ATOM 3359 C CA . SER B 1 110 ? -6.273 5.195 13.25 1 97.94 110 SER B CA 1
ATOM 3360 C C . SER B 1 110 ? -6.312 4.504 11.891 1 97.94 110 SER B C 1
ATOM 3362 O O . SER B 1 110 ? -6.805 5.074 10.914 1 97.94 110 SER B O 1
ATOM 3364 N N . ILE B 1 111 ? -5.754 3.352 11.875 1 97.31 111 ILE B N 1
ATOM 3365 C CA . ILE B 1 111 ? -5.68 2.605 10.625 1 97.31 111 ILE B CA 1
ATOM 3366 C C . ILE B 1 111 ? -6.668 1.443 10.656 1 97.31 111 ILE B C 1
ATOM 3368 O O . ILE B 1 111 ? -6.625 0.607 11.562 1 97.31 111 ILE B O 1
ATOM 3372 N N . CYS B 1 112 ? -7.574 1.439 9.609 1 93.94 112 CYS B N 1
ATOM 3373 C CA . CYS B 1 112 ? -8.523 0.339 9.461 1 93.94 112 CYS B CA 1
ATOM 3374 C C . CYS B 1 112 ? -9.312 0.124 10.742 1 93.94 112 CYS B C 1
ATOM 3376 O O . CYS B 1 112 ? -9.945 1.053 11.25 1 93.94 112 CYS B O 1
ATOM 3378 N N . SER B 1 113 ? -9.297 -1.018 11.391 1 93.5 113 SER B N 1
ATOM 3379 C CA . SER B 1 113 ? -10.094 -1.336 12.57 1 93.5 113 SER B CA 1
ATOM 3380 C C . SER B 1 113 ? -9.539 -0.644 13.812 1 93.5 113 SER B C 1
ATOM 3382 O O . SER B 1 113 ? -10.125 -0.737 14.891 1 93.5 113 SER B O 1
ATOM 3384 N N . GLY B 1 114 ? -8.516 0.114 13.672 1 96.5 114 GLY B N 1
ATOM 3385 C CA . GLY B 1 114 ? -8.031 0.93 14.773 1 96.5 114 GLY B CA 1
ATOM 3386 C C . GLY B 1 114 ? -9.039 1.953 15.25 1 96.5 114 GLY B C 1
ATOM 3387 O O . GLY B 1 114 ? -8.969 2.422 16.391 1 96.5 114 GLY B O 1
ATOM 3388 N N . SER B 1 115 ? -9.961 2.303 14.406 1 96.75 115 SER B N 1
ATOM 3389 C CA . SER B 1 115 ? -11 3.271 14.75 1 96.75 115 SER B CA 1
ATOM 3390 C C . SER B 1 115 ? -11.852 2.777 15.906 1 96.75 115 SER B C 1
ATOM 3392 O O . SER B 1 115 ? -12.391 3.578 16.672 1 96.75 115 SER B O 1
ATOM 3394 N N . PHE B 1 116 ? -11.945 1.479 16.078 1 96.38 116 PHE B N 1
ATOM 3395 C CA . PHE B 1 116 ? -12.68 0.918 17.203 1 96.38 116 PHE B CA 1
ATOM 3396 C C . PHE B 1 116 ? -12.055 1.34 18.516 1 96.38 116 PHE B C 1
ATOM 3398 O O . PHE B 1 116 ? -12.758 1.6 19.5 1 96.38 116 PHE B O 1
ATOM 3405 N N . VAL B 1 117 ? -10.75 1.386 18.531 1 96.69 117 VAL B N 1
ATOM 3406 C CA . VAL B 1 117 ? -10.023 1.757 19.734 1 96.69 117 VAL B CA 1
ATOM 3407 C C . VAL B 1 117 ? -10.289 3.225 20.078 1 96.69 117 VAL B C 1
ATOM 3409 O O . VAL B 1 117 ? -10.547 3.57 21.234 1 96.69 117 VAL B O 1
ATOM 3412 N N . LEU B 1 118 ? -10.273 4.043 19.078 1 97.69 118 LEU B N 1
ATOM 3413 C CA . LEU B 1 118 ? -10.57 5.457 19.281 1 97.69 118 LEU B CA 1
ATOM 3414 C C . LEU B 1 118 ? -12 5.641 19.781 1 97.69 118 LEU B C 1
ATOM 3416 O O . LEU B 1 118 ? -12.258 6.469 20.672 1 97.69 118 LEU B O 1
ATOM 3420 N N . ALA B 1 119 ? -12.898 4.898 19.156 1 96.94 119 ALA B N 1
ATOM 3421 C CA . ALA B 1 119 ? -14.297 4.973 19.578 1 96.94 119 ALA B CA 1
ATOM 3422 C C . ALA B 1 119 ? -14.453 4.523 21.031 1 96.94 119 ALA B C 1
ATOM 3424 O O . ALA B 1 119 ? -15.133 5.184 21.828 1 96.94 119 ALA B O 1
ATOM 3425 N N . LYS B 1 120 ? -13.82 3.463 21.359 1 96 120 LYS B N 1
ATOM 3426 C CA . LYS B 1 120 ? -13.883 2.957 22.734 1 96 120 LYS B CA 1
ATOM 3427 C C . LYS B 1 120 ? -13.305 3.965 23.719 1 96 120 LYS B C 1
ATOM 3429 O O . LYS B 1 120 ? -13.758 4.051 24.859 1 96 120 LYS B O 1
ATOM 3434 N N . ALA B 1 121 ? -12.352 4.688 23.281 1 96.69 121 ALA B N 1
ATOM 3435 C CA . ALA B 1 121 ? -11.734 5.723 24.109 1 96.69 121 ALA B CA 1
ATOM 3436 C C . ALA B 1 121 ? -12.602 6.98 24.141 1 96.69 121 ALA B C 1
ATOM 3438 O O . ALA B 1 121 ? -12.195 8 24.703 1 96.69 121 ALA B O 1
ATOM 3439 N N . ASN B 1 122 ? -13.727 6.984 23.469 1 96.81 122 ASN B N 1
ATOM 3440 C CA . ASN B 1 122 ? -14.68 8.086 23.406 1 96.81 122 ASN B CA 1
ATOM 3441 C C . ASN B 1 122 ? -14.094 9.289 22.656 1 96.81 122 ASN B C 1
ATOM 3443 O O . ASN B 1 122 ? -14.375 10.438 23.016 1 96.81 122 ASN B O 1
ATOM 3447 N N . LEU B 1 123 ? -13.281 8.992 21.734 1 98 123 LEU B N 1
ATOM 3448 C CA . LEU B 1 123 ? -12.656 10.086 20.984 1 98 123 LEU B CA 1
ATOM 3449 C C . LEU B 1 123 ? -13.43 10.383 19.703 1 98 123 LEU B C 1
ATOM 3451 O O . LEU B 1 123 ? -13.18 11.398 19.047 1 98 123 LEU B O 1
ATOM 3455 N N . LEU B 1 124 ? -14.406 9.547 19.375 1 98.06 124 LEU B N 1
ATOM 3456 C CA . LEU B 1 124 ? -15.055 9.688 18.078 1 98.06 124 LEU B CA 1
ATOM 3457 C C . LEU B 1 124 ? -16.531 10.062 18.234 1 98.06 124 LEU B C 1
ATOM 3459 O O . LEU B 1 124 ? -17.25 10.219 17.25 1 98.06 124 LEU B O 1
ATOM 3463 N N . ASN B 1 125 ? -17 10.242 19.484 1 97.06 125 ASN B N 1
ATOM 3464 C CA . ASN B 1 125 ? -18.406 10.594 19.688 1 97.06 125 ASN B CA 1
ATOM 3465 C C . ASN B 1 125 ? -18.781 11.875 18.969 1 97.06 125 ASN B C 1
ATOM 3467 O O . ASN B 1 125 ? -18.156 12.922 19.172 1 97.06 125 ASN B O 1
ATOM 3471 N N . ASN B 1 126 ? -19.75 11.789 18.094 1 95.56 126 ASN B N 1
ATOM 3472 C CA . ASN B 1 126 ? -20.297 12.875 17.297 1 95.56 126 ASN B CA 1
ATOM 3473 C C . ASN B 1 126 ? -19.281 13.406 16.297 1 95.56 126 ASN B C 1
ATOM 3475 O O . ASN B 1 126 ? -19.375 14.547 15.852 1 95.56 126 ASN B O 1
ATOM 3479 N N . ARG B 1 127 ? -18.359 12.617 16.047 1 95.19 127 ARG B N 1
ATOM 3480 C CA . ARG B 1 127 ? -17.344 12.977 15.062 1 95.19 127 ARG B CA 1
ATOM 3481 C C . ARG B 1 127 ? -17.406 12.055 13.844 1 95.19 127 ARG B C 1
ATOM 3483 O O . ARG B 1 127 ? -17.922 10.938 13.93 1 95.19 127 ARG B O 1
ATOM 3490 N N . LYS B 1 128 ? -16.891 12.562 12.742 1 90.44 128 LYS B N 1
ATOM 3491 C CA . LYS B 1 128 ? -16.797 11.758 11.523 1 90.44 128 LYS B CA 1
ATOM 3492 C C . LYS B 1 128 ? -15.68 10.719 11.641 1 90.44 128 LYS B C 1
ATOM 3494 O O . LYS B 1 128 ? -14.586 11.023 12.133 1 90.44 128 LYS B O 1
ATOM 3499 N N . ALA B 1 129 ? -16.031 9.547 11.266 1 95.38 129 ALA B N 1
ATOM 3500 C CA . ALA B 1 129 ? -15.031 8.477 11.281 1 95.38 129 ALA B CA 1
ATOM 3501 C C . ALA B 1 129 ? -15.328 7.445 10.195 1 95.38 129 ALA B C 1
ATOM 3503 O O . ALA B 1 129 ? -16.406 7.449 9.602 1 95.38 129 ALA B O 1
ATOM 3504 N N . THR B 1 130 ? -14.383 6.695 9.852 1 92.38 130 THR B N 1
ATOM 3505 C CA . THR B 1 130 ? -14.555 5.539 8.984 1 92.38 130 THR B CA 1
ATOM 3506 C C . THR B 1 130 ? -13.844 4.316 9.555 1 92.38 130 THR B C 1
ATOM 3508 O O . THR B 1 130 ? -13.109 4.426 10.547 1 92.38 130 THR B O 1
ATOM 3511 N N . THR B 1 131 ? -14.172 3.178 9.117 1 92.69 131 THR B N 1
ATOM 3512 C CA . THR B 1 131 ? -13.562 1.899 9.469 1 92.69 131 THR B CA 1
ATOM 3513 C C . THR B 1 131 ? -13.625 0.926 8.297 1 92.69 131 THR B C 1
ATOM 3515 O O . THR B 1 131 ? -14.055 1.294 7.203 1 92.69 131 THR B O 1
ATOM 3518 N N . HIS B 1 132 ? -13.078 -0.206 8.516 1 89.69 132 HIS B N 1
ATOM 3519 C CA . HIS B 1 132 ? -13.172 -1.219 7.469 1 89.69 132 HIS B CA 1
ATOM 3520 C C . HIS B 1 132 ? -14.625 -1.514 7.113 1 89.69 132 HIS B C 1
ATOM 3522 O O . HIS B 1 132 ? -15.461 -1.687 8 1 89.69 132 HIS B O 1
ATOM 3528 N N . TRP B 1 133 ? -14.906 -1.582 5.902 1 83.19 133 TRP B N 1
ATOM 3529 C CA . TRP B 1 133 ? -16.281 -1.673 5.43 1 83.19 133 TRP B CA 1
ATOM 3530 C C . TRP B 1 133 ? -16.984 -2.9 6.008 1 83.19 133 TRP B C 1
ATOM 3532 O O . TRP B 1 133 ? -18.172 -2.859 6.312 1 83.19 133 TRP B O 1
ATOM 3542 N N . LEU B 1 134 ? -16.281 -3.963 6.168 1 83 134 LEU B N 1
ATOM 3543 C CA . LEU B 1 134 ? -16.859 -5.203 6.668 1 83 134 LEU B CA 1
ATOM 3544 C C . LEU B 1 134 ? -17.281 -5.062 8.125 1 83 134 LEU B C 1
ATOM 3546 O O . LEU B 1 134 ? -18.062 -5.875 8.633 1 83 134 LEU B O 1
ATOM 3550 N N . LEU B 1 135 ? -16.75 -4.07 8.766 1 88.25 135 LEU B N 1
ATOM 3551 C CA . LEU B 1 135 ? -16.984 -3.924 10.195 1 88.25 135 LEU B CA 1
ATOM 3552 C C . LEU B 1 135 ? -18 -2.809 10.469 1 88.25 135 LEU B C 1
ATOM 3554 O O . LEU B 1 135 ? -18.219 -2.439 11.617 1 88.25 135 LEU B O 1
ATOM 3558 N N . THR B 1 136 ? -18.562 -2.309 9.438 1 87.81 136 THR B N 1
ATOM 3559 C CA . THR B 1 136 ? -19.422 -1.133 9.516 1 87.81 136 THR B CA 1
ATOM 3560 C C . THR B 1 136 ? -20.578 -1.371 10.477 1 87.81 136 THR B C 1
ATOM 3562 O O . THR B 1 136 ? -20.812 -0.568 11.383 1 87.81 136 THR B O 1
ATOM 3565 N N . ASN B 1 137 ? -21.297 -2.447 10.281 1 86.44 137 ASN B N 1
ATOM 3566 C CA . ASN B 1 137 ? -22.469 -2.709 11.109 1 86.44 137 ASN B CA 1
ATOM 3567 C C . ASN B 1 137 ? -22.078 -2.934 12.57 1 86.44 137 ASN B C 1
ATOM 3569 O O . ASN B 1 137 ? -22.734 -2.414 13.477 1 86.44 137 ASN B O 1
ATOM 3573 N N . LEU B 1 138 ? -21.047 -3.703 12.773 1 87.31 138 LEU B N 1
ATOM 3574 C CA . LEU B 1 138 ? -20.578 -3.932 14.125 1 87.31 138 LEU B CA 1
ATOM 3575 C C . LEU B 1 138 ? -20.188 -2.617 14.797 1 87.31 138 LEU B C 1
ATOM 3577 O O . LEU B 1 138 ? -20.531 -2.389 15.961 1 87.31 138 LEU B O 1
ATOM 3581 N N . PHE B 1 139 ? -19.5 -1.798 14.07 1 93.44 139 PHE B N 1
ATOM 3582 C CA . PHE B 1 139 ? -19.062 -0.502 14.586 1 93.44 139 PHE B CA 1
ATOM 3583 C C . PHE B 1 139 ? -20.266 0.355 14.969 1 93.44 139 PHE B C 1
ATOM 3585 O O . PHE B 1 139 ? -20.297 0.94 16.047 1 93.44 139 PHE B O 1
ATOM 3592 N N . LYS B 1 140 ? -21.281 0.404 14.133 1 90.94 140 LYS B N 1
ATOM 3593 C CA . LYS B 1 140 ? -22.484 1.191 14.383 1 90.94 140 LYS B CA 1
ATOM 3594 C C . LYS B 1 140 ? -23.234 0.691 15.617 1 90.94 140 LYS B C 1
ATOM 3596 O O . LYS B 1 140 ? -23.75 1.487 16.406 1 90.94 140 LYS B O 1
ATOM 3601 N N . ASP B 1 141 ? -23.297 -0.561 15.742 1 90.06 141 ASP B N 1
ATOM 3602 C CA . ASP B 1 141 ? -23.969 -1.166 16.891 1 90.06 141 ASP B CA 1
ATOM 3603 C C . ASP B 1 141 ? -23.25 -0.828 18.188 1 90.06 141 ASP B C 1
ATOM 3605 O O . ASP B 1 141 ? -23.891 -0.521 19.203 1 90.06 141 ASP B O 1
ATOM 3609 N N . MET B 1 142 ? -21.969 -0.842 18.172 1 92.25 142 MET B N 1
ATOM 3610 C CA . MET B 1 142 ? -21.156 -0.651 19.375 1 92.25 142 MET B CA 1
ATOM 3611 C C . MET B 1 142 ? -21.047 0.83 19.719 1 92.25 142 MET B C 1
ATOM 3613 O O . MET B 1 142 ? -20.969 1.191 20.891 1 92.25 142 MET B O 1
ATOM 3617 N N . PHE B 1 143 ? -21 1.616 18.672 1 96.06 143 PHE B N 1
ATOM 3618 C CA . PHE B 1 143 ? -20.734 3.037 18.875 1 96.06 143 PHE B CA 1
ATOM 3619 C C . PHE B 1 143 ? -21.719 3.887 18.078 1 96.06 143 PHE B C 1
ATOM 3621 O O . PHE B 1 143 ? -21.312 4.625 17.172 1 96.06 143 PHE B O 1
ATOM 3628 N N . PRO B 1 144 ? -22.953 3.953 18.469 1 94.31 144 PRO B N 1
ATOM 3629 C CA . PRO B 1 144 ? -24.016 4.609 17.703 1 94.31 144 PRO B CA 1
ATOM 3630 C C . PRO B 1 144 ? -23.844 6.125 17.641 1 94.31 144 PRO B C 1
ATOM 3632 O O . PRO B 1 144 ? -24.438 6.785 16.781 1 94.31 144 PRO B O 1
ATOM 3635 N N . GLN B 1 145 ? -23.062 6.738 18.516 1 97.19 145 GLN B N 1
ATOM 3636 C CA . GLN B 1 145 ? -22.922 8.188 18.562 1 97.19 145 GLN B CA 1
ATOM 3637 C C . GLN B 1 145 ? -21.891 8.672 17.547 1 97.19 145 GLN B C 1
ATOM 3639 O O . GLN B 1 145 ? -21.781 9.867 17.281 1 97.19 145 GLN B O 1
ATOM 3644 N N . VAL B 1 146 ? -21.109 7.762 17.031 1 97.5 146 VAL B N 1
ATOM 3645 C CA . VAL B 1 146 ? -20.109 8.125 16.031 1 97.5 146 VAL B CA 1
ATOM 3646 C C . VAL B 1 146 ? -20.781 8.359 14.68 1 97.5 146 VAL B C 1
ATOM 3648 O O . VAL B 1 146 ? -21.656 7.602 14.281 1 97.5 146 VAL B O 1
ATOM 3651 N N . GLN B 1 147 ? -20.438 9.422 14.016 1 93.12 147 GLN B N 1
ATOM 3652 C CA . GLN B 1 147 ? -20.891 9.648 12.648 1 93.12 147 GLN B CA 1
ATOM 3653 C C . GLN B 1 147 ? -20.062 8.852 11.648 1 93.12 147 GLN B C 1
ATOM 3655 O O . GLN B 1 147 ? -19.156 9.383 11.016 1 93.12 147 GLN B O 1
ATOM 3660 N N . LEU B 1 148 ? -20.453 7.613 11.492 1 92.69 148 LEU B N 1
ATOM 3661 C CA . LEU B 1 148 ? -19.672 6.68 10.695 1 92.69 148 LEU B CA 1
ATOM 3662 C C . LEU B 1 148 ? -19.969 6.848 9.203 1 92.69 148 LEU B C 1
ATOM 3664 O O . LEU B 1 148 ? -21.141 6.824 8.797 1 92.69 148 LEU B O 1
ATOM 3668 N N . HIS B 1 149 ? -18.938 7.066 8.492 1 84.25 149 HIS B N 1
ATOM 3669 C CA . HIS B 1 149 ? -19 7.16 7.035 1 84.25 149 HIS B CA 1
ATOM 3670 C C . HIS B 1 149 ? -18.188 6.047 6.379 1 84.25 149 HIS B C 1
ATOM 3672 O O . HIS B 1 149 ? -17.062 6.262 5.957 1 84.25 149 HIS B O 1
ATOM 3678 N N . SER B 1 150 ? -18.766 4.926 6.242 1 79.94 150 SER B N 1
ATOM 3679 C CA . SER B 1 150 ? -18.062 3.74 5.773 1 79.94 150 SER B CA 1
ATOM 3680 C C . SER B 1 150 ? -17.797 3.809 4.27 1 79.94 150 SER B C 1
ATOM 3682 O O . SER B 1 150 ? -17.016 3.023 3.732 1 79.94 150 SER B O 1
ATOM 3684 N N . GLU B 1 151 ? -18.406 4.785 3.654 1 71.75 151 GLU B N 1
ATOM 3685 C CA . GLU B 1 151 ? -18.266 4.934 2.209 1 71.75 151 GLU B CA 1
ATOM 3686 C C . GLU B 1 151 ? -17.047 5.766 1.85 1 71.75 151 GLU B C 1
ATOM 3688 O O . GLU B 1 151 ? -16.688 5.871 0.676 1 71.75 151 GLU B O 1
ATOM 3693 N N . ILE B 1 152 ? -16.453 6.336 2.865 1 74.56 152 ILE B N 1
ATOM 3694 C CA . ILE B 1 152 ? -15.289 7.18 2.666 1 74.56 152 ILE B CA 1
ATOM 3695 C C . ILE B 1 152 ? -14.039 6.449 3.156 1 74.56 152 ILE B C 1
ATOM 3697 O O . ILE B 1 152 ? -14.031 5.891 4.254 1 74.56 152 ILE B O 1
ATOM 3701 N N . LYS B 1 153 ? -13 6.473 2.332 1 81.75 153 LYS B N 1
ATOM 3702 C CA . LYS B 1 153 ? -11.797 5.707 2.643 1 81.75 153 LYS B CA 1
ATOM 3703 C C . LYS B 1 153 ? -11.016 6.348 3.785 1 81.75 153 LYS B C 1
ATOM 3705 O O . LYS B 1 153 ? -10.383 5.652 4.578 1 81.75 153 LYS B O 1
ATOM 3710 N N . VAL B 1 154 ? -11.023 7.699 3.742 1 87.06 154 VAL B N 1
ATOM 3711 C CA . VAL B 1 154 ? -10.289 8.453 4.75 1 87.06 154 VAL B CA 1
ATOM 3712 C C . VAL B 1 154 ? -11.164 9.562 5.312 1 87.06 154 VAL B C 1
ATOM 3714 O O . VAL B 1 154 ? -11.797 10.305 4.559 1 87.06 154 VAL B O 1
ATOM 3717 N N . THR B 1 155 ? -11.266 9.648 6.629 1 87.12 155 THR B N 1
ATOM 3718 C CA . THR B 1 155 ? -11.945 10.758 7.281 1 87.12 155 THR B CA 1
ATOM 3719 C C . THR B 1 155 ? -10.977 11.562 8.141 1 87.12 155 THR B C 1
ATOM 3721 O O . THR B 1 155 ? -9.992 11.023 8.648 1 87.12 155 THR B O 1
ATOM 3724 N N . SER B 1 156 ? -11.18 12.781 8.125 1 86.31 156 SER B N 1
ATOM 3725 C CA . SER B 1 156 ? -10.477 13.711 8.992 1 86.31 156 SER B CA 1
ATOM 3726 C C . SER B 1 156 ? -11.445 14.617 9.75 1 86.31 156 SER B C 1
ATOM 3728 O O . SER B 1 156 ? -12.273 15.297 9.133 1 86.31 156 SER B O 1
ATOM 3730 N N . ASP B 1 157 ? -11.461 14.531 10.992 1 88 157 ASP B N 1
ATOM 3731 C CA . ASP B 1 157 ? -12.211 15.43 11.867 1 88 157 ASP B CA 1
ATOM 3732 C C . ASP B 1 157 ? -11.281 16.141 12.844 1 88 157 ASP B C 1
ATOM 3734 O O . ASP B 1 157 ? -10.891 15.578 13.867 1 88 157 ASP B O 1
ATOM 3738 N N . ASN B 1 158 ? -10.867 17.422 12.391 1 87 158 ASN B N 1
ATOM 3739 C CA . ASN B 1 158 ? -9.836 18.172 13.109 1 87 158 ASN B CA 1
ATOM 3740 C C . ASN B 1 158 ? -8.508 17.422 13.125 1 87 158 ASN B C 1
ATOM 3742 O O . ASN B 1 158 ? -7.898 17.203 12.07 1 87 158 ASN B O 1
ATOM 3746 N N . ASN B 1 159 ? -8.164 16.891 14.312 1 91.69 159 ASN B N 1
ATOM 3747 C CA . ASN B 1 159 ? -6.84 16.281 14.422 1 91.69 159 ASN B CA 1
ATOM 3748 C C . ASN B 1 159 ? -6.926 14.758 14.398 1 91.69 159 ASN B C 1
ATOM 3750 O O . ASN B 1 159 ? -5.914 14.07 14.539 1 91.69 159 ASN B O 1
ATOM 3754 N N . ILE B 1 160 ? -8.133 14.203 14.172 1 95.75 160 ILE B N 1
ATOM 3755 C CA . ILE B 1 160 ? -8.32 12.758 14.195 1 95.75 160 ILE B CA 1
ATOM 3756 C C . ILE B 1 160 ? -8.531 12.25 12.773 1 95.75 160 ILE B C 1
ATOM 3758 O O . ILE B 1 160 ? -9.414 12.734 12.055 1 95.75 160 ILE B O 1
ATOM 3762 N N . PHE B 1 161 ? -7.73 11.32 12.398 1 94.88 161 PHE B N 1
ATOM 3763 C CA . PHE B 1 161 ? -7.801 10.688 11.086 1 94.88 161 PHE B CA 1
ATOM 3764 C C . PHE B 1 161 ? -8.172 9.219 11.211 1 94.88 161 PHE B C 1
ATOM 3766 O O . PHE B 1 161 ? -7.629 8.508 12.055 1 94.88 161 PHE B O 1
ATOM 3773 N N . CYS B 1 162 ? -9.109 8.766 10.406 1 94.62 162 CYS B N 1
ATOM 3774 C CA . CYS B 1 162 ? -9.469 7.355 10.312 1 94.62 162 CYS B CA 1
ATOM 3775 C C . CYS B 1 162 ? -9.375 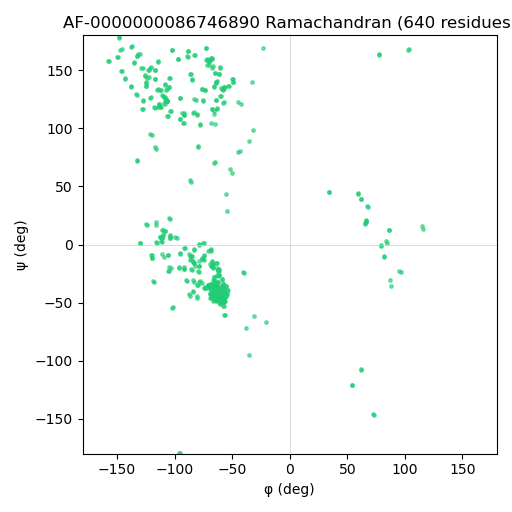6.863 8.875 1 94.62 162 CYS B C 1
ATOM 3777 O O . CYS B 1 162 ? -9.727 7.586 7.941 1 94.62 162 CYS B O 1
ATOM 3779 N N . THR B 1 163 ? -8.875 5.691 8.734 1 93.38 163 THR B N 1
ATOM 3780 C CA . THR B 1 163 ? -8.812 5.09 7.406 1 93.38 163 THR B CA 1
ATOM 3781 C C . THR B 1 163 ? -9.656 3.82 7.344 1 93.38 163 THR B C 1
ATOM 3783 O O . THR B 1 163 ? -9.805 3.121 8.352 1 93.38 163 THR B O 1
ATOM 3786 N N . SER B 1 164 ? -10.195 3.506 6.188 1 89.19 164 SER B N 1
ATOM 3787 C CA . SER B 1 164 ? -11.07 2.35 6.02 1 89.19 164 SER B CA 1
ATOM 3788 C C . SER B 1 164 ? -10.266 1.081 5.758 1 89.19 164 SER B C 1
ATOM 3790 O O . SER B 1 164 ? -10.789 -0.029 5.887 1 89.19 164 SER B O 1
ATOM 3792 N N . GLY B 1 165 ? -9.078 1.188 5.324 1 90.38 165 GLY B N 1
ATOM 3793 C CA . GLY B 1 165 ? -8.164 0.081 5.07 1 90.38 165 GLY B CA 1
ATOM 3794 C C . GLY B 1 165 ? -6.75 0.354 5.535 1 90.38 165 GLY B C 1
ATOM 3795 O O . GLY B 1 165 ? -6.418 1.482 5.906 1 90.38 165 GLY B O 1
ATOM 3796 N N . THR B 1 166 ? -5.938 -0.648 5.523 1 91.62 166 THR B N 1
ATOM 3797 C CA . THR B 1 166 ? -4.566 -0.548 6.012 1 91.62 166 THR B CA 1
ATOM 3798 C C . THR B 1 166 ? -3.738 0.374 5.121 1 91.62 166 THR B C 1
ATOM 3800 O O . THR B 1 166 ? -3.023 1.247 5.613 1 91.62 166 THR B O 1
ATOM 3803 N N . TYR B 1 167 ? -3.908 0.365 3.873 1 87.44 167 TYR B N 1
ATOM 3804 C CA . TYR B 1 167 ? -3 1.042 2.953 1 87.44 167 TYR B CA 1
ATOM 3805 C C . TYR B 1 167 ? -3.391 2.506 2.781 1 87.44 167 TYR B C 1
ATOM 3807 O O . TYR B 1 167 ? -2.607 3.305 2.262 1 87.44 167 TYR B O 1
ATOM 3815 N N . GLU B 1 168 ? -4.547 2.834 3.232 1 87.5 168 GLU B N 1
ATOM 3816 C CA . GLU B 1 168 ? -4.996 4.219 3.125 1 87.5 168 GLU B CA 1
ATOM 3817 C C . GLU B 1 168 ? -4.191 5.133 4.047 1 87.5 168 GLU B C 1
ATOM 3819 O O . GLU B 1 168 ? -4.312 6.355 3.973 1 87.5 168 GLU B O 1
ATOM 3824 N N . TYR B 1 169 ? -3.297 4.473 4.84 1 92.19 169 TYR B N 1
ATOM 3825 C CA . TYR B 1 169 ? -2.418 5.301 5.656 1 92.19 169 TYR B CA 1
ATOM 3826 C C . TYR B 1 169 ? -1.531 6.18 4.785 1 92.19 169 TYR B C 1
ATOM 3828 O O . TYR B 1 169 ? -1.023 7.207 5.246 1 92.19 169 TYR B O 1
ATOM 3836 N N . ASN B 1 170 ? -1.351 5.801 3.57 1 89.38 170 ASN B N 1
ATOM 3837 C CA . ASN B 1 170 ? -0.5 6.562 2.662 1 89.38 170 ASN B CA 1
ATOM 3838 C C . ASN B 1 170 ? -0.975 8.008 2.527 1 89.38 170 ASN B C 1
ATOM 3840 O O . ASN B 1 170 ? -0.194 8.938 2.713 1 89.38 170 ASN B O 1
ATOM 3844 N N . ASP B 1 171 ? -2.238 8.164 2.287 1 83.31 171 ASP B N 1
ATOM 3845 C CA . ASP B 1 171 ? -2.803 9.492 2.082 1 83.31 171 ASP B CA 1
ATOM 3846 C C . ASP B 1 171 ? -2.703 10.336 3.352 1 83.31 171 ASP B C 1
ATOM 3848 O O . ASP B 1 171 ? -2.342 11.516 3.297 1 83.31 171 ASP B O 1
ATOM 3852 N N . VAL B 1 172 ? -2.982 9.742 4.426 1 89.81 172 VAL B N 1
ATOM 3853 C CA . VAL B 1 172 ? -2.99 10.453 5.699 1 89.81 172 VAL B CA 1
ATOM 3854 C C . VAL B 1 172 ? -1.565 10.852 6.078 1 89.81 172 VAL B C 1
ATOM 3856 O O . VAL B 1 172 ? -1.312 12.008 6.43 1 89.81 172 VAL B O 1
ATOM 3859 N N . MET B 1 173 ? -0.694 9.938 5.945 1 95.06 173 MET B N 1
ATOM 3860 C CA . MET B 1 173 ? 0.685 10.211 6.34 1 95.06 173 MET B CA 1
ATOM 3861 C C . MET B 1 173 ? 1.32 11.242 5.418 1 95.06 173 MET B C 1
ATOM 3863 O O . MET B 1 173 ? 2.115 12.078 5.863 1 95.06 173 MET B O 1
ATOM 3867 N N . MET B 1 174 ? 0.962 11.203 4.145 1 88.38 174 MET B N 1
ATOM 3868 C CA . MET B 1 174 ? 1.495 12.211 3.227 1 88.38 174 MET B CA 1
ATOM 3869 C C . MET B 1 174 ? 0.976 13.594 3.58 1 88.38 174 MET B C 1
ATOM 3871 O O . MET B 1 174 ? 1.701 14.586 3.457 1 88.38 174 MET B O 1
ATOM 3875 N N . HIS B 1 175 ? -0.265 13.625 3.977 1 84.5 175 HIS B N 1
ATOM 3876 C CA . HIS B 1 175 ? -0.819 14.883 4.461 1 84.5 175 HIS B CA 1
ATOM 3877 C C . HIS B 1 175 ? -0.047 15.398 5.672 1 84.5 175 HIS B C 1
ATOM 3879 O O . HIS B 1 175 ? 0.329 16.562 5.727 1 84.5 175 HIS B O 1
ATOM 3885 N N . ILE B 1 176 ? 0.23 14.578 6.582 1 91.12 176 ILE B N 1
ATOM 3886 C CA . ILE B 1 176 ? 0.943 14.93 7.805 1 91.12 176 ILE B CA 1
ATOM 3887 C C . ILE B 1 176 ? 2.379 15.328 7.465 1 91.12 176 ILE B C 1
ATOM 3889 O O . ILE B 1 176 ? 2.891 16.328 7.984 1 91.12 176 ILE B O 1
ATOM 3893 N N . VAL B 1 177 ? 3.043 14.594 6.559 1 91.81 177 VAL B N 1
ATOM 3894 C CA . VAL B 1 177 ? 4.398 14.891 6.105 1 91.81 177 VAL B CA 1
ATOM 3895 C C . VAL B 1 177 ? 4.445 16.297 5.5 1 91.81 177 VAL B C 1
ATOM 3897 O O . VAL B 1 177 ? 5.383 17.047 5.754 1 91.81 177 VAL B O 1
ATOM 3900 N N . GLU B 1 178 ? 3.443 16.594 4.719 1 82.69 178 GLU B N 1
ATOM 3901 C CA . GLU B 1 178 ? 3.395 17.922 4.109 1 82.69 178 GLU B CA 1
ATOM 3902 C C . GLU B 1 178 ? 3.309 19.016 5.172 1 82.69 178 GLU B C 1
ATOM 3904 O O . GLU B 1 178 ? 3.953 20.047 5.051 1 82.69 178 GLU B O 1
ATOM 3909 N N . GLN B 1 179 ? 2.531 18.781 6.188 1 80.44 179 GLN B N 1
ATOM 3910 C CA . GLN B 1 179 ? 2.365 19.75 7.262 1 80.44 179 GLN B CA 1
ATOM 3911 C C . GLN B 1 179 ? 3.66 19.922 8.055 1 80.44 179 GLN B C 1
ATOM 3913 O O . GLN B 1 179 ? 3.984 21.031 8.484 1 80.44 179 GLN B O 1
ATOM 3918 N N . ILE B 1 180 ? 4.402 18.859 8.188 1 87.25 180 ILE B N 1
ATOM 3919 C CA . ILE B 1 180 ? 5.594 18.875 9.023 1 87.25 180 ILE B CA 1
ATOM 3920 C C . ILE B 1 180 ? 6.789 19.375 8.219 1 87.25 180 ILE B C 1
ATOM 3922 O O . ILE B 1 180 ? 7.559 20.219 8.688 1 87.25 180 ILE B O 1
ATOM 3926 N N . TYR B 1 181 ? 6.914 18.859 6.941 1 83.94 181 TYR B N 1
ATOM 3927 C CA . TYR B 1 181 ? 8.18 19.031 6.242 1 83.94 181 TYR B CA 1
ATOM 3928 C C . TYR B 1 181 ? 7.988 19.828 4.953 1 83.94 181 TYR B C 1
ATOM 3930 O O . TYR B 1 181 ? 8.961 20.156 4.27 1 83.94 181 TYR B O 1
ATOM 3938 N N . GLY B 1 182 ? 6.723 20.078 4.578 1 76.56 182 GLY B N 1
ATOM 3939 C CA . GLY B 1 182 ? 6.461 20.859 3.381 1 76.56 182 GLY B CA 1
ATOM 3940 C C . GLY B 1 182 ? 6.043 20.016 2.193 1 76.56 182 GLY B C 1
ATOM 3941 O O . GLY B 1 182 ? 6.172 18.781 2.225 1 76.56 182 GLY B O 1
ATOM 3942 N N . GLN B 1 183 ? 5.562 20.625 1.174 1 74.44 183 GLN B N 1
ATOM 3943 C CA . GLN B 1 183 ? 4.988 19.984 -0.003 1 74.44 183 GLN B CA 1
ATOM 3944 C C . GLN B 1 183 ? 6.066 19.266 -0.813 1 74.44 183 GLN B C 1
ATOM 3946 O O . GLN B 1 183 ? 5.832 18.172 -1.333 1 74.44 183 GLN B O 1
ATOM 3951 N N . ASN B 1 184 ? 7.188 19.875 -0.98 1 74.19 184 ASN B N 1
ATOM 3952 C CA . ASN B 1 184 ? 8.258 19.266 -1.754 1 74.19 184 ASN B CA 1
ATOM 3953 C C . ASN B 1 184 ? 8.688 17.922 -1.161 1 74.19 184 ASN B C 1
ATOM 3955 O O . ASN B 1 184 ? 8.852 16.953 -1.89 1 74.19 184 ASN B O 1
ATOM 3959 N N . THR B 1 185 ? 8.867 17.938 0.16 1 84.06 185 THR B N 1
ATOM 3960 C CA . THR B 1 185 ? 9.227 16.703 0.838 1 84.06 185 THR B CA 1
ATOM 3961 C C . THR B 1 185 ? 8.141 15.648 0.647 1 84.06 185 THR B C 1
ATOM 3963 O O . THR B 1 185 ? 8.445 14.484 0.376 1 84.06 185 THR B O 1
ATOM 3966 N N . ARG B 1 186 ? 6.945 16.047 0.793 1 85.81 186 ARG B N 1
ATOM 3967 C CA . ARG B 1 186 ? 5.836 15.125 0.576 1 85.81 186 ARG B CA 1
ATOM 3968 C C . ARG B 1 186 ? 5.891 14.523 -0.823 1 85.81 186 ARG B C 1
ATOM 3970 O O . ARG B 1 186 ? 5.754 13.305 -0.987 1 85.81 186 ARG B O 1
ATOM 3977 N N . GLU B 1 187 ? 6.062 15.328 -1.831 1 76.94 187 GLU B N 1
ATOM 3978 C CA . GLU B 1 187 ? 6.09 14.875 -3.219 1 76.94 187 GLU B CA 1
ATOM 3979 C C . GLU B 1 187 ? 7.254 13.914 -3.465 1 76.94 187 GLU B C 1
ATOM 3981 O O . GLU B 1 187 ? 7.078 12.859 -4.066 1 76.94 187 GLU B O 1
ATOM 3986 N N . THR B 1 188 ? 8.406 14.328 -3.006 1 81.5 188 THR B N 1
ATOM 3987 C CA . THR B 1 188 ? 9.594 13.5 -3.193 1 81.5 188 THR B CA 1
ATOM 3988 C C . THR B 1 188 ? 9.453 12.18 -2.441 1 81.5 188 THR B C 1
ATOM 3990 O O . THR B 1 188 ? 9.82 11.117 -2.959 1 81.5 188 THR B O 1
ATOM 3993 N N . CYS B 1 189 ? 8.93 12.297 -1.241 1 90.81 189 CYS B N 1
ATOM 3994 C CA . CYS B 1 189 ? 8.695 11.102 -0.446 1 90.81 189 CYS B CA 1
ATOM 3995 C C . CYS B 1 189 ? 7.73 10.156 -1.157 1 90.81 189 CYS B C 1
ATOM 3997 O O . CYS B 1 189 ? 7.984 8.953 -1.242 1 90.81 189 CYS B O 1
ATOM 3999 N N . SER B 1 190 ? 6.648 10.664 -1.627 1 87.62 190 SER B N 1
ATOM 4000 C CA . SER B 1 190 ? 5.664 9.875 -2.363 1 87.62 190 SER B CA 1
ATOM 4001 C C . SER B 1 190 ? 6.293 9.219 -3.588 1 87.62 190 SER B C 1
ATOM 4003 O O . SER B 1 190 ? 6.062 8.039 -3.85 1 87.62 190 SER B O 1
ATOM 4005 N N . GLN B 1 191 ? 7.039 9.961 -4.293 1 80.69 191 GLN B N 1
ATOM 4006 C CA . GLN B 1 191 ? 7.707 9.43 -5.477 1 80.69 191 GLN B CA 1
ATOM 4007 C C . GLN B 1 191 ? 8.664 8.305 -5.113 1 80.69 191 GLN B C 1
ATOM 4009 O O . GLN B 1 191 ? 8.727 7.285 -5.809 1 80.69 191 GLN B O 1
ATOM 4014 N N . LEU B 1 192 ? 9.352 8.586 -4.09 1 85.06 192 LEU B N 1
ATOM 4015 C CA . LEU B 1 192 ? 10.344 7.602 -3.668 1 85.06 192 LEU B CA 1
ATOM 4016 C C . LEU B 1 192 ? 9.672 6.297 -3.256 1 85.06 192 LEU B C 1
ATOM 4018 O O . LEU B 1 192 ? 10.164 5.211 -3.582 1 85.06 192 LEU B O 1
ATOM 4022 N N . ILE B 1 193 ? 8.625 6.379 -2.566 1 87.88 193 ILE B N 1
ATOM 4023 C CA . ILE B 1 193 ? 7.98 5.211 -1.979 1 87.88 193 ILE B CA 1
ATOM 4024 C C . ILE B 1 193 ? 7.074 4.547 -3.012 1 87.88 193 ILE B C 1
ATOM 4026 O O . ILE B 1 193 ? 7.043 3.316 -3.123 1 87.88 193 ILE B O 1
ATOM 4030 N N . PHE B 1 194 ? 6.359 5.344 -3.779 1 79.75 194 PHE B N 1
ATOM 4031 C CA . PHE B 1 194 ? 5.297 4.781 -4.609 1 79.75 194 PHE B CA 1
ATOM 4032 C C . PHE B 1 194 ? 5.668 4.859 -6.086 1 79.75 194 PHE B C 1
ATOM 4034 O O . PHE B 1 194 ? 4.977 4.289 -6.934 1 79.75 194 PHE B O 1
ATOM 4041 N N . GLY B 1 195 ? 6.812 5.336 -6.426 1 72.69 195 GLY B N 1
ATOM 4042 C CA . GLY B 1 195 ? 7.223 5.473 -7.816 1 72.69 195 GLY B CA 1
ATOM 4043 C C . GLY B 1 195 ? 6.602 6.668 -8.508 1 72.69 195 GLY B C 1
ATOM 4044 O O . GLY B 1 195 ? 5.836 7.414 -7.902 1 72.69 195 GLY B O 1
ATOM 4045 N N . ASP B 1 196 ? 7.281 7.016 -9.758 1 54.88 196 ASP B N 1
ATOM 4046 C CA . ASP B 1 196 ? 6.785 8.109 -10.594 1 54.88 196 ASP B CA 1
ATOM 4047 C C . ASP B 1 196 ? 5.398 7.781 -11.148 1 54.88 196 ASP B C 1
ATOM 4049 O O . ASP B 1 196 ? 5.215 6.758 -11.805 1 54.88 196 ASP B O 1
ATOM 4053 N N . ILE B 1 197 ? 4.457 7.785 -10.352 1 45 197 ILE B N 1
ATOM 4054 C CA . ILE B 1 197 ? 3.197 7.57 -11.047 1 45 197 ILE B CA 1
ATOM 4055 C C . ILE B 1 197 ? 3.166 8.406 -12.328 1 45 197 ILE B C 1
ATOM 4057 O O . ILE B 1 197 ? 3.088 9.633 -12.266 1 45 197 ILE B O 1
ATOM 4061 N N . GLU B 1 198 ? 3.711 8.023 -13.25 1 42.59 198 GLU B N 1
ATOM 4062 C CA . GLU B 1 198 ? 3.6 8.727 -14.523 1 42.59 198 GLU B CA 1
ATOM 4063 C C . GLU B 1 198 ? 2.152 9.109 -14.82 1 42.59 198 GLU B C 1
ATOM 4065 O O . GLU B 1 198 ? 1.255 8.266 -14.742 1 42.59 198 GLU B O 1
ATOM 4070 N N . GLY B 1 199 ? 1.854 10.5 -15.031 1 40.69 199 GLY B N 1
ATOM 4071 C CA . GLY B 1 199 ? 0.623 11.195 -15.367 1 40.69 199 GLY B CA 1
ATOM 4072 C C . GLY B 1 199 ? -0.195 11.578 -14.148 1 40.69 199 GLY B C 1
ATOM 4073 O O . GLY B 1 199 ? -1.218 12.258 -14.266 1 40.69 199 GLY B O 1
ATOM 4074 N N . ALA B 1 200 ? -0.1 10.633 -13.172 1 40.28 200 ALA B N 1
ATOM 4075 C CA . ALA B 1 200 ? -0.922 11.125 -12.07 1 40.28 200 ALA B CA 1
ATOM 4076 C C . ALA B 1 200 ? -0.295 12.359 -11.43 1 40.28 200 ALA B C 1
ATOM 4078 O O . ALA B 1 200 ? 0.909 12.383 -11.164 1 40.28 200 ALA B O 1
ATOM 4079 N N . PRO B 1 201 ? -0.715 13.477 -11.625 1 37.91 201 PRO B N 1
ATOM 4080 C CA . PRO B 1 201 ? -0.134 14.531 -10.781 1 37.91 201 PRO B CA 1
ATOM 4081 C C . PRO B 1 201 ? 0.177 14.039 -9.367 1 37.91 201 PRO B C 1
ATOM 4083 O O . PRO B 1 201 ? -0.721 13.586 -8.656 1 37.91 201 PRO B O 1
ATOM 4086 N N . PRO B 1 202 ? 1.38 13.484 -9.055 1 40.94 202 PRO B N 1
ATOM 4087 C CA . PRO B 1 202 ? 1.82 13.008 -7.746 1 40.94 202 PRO B CA 1
ATOM 4088 C C . PRO B 1 202 ? 1.196 13.789 -6.594 1 40.94 202 PRO B C 1
ATOM 4090 O O . PRO B 1 202 ? 1.002 13.242 -5.504 1 40.94 202 PRO B O 1
ATOM 4093 N N . HIS B 1 203 ? 1.533 15.094 -6.621 1 40.22 203 HIS B N 1
ATOM 4094 C CA . HIS B 1 203 ? 1.473 16.188 -5.66 1 40.22 203 HIS B CA 1
ATOM 4095 C C . HIS B 1 203 ? 0.207 16.109 -4.812 1 40.22 203 HIS B C 1
ATOM 4097 O O . HIS B 1 203 ? 0.244 16.375 -3.609 1 40.22 203 HIS B O 1
ATOM 4103 N N . ILE B 1 204 ? -1.001 16.438 -5.52 1 42.16 204 ILE B N 1
ATOM 4104 C CA . ILE B 1 204 ? -2.148 17.281 -5.207 1 42.16 204 ILE B CA 1
ATOM 4105 C C . ILE B 1 204 ? -3.084 16.547 -4.25 1 42.16 204 ILE B C 1
ATOM 4107 O O . ILE B 1 204 ? -3.719 17.172 -3.395 1 42.16 204 ILE B O 1
ATOM 4111 N N . LEU B 1 205 ? -2.854 15.156 -4.121 1 48.69 205 LEU B N 1
ATOM 4112 C CA . LEU B 1 205 ? -4.082 14.617 -3.543 1 48.69 205 LEU B CA 1
ATOM 4113 C C . LEU B 1 205 ? -3.99 14.578 -2.021 1 48.69 205 LEU B C 1
ATOM 4115 O O . LEU B 1 205 ? -5 14.742 -1.33 1 48.69 205 LEU B O 1
ATOM 4119 N N . ALA B 1 206 ? -2.697 14.594 -1.546 1 50.97 206 ALA B N 1
ATOM 4120 C CA . ALA B 1 206 ? -2.715 14.375 -0.102 1 50.97 206 ALA B CA 1
ATOM 4121 C C . ALA B 1 206 ? -3.369 15.547 0.622 1 50.97 206 ALA B C 1
ATOM 4123 O O . ALA B 1 206 ? -4.191 15.352 1.521 1 50.97 206 ALA B O 1
ATOM 4124 N N . SER B 1 207 ? -2.975 16.734 0.179 1 60.25 207 SER B N 1
ATOM 4125 C CA . SER B 1 207 ? -3.502 17.922 0.839 1 60.25 207 SER B CA 1
ATOM 4126 C C . SER B 1 207 ? -4.992 18.094 0.568 1 60.25 207 SER B C 1
ATOM 4128 O O . SER B 1 207 ? -5.656 18.906 1.207 1 60.25 207 SER B O 1
ATOM 4130 N N . PHE B 1 208 ? -5.48 17.219 -0.295 1 69.56 208 PHE B N 1
ATOM 4131 C CA . PHE B 1 208 ? -6.875 17.406 -0.676 1 69.56 208 PHE B CA 1
ATOM 4132 C C . PHE B 1 208 ? -7.738 16.281 -0.111 1 69.56 208 PHE B C 1
ATOM 4134 O O . PHE B 1 208 ? -8.961 16.297 -0.265 1 69.56 208 PHE B O 1
ATOM 4141 N N . VAL B 1 209 ? -7.082 15.453 0.699 1 60.06 209 VAL B N 1
ATOM 4142 C CA . VAL B 1 209 ? -7.766 14.32 1.322 1 60.06 209 VAL B CA 1
ATOM 4143 C C . VAL B 1 209 ? -8.953 14.828 2.139 1 60.06 209 VAL B C 1
ATOM 4145 O O . VAL B 1 209 ? -10.055 14.281 2.035 1 60.06 209 VAL B O 1
ATOM 4148 N N . PRO B 1 210 ? -8.773 15.906 2.887 1 63.22 210 PRO B N 1
ATOM 4149 C CA . PRO B 1 210 ? -9.914 16.359 3.686 1 63.22 210 PRO B CA 1
ATOM 4150 C C . PRO B 1 210 ? -11.117 16.75 2.83 1 63.22 210 PRO B C 1
ATOM 4152 O O . PRO B 1 210 ? -12.258 16.734 3.312 1 63.22 210 PRO B O 1
ATOM 4155 N N . TYR B 1 211 ? -10.914 17.031 1.627 1 76.88 211 TYR B N 1
ATOM 4156 C CA . TYR B 1 211 ? -11.984 17.531 0.775 1 76.88 211 TYR B CA 1
ATOM 4157 C C . TYR B 1 211 ? -12.586 16.406 -0.065 1 76.88 211 TYR B C 1
ATOM 4159 O O . TYR B 1 211 ? -13.484 16.641 -0.875 1 76.88 211 TYR B O 1
ATOM 4167 N N . ARG B 1 212 ? -12.141 15.328 0.224 1 72.38 212 ARG B N 1
ATOM 4168 C CA . ARG B 1 212 ? -12.641 14.188 -0.539 1 72.38 212 ARG B CA 1
ATOM 4169 C C . ARG B 1 212 ? -13.398 13.219 0.36 1 72.38 212 ARG B C 1
ATOM 4171 O O . ARG B 1 212 ? -13.594 12.055 0 1 72.38 212 ARG B O 1
ATOM 4178 N N . GLN B 1 213 ? -13.758 13.836 1.449 1 63.53 213 GLN B N 1
ATOM 4179 C CA . GLN B 1 213 ? -14.477 13.047 2.443 1 63.53 213 GLN B CA 1
ATOM 4180 C C . GLN B 1 213 ? -15.969 13.023 2.154 1 63.53 213 GLN B C 1
ATOM 4182 O O . GLN B 1 213 ? -16.781 13.43 2.998 1 63.53 213 GLN B O 1
ATOM 4187 N N . HIS B 1 214 ? -16.312 12.641 0.98 1 68.31 214 HIS B N 1
ATOM 4188 C CA . HIS B 1 214 ? -17.703 12.586 0.572 1 68.31 214 HIS B CA 1
ATOM 4189 C C . HIS B 1 214 ? -17.953 11.453 -0.414 1 68.31 214 HIS B C 1
ATOM 4191 O O . HIS B 1 214 ? -17 10.812 -0.88 1 68.31 214 HIS B O 1
ATOM 4197 N N . SER B 1 215 ? -19.25 11.141 -0.661 1 66.62 215 SER B N 1
ATOM 4198 C CA . SER B 1 215 ? -19.578 10 -1.509 1 66.62 215 SER B CA 1
ATOM 4199 C C . SER B 1 215 ? -20.125 10.461 -2.863 1 66.62 215 SER B C 1
ATOM 4201 O O . SER B 1 215 ? -20.703 9.664 -3.604 1 66.62 215 SER B O 1
ATOM 4203 N N . ASP B 1 216 ? -20 11.664 -3.121 1 78.38 216 ASP B N 1
ATOM 4204 C CA . ASP B 1 216 ? -20.5 12.203 -4.379 1 78.38 216 ASP B CA 1
ATOM 4205 C C . ASP B 1 216 ? -19.562 11.875 -5.535 1 78.38 216 ASP B C 1
ATOM 4207 O O . ASP B 1 216 ? -18.547 12.547 -5.719 1 78.38 216 ASP B O 1
ATOM 4211 N N . THR B 1 217 ? -19.953 10.945 -6.289 1 75.25 217 THR B N 1
ATOM 4212 C CA . THR B 1 217 ? -19.109 10.43 -7.359 1 75.25 217 THR B CA 1
ATOM 4213 C C . THR B 1 217 ? -18.875 11.5 -8.422 1 75.25 217 THR B C 1
ATOM 4215 O O . THR B 1 217 ? -17.781 11.578 -9 1 75.25 217 THR B O 1
ATOM 4218 N N . LEU B 1 218 ? -19.891 12.188 -8.617 1 80.19 218 LEU B N 1
ATOM 4219 C CA . LEU B 1 218 ? -19.766 13.234 -9.625 1 80.19 218 LEU B CA 1
ATOM 4220 C C . LEU B 1 218 ? -18.734 14.281 -9.195 1 80.19 218 LEU B C 1
ATOM 4222 O O . LEU B 1 218 ? -17.953 14.75 -10.016 1 80.19 218 LEU B O 1
ATOM 4226 N N . ILE B 1 219 ? -18.75 14.633 -7.949 1 87.06 219 ILE B N 1
ATOM 4227 C CA . ILE B 1 219 ? -17.797 15.617 -7.426 1 87.06 219 ILE B CA 1
ATOM 4228 C C . ILE B 1 219 ? -16.391 15.023 -7.398 1 87.06 219 ILE B C 1
ATOM 4230 O O . ILE B 1 219 ? -15.414 15.719 -7.656 1 87.06 219 ILE B O 1
ATOM 4234 N N . HIS B 1 220 ? -16.328 13.781 -7.129 1 80.19 220 HIS B N 1
ATOM 4235 C CA . HIS B 1 220 ? -15.016 13.141 -7.215 1 80.19 220 HIS B CA 1
ATOM 4236 C C . HIS B 1 220 ? -14.445 13.242 -8.625 1 80.19 220 HIS B C 1
ATOM 4238 O O . HIS B 1 220 ? -13.266 13.555 -8.797 1 80.19 220 HIS B O 1
ATOM 4244 N N . LYS B 1 221 ? -15.258 12.922 -9.586 1 77.88 221 LYS B N 1
ATOM 4245 C CA . LYS B 1 221 ? -14.828 13.031 -10.977 1 77.88 221 LYS B CA 1
ATOM 4246 C C . LYS B 1 221 ? -14.375 14.453 -11.305 1 77.88 221 LYS B C 1
ATOM 4248 O O . LYS B 1 221 ? -13.367 14.648 -11.984 1 77.88 221 LYS B O 1
ATOM 4253 N N . LEU B 1 222 ? -15.156 15.359 -10.844 1 85.75 222 LEU B N 1
ATOM 4254 C CA . LEU B 1 222 ? -14.812 16.766 -11.055 1 85.75 222 LEU B CA 1
ATOM 4255 C C . LEU B 1 222 ? -13.477 17.109 -10.406 1 85.75 222 LEU B C 1
ATOM 4257 O O . LEU B 1 222 ? -12.625 17.75 -11.023 1 85.75 222 LEU B O 1
ATOM 4261 N N . GLN B 1 223 ? -13.289 16.688 -9.203 1 83.38 223 GLN B N 1
ATOM 4262 C CA . GLN B 1 223 ? -12.031 16.922 -8.5 1 83.38 223 GLN B CA 1
ATOM 4263 C C . GLN B 1 223 ? -10.859 16.297 -9.25 1 83.38 223 GLN B C 1
ATOM 4265 O O . GLN B 1 223 ? -9.797 16.922 -9.383 1 83.38 223 GLN B O 1
ATOM 4270 N N . ASP B 1 224 ? -11.078 15.141 -9.727 1 76 224 ASP B N 1
ATOM 4271 C CA . ASP B 1 224 ? -10.039 14.484 -10.516 1 76 224 ASP B CA 1
ATOM 4272 C C . ASP B 1 224 ? -9.672 15.32 -11.742 1 76 224 ASP B C 1
ATOM 4274 O O . ASP B 1 224 ? -8.492 15.508 -12.039 1 76 224 ASP B O 1
ATOM 4278 N N . TRP B 1 225 ? -10.602 15.695 -12.375 1 79.81 225 TRP B N 1
ATOM 4279 C CA . TRP B 1 225 ? -10.383 16.531 -13.555 1 79.81 225 TRP B CA 1
ATOM 4280 C C . TRP B 1 225 ? -9.641 17.812 -13.188 1 79.81 225 TRP B C 1
ATOM 4282 O O . TRP B 1 225 ? -8.727 18.219 -13.898 1 79.81 225 TRP B O 1
ATOM 4292 N N . MET B 1 226 ? -10.047 18.469 -12.172 1 84.06 226 MET B N 1
ATOM 4293 C CA . MET B 1 226 ? -9.422 19.719 -11.719 1 84.06 226 MET B CA 1
ATOM 4294 C C . MET B 1 226 ? -7.93 19.516 -11.469 1 84.06 226 MET B C 1
ATOM 4296 O O . MET B 1 226 ? -7.125 20.406 -11.727 1 84.06 226 MET B O 1
ATOM 4300 N N . HIS B 1 227 ? -7.609 18.391 -10.992 1 77.94 227 HIS B N 1
ATOM 4301 C CA . HIS B 1 227 ? -6.215 18.125 -10.656 1 77.94 227 HIS B CA 1
ATOM 4302 C C . HIS B 1 227 ? -5.402 17.781 -11.898 1 77.94 227 HIS B C 1
ATOM 4304 O O . HIS B 1 227 ? -4.176 17.922 -11.898 1 77.94 227 HIS B O 1
ATOM 4310 N N . SER B 1 228 ? -6.109 17.344 -12.875 1 73.25 228 SER B N 1
ATOM 4311 C CA . SER B 1 228 ? -5.422 16.938 -14.094 1 73.25 228 SER B CA 1
ATOM 4312 C C . SER B 1 228 ? -5.32 18.094 -15.078 1 73.25 228 SER B C 1
ATOM 4314 O O . SER B 1 228 ? -4.445 18.109 -15.953 1 73.25 228 SER B O 1
ATOM 4316 N N . ALA B 1 229 ? -6.137 19.047 -14.93 1 75.06 229 ALA B N 1
ATOM 4317 C CA . ALA B 1 229 ? -6.188 20.188 -15.844 1 75.06 229 ALA B CA 1
ATOM 4318 C C . ALA B 1 229 ? -5.176 21.266 -15.438 1 75.06 229 ALA B C 1
ATOM 4320 O O . ALA B 1 229 ? -4.836 21.391 -14.266 1 75.06 229 ALA B O 1
ATOM 4321 N N . PRO B 1 230 ? -4.691 21.906 -16.516 1 76.75 230 PRO B N 1
ATOM 4322 C CA . PRO B 1 230 ? -3.848 23.047 -16.172 1 76.75 230 PRO B CA 1
ATOM 4323 C C . PRO B 1 230 ? -4.574 24.078 -15.305 1 76.75 230 PRO B C 1
ATOM 4325 O O . PRO B 1 230 ? -5.738 24.406 -15.57 1 76.75 230 PRO B O 1
ATOM 4328 N N . SER B 1 231 ? -3.873 24.562 -14.258 1 75.5 231 SER B N 1
ATOM 4329 C CA . SER B 1 231 ? -4.504 25.406 -13.25 1 75.5 231 SER B CA 1
ATOM 4330 C C . SER B 1 231 ? -4.949 26.75 -13.844 1 75.5 231 SER B C 1
ATOM 4332 O O . SER B 1 231 ? -5.902 27.359 -13.359 1 75.5 231 SER B O 1
ATOM 4334 N N . ASP B 1 232 ? -4.293 27.203 -14.867 1 75.94 232 ASP B N 1
ATOM 4335 C CA . ASP B 1 232 ? -4.559 28.531 -15.43 1 75.94 232 ASP B CA 1
ATOM 4336 C C . ASP B 1 232 ? -5.859 28.531 -16.234 1 75.94 232 ASP B C 1
ATOM 4338 O O . ASP B 1 232 ? -6.422 29.594 -16.5 1 75.94 232 ASP B O 1
ATOM 4342 N N . ILE B 1 233 ? -6.359 27.375 -16.5 1 75.94 233 ILE B N 1
ATOM 4343 C CA . ILE B 1 233 ? -7.578 27.328 -17.297 1 75.94 233 ILE B CA 1
ATOM 4344 C C . ILE B 1 233 ? -8.766 26.984 -16.406 1 75.94 233 ILE B C 1
ATOM 4346 O O . ILE B 1 233 ? -9.914 27.016 -16.859 1 75.94 233 ILE B O 1
ATOM 4350 N N . LEU B 1 234 ? -8.438 26.641 -15.242 1 80.69 234 LEU B N 1
ATOM 4351 C CA . LEU B 1 234 ? -9.523 26.25 -14.336 1 80.69 234 LEU B CA 1
ATOM 4352 C C . LEU B 1 234 ? -10.398 27.453 -14.008 1 80.69 234 LEU B C 1
ATOM 4354 O O . LEU B 1 234 ? -9.906 28.484 -13.531 1 80.69 234 LEU B O 1
ATOM 4358 N N . SER B 1 235 ? -11.703 27.4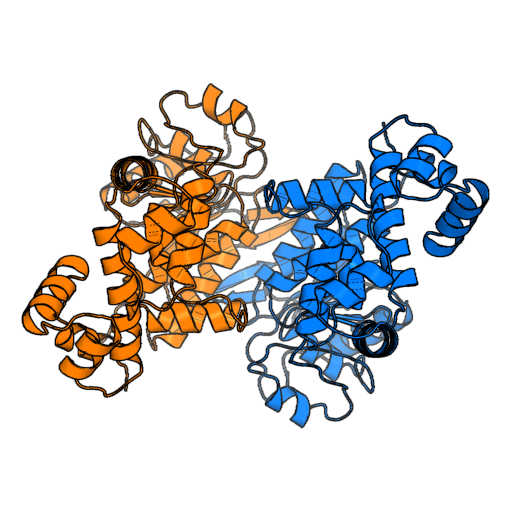06 -14.406 1 81.56 235 SER B N 1
ATOM 4359 C CA . SER B 1 235 ? -12.711 28.406 -14.047 1 81.56 235 SER B CA 1
ATOM 4360 C C . SER B 1 235 ? -14.016 27.75 -13.625 1 81.56 235 SER B C 1
ATOM 4362 O O . SER B 1 235 ? -14.258 26.578 -13.938 1 81.56 235 SER B O 1
ATOM 4364 N N . VAL B 1 236 ? -14.75 28.516 -12.852 1 80.12 236 VAL B N 1
ATOM 4365 C CA . VAL B 1 236 ? -16.016 28 -12.359 1 80.12 236 VAL B CA 1
ATOM 4366 C C . VAL B 1 236 ? -16.906 27.594 -13.539 1 80.12 236 VAL B C 1
ATOM 4368 O O . VAL B 1 236 ? -17.594 26.578 -13.484 1 80.12 236 VAL B O 1
ATOM 4371 N N . GLY B 1 237 ? -16.891 28.453 -14.516 1 79.25 237 GLY B N 1
ATOM 4372 C CA . GLY B 1 237 ? -17.656 28.141 -15.719 1 79.25 237 GLY B CA 1
ATOM 4373 C C . GLY B 1 237 ? -17.219 26.844 -16.375 1 79.25 237 GLY B C 1
ATOM 4374 O O . GLY B 1 237 ? -18.047 26.047 -16.797 1 79.25 237 GLY B O 1
ATOM 4375 N N . ASP B 1 238 ? -16.047 26.578 -16.469 1 83.06 238 ASP B N 1
ATOM 4376 C CA . ASP B 1 238 ? -15.484 25.375 -17.062 1 83.06 238 ASP B CA 1
ATOM 4377 C C . ASP B 1 238 ? -15.883 24.141 -16.25 1 83.06 238 ASP B C 1
ATOM 4379 O O . ASP B 1 238 ? -16.125 23.062 -16.812 1 83.06 238 ASP B O 1
ATOM 4383 N N . LEU B 1 239 ? -15.938 24.297 -14.969 1 86.75 239 LEU B N 1
ATOM 4384 C CA . LEU B 1 239 ? -16.281 23.188 -14.078 1 86.75 239 LEU B CA 1
ATOM 4385 C C . LEU B 1 239 ? -17.703 22.719 -14.312 1 86.75 239 LEU B C 1
ATOM 4387 O O . LEU B 1 239 ? -17.969 21.516 -14.391 1 86.75 239 LEU B O 1
ATOM 4391 N N . ALA B 1 240 ? -18.578 23.641 -14.391 1 86.5 240 ALA B N 1
ATOM 4392 C CA . ALA B 1 240 ? -19.984 23.312 -14.617 1 86.5 240 ALA B CA 1
ATOM 4393 C C . ALA B 1 240 ? -20.172 22.547 -15.922 1 86.5 240 ALA B C 1
ATOM 4395 O O . ALA B 1 240 ? -20.891 21.547 -15.961 1 86.5 240 ALA B O 1
ATOM 4396 N N . ASN B 1 241 ? -19.5 23 -16.891 1 84.06 241 ASN B N 1
ATOM 4397 C CA . ASN B 1 241 ? -19.594 22.359 -18.203 1 84.06 241 ASN B CA 1
ATOM 4398 C C . ASN B 1 241 ? -19.047 20.938 -18.188 1 84.06 241 ASN B C 1
ATOM 4400 O O . ASN B 1 241 ? -19.562 20.047 -18.859 1 84.06 241 ASN B O 1
ATOM 4404 N N . LYS B 1 242 ? -18.109 20.734 -17.375 1 83.88 242 LYS B N 1
ATOM 4405 C CA . LYS B 1 242 ? -17.422 19.438 -17.328 1 83.88 242 LYS B CA 1
ATOM 4406 C C . LYS B 1 242 ? -18.359 18.359 -16.797 1 83.88 242 LYS B C 1
ATOM 4408 O O . LYS B 1 242 ? -18.281 17.203 -17.234 1 83.88 242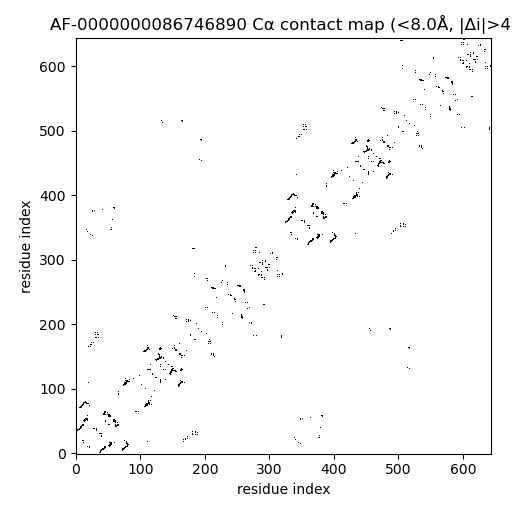 LYS B O 1
ATOM 4413 N N . ILE B 1 243 ? -19.188 18.656 -15.883 1 82.62 243 ILE B N 1
ATOM 4414 C CA . ILE B 1 243 ? -20.031 17.625 -15.273 1 82.62 243 ILE B CA 1
ATOM 4415 C C . ILE B 1 243 ? -21.484 17.844 -15.695 1 82.62 243 ILE B C 1
ATOM 4417 O O . ILE B 1 243 ? -22.391 17.281 -15.086 1 82.62 243 ILE B O 1
ATOM 4421 N N . HIS B 1 244 ? -21.672 18.641 -16.625 1 84.75 244 HIS B N 1
ATOM 4422 C CA . HIS B 1 244 ? -22.953 18.875 -17.297 1 84.75 244 HIS B CA 1
ATOM 4423 C C . HIS B 1 244 ? -24 19.359 -16.297 1 84.75 244 HIS B C 1
ATOM 4425 O O . HIS B 1 244 ? -25.109 18.812 -16.266 1 84.75 244 HIS B O 1
ATOM 4431 N N . LEU B 1 245 ? -23.688 20.219 -15.461 1 84.19 245 LEU B N 1
ATOM 4432 C CA . LEU B 1 245 ? -24.594 20.922 -14.555 1 84.19 245 LEU B CA 1
ATOM 4433 C C . LEU B 1 245 ? -24.531 22.422 -14.781 1 84.19 245 LEU B C 1
ATOM 4435 O O . LEU B 1 245 ? -23.562 22.922 -15.352 1 84.19 245 LEU B O 1
ATOM 4439 N N . CYS B 1 246 ? -25.625 23.094 -14.469 1 86.44 246 CYS B N 1
ATOM 4440 C CA . CYS B 1 246 ? -25.516 24.547 -14.438 1 86.44 246 CYS B CA 1
ATOM 4441 C C . CYS B 1 246 ? -24.641 25.016 -13.289 1 86.44 246 CYS B C 1
ATOM 4443 O O . CYS B 1 246 ? -24.375 24.25 -12.352 1 86.44 246 CYS B O 1
ATOM 4445 N N . GLU B 1 247 ? -24.125 26.234 -13.391 1 89.88 247 GLU B N 1
ATOM 4446 C CA . GLU B 1 247 ? -23.156 26.75 -12.43 1 89.88 247 GLU B CA 1
ATOM 4447 C C . GLU B 1 247 ? -23.719 26.75 -11.016 1 89.88 247 GLU B C 1
ATOM 4449 O O . GLU B 1 247 ? -23.016 26.406 -10.062 1 89.88 247 GLU B O 1
ATOM 4454 N N . ARG B 1 248 ? -24.953 27.078 -10.93 1 89.69 248 ARG B N 1
ATOM 4455 C CA . ARG B 1 248 ? -25.578 27.172 -9.609 1 89.69 248 ARG B CA 1
ATOM 4456 C C . ARG B 1 248 ? -25.625 25.797 -8.945 1 89.69 248 ARG B C 1
ATOM 4458 O O . ARG B 1 248 ? -25.266 25.656 -7.773 1 89.69 248 ARG B O 1
ATOM 4465 N N . GLN B 1 249 ? -26.062 24.859 -9.672 1 92 249 GLN B N 1
ATOM 4466 C CA . GLN B 1 249 ? -26.156 23.5 -9.156 1 92 249 GLN B CA 1
ATOM 4467 C C . GLN B 1 249 ? -24.781 22.922 -8.828 1 92 249 GLN B C 1
ATOM 4469 O O . GLN B 1 249 ? -24.609 22.266 -7.805 1 92 249 GLN B O 1
ATOM 4474 N N . MET B 1 250 ? -23.875 23.172 -9.68 1 92.56 250 MET B N 1
ATOM 4475 C CA . MET B 1 250 ? -22.531 22.688 -9.461 1 92.56 250 MET B CA 1
ATOM 4476 C C . MET B 1 250 ? -21.938 23.281 -8.188 1 92.56 250 MET B C 1
ATOM 4478 O O . MET B 1 250 ? -21.359 22.547 -7.367 1 92.56 250 MET B O 1
ATOM 4482 N N . LYS B 1 251 ? -22.094 24.562 -7.984 1 92.94 251 LYS B N 1
ATOM 4483 C CA . LYS B 1 251 ? -21.547 25.25 -6.816 1 92.94 251 LYS B CA 1
ATOM 4484 C C . LYS B 1 251 ? -22.141 24.703 -5.527 1 92.94 251 LYS B C 1
ATOM 4486 O O . LYS B 1 251 ? -21.422 24.438 -4.559 1 92.94 251 LYS B O 1
ATOM 4491 N N . ARG B 1 252 ? -23.391 24.5 -5.547 1 91.75 252 ARG B N 1
ATOM 4492 C CA . ARG B 1 252 ? -24.078 23.984 -4.371 1 91.75 252 ARG B CA 1
ATOM 4493 C C . ARG B 1 252 ? -23.641 22.562 -4.055 1 91.75 252 ARG B C 1
ATOM 4495 O O . ARG B 1 252 ? -23.297 22.25 -2.91 1 91.75 252 ARG B O 1
ATOM 4502 N N . ARG B 1 253 ? -23.641 21.781 -5.023 1 91.69 253 ARG B N 1
ATOM 4503 C CA . ARG B 1 253 ? -23.266 20.375 -4.863 1 91.69 253 ARG B CA 1
ATOM 4504 C C . ARG B 1 253 ? -21.812 20.25 -4.418 1 91.69 253 ARG B C 1
ATOM 4506 O O . ARG B 1 253 ? -21.484 19.406 -3.57 1 91.69 253 ARG B O 1
ATOM 4513 N N . PHE B 1 254 ? -20.984 21 -5.016 1 93.75 254 PHE B N 1
ATOM 4514 C CA . PHE B 1 254 ? -19.562 20.984 -4.684 1 93.75 254 PHE B CA 1
ATOM 4515 C C . PHE B 1 254 ? -19.344 21.359 -3.225 1 93.75 254 PHE B C 1
ATOM 4517 O O . PHE B 1 254 ? -18.594 20.688 -2.512 1 93.75 254 PHE B O 1
ATOM 4524 N N . LYS B 1 255 ? -20 22.391 -2.795 1 92 255 LYS B N 1
ATOM 4525 C CA . LYS B 1 255 ? -19.875 22.875 -1.419 1 92 255 LYS B CA 1
ATOM 4526 C C . LYS B 1 255 ? -20.438 21.844 -0.431 1 92 255 LYS B C 1
ATOM 4528 O O . LYS B 1 255 ? -19.844 21.609 0.627 1 92 255 LYS B O 1
ATOM 4533 N N . THR B 1 256 ? -21.484 21.328 -0.824 1 90.56 256 THR B N 1
ATOM 4534 C CA . THR B 1 256 ? -22.094 20.297 0.022 1 90.56 256 THR B CA 1
ATOM 4535 C C . THR B 1 256 ? -21.156 19.109 0.195 1 90.56 256 THR B C 1
ATOM 4537 O O . THR B 1 256 ? -21.016 18.578 1.299 1 90.56 256 THR B O 1
ATOM 4540 N N . ALA B 1 257 ? -20.484 18.766 -0.792 1 86.19 257 ALA B N 1
ATOM 4541 C CA . ALA B 1 257 ? -19.625 17.578 -0.789 1 86.19 257 ALA B CA 1
ATOM 4542 C C . ALA B 1 257 ? -18.297 17.875 -0.099 1 86.19 257 ALA B C 1
ATOM 4544 O O . ALA B 1 257 ? -17.844 17.094 0.748 1 86.19 257 ALA B O 1
ATOM 4545 N N . THR B 1 258 ? -17.688 18.984 -0.429 1 86.38 258 THR B N 1
ATOM 4546 C CA . THR B 1 258 ? -16.297 19.203 -0.056 1 86.38 258 THR B CA 1
ATOM 4547 C C . THR B 1 258 ? -16.188 20.156 1.127 1 86.38 258 THR B C 1
ATOM 4549 O O . THR B 1 258 ? -15.133 20.25 1.768 1 86.38 258 THR B O 1
ATOM 4552 N N . GLY B 1 259 ? -17.203 20.891 1.343 1 85.81 259 GLY B N 1
ATOM 4553 C CA . GLY B 1 259 ? -17.172 21.922 2.365 1 85.81 259 GLY B CA 1
ATOM 4554 C C . GLY B 1 259 ? -16.547 23.219 1.879 1 85.81 259 GLY B C 1
ATOM 4555 O O . GLY B 1 259 ? -16.469 24.203 2.629 1 85.81 259 GLY B O 1
ATOM 4556 N N . GLN B 1 260 ? -16.188 23.234 0.593 1 88.62 260 GLN B N 1
ATOM 4557 C CA . GLN B 1 260 ? -15.594 24.422 -0.007 1 88.62 260 GLN B CA 1
ATOM 4558 C C . GLN B 1 260 ? -16.312 24.797 -1.3 1 88.62 260 GLN B C 1
ATOM 4560 O O . GLN B 1 260 ? -16.922 23.953 -1.949 1 88.62 260 GLN B O 1
ATOM 4565 N N . THR B 1 261 ? -16.266 26.062 -1.564 1 91.62 261 THR B N 1
ATOM 4566 C CA . THR B 1 261 ? -16.734 26.484 -2.879 1 91.62 261 THR B CA 1
ATOM 4567 C C . THR B 1 261 ? -15.742 26.062 -3.965 1 91.62 261 THR B C 1
ATOM 4569 O O . THR B 1 261 ? -14.57 25.828 -3.684 1 91.62 261 THR B O 1
ATOM 4572 N N . PRO B 1 262 ? -16.234 26 -5.211 1 90.62 262 PRO B N 1
ATOM 4573 C CA . PRO B 1 262 ? -15.328 25.656 -6.312 1 90.62 262 PRO B CA 1
ATOM 4574 C C . PRO B 1 262 ? -14.156 26.625 -6.422 1 90.62 262 PRO B C 1
ATOM 4576 O O . PRO B 1 262 ? -13.023 26.203 -6.664 1 90.62 262 PRO B O 1
ATOM 4579 N N . ILE B 1 263 ? -14.406 27.875 -6.207 1 89.75 263 ILE B N 1
ATOM 4580 C CA . ILE B 1 263 ? -13.359 28.891 -6.316 1 89.75 263 ILE B CA 1
ATOM 4581 C C . ILE B 1 263 ? -12.297 28.641 -5.246 1 89.75 263 ILE B C 1
ATOM 4583 O O . ILE B 1 263 ? -11.102 28.766 -5.516 1 89.75 263 ILE B O 1
ATOM 4587 N N . GLN B 1 264 ? -12.727 28.344 -4.074 1 89.5 264 GLN B N 1
ATOM 4588 C CA . GLN B 1 264 ? -11.797 28.047 -2.988 1 89.5 264 GLN B CA 1
ATOM 4589 C C . GLN B 1 264 ? -10.938 26.828 -3.309 1 89.5 264 GLN B C 1
ATOM 4591 O O . GLN B 1 264 ? -9.742 26.812 -3.025 1 89.5 264 GLN B O 1
ATOM 4596 N N . TYR B 1 265 ? -11.578 25.828 -3.834 1 90.5 265 TYR B N 1
ATOM 4597 C CA . TYR B 1 265 ? -10.875 24.609 -4.207 1 90.5 265 TYR B CA 1
ATOM 4598 C C . TYR B 1 265 ? -9.852 24.891 -5.301 1 90.5 265 TYR B C 1
ATOM 4600 O O . TYR B 1 265 ? -8.719 24.406 -5.238 1 90.5 265 TYR B O 1
ATOM 4608 N N . ILE B 1 266 ? -10.219 25.703 -6.266 1 88.31 266 ILE B N 1
ATOM 4609 C CA . ILE B 1 266 ? -9.312 26.094 -7.336 1 88.31 266 ILE B CA 1
ATOM 4610 C C . ILE B 1 266 ? -8.125 26.859 -6.75 1 88.31 266 ILE B C 1
ATOM 4612 O O . ILE B 1 266 ? -6.98 26.625 -7.137 1 88.31 266 ILE B O 1
ATOM 4616 N N . GLN B 1 267 ? -8.445 27.734 -5.852 1 88.69 267 GLN B N 1
ATOM 4617 C CA . GLN B 1 267 ? -7.383 28.484 -5.188 1 88.69 267 GLN B CA 1
ATOM 4618 C C . GLN B 1 267 ? -6.383 27.547 -4.512 1 88.69 267 GLN B C 1
ATOM 4620 O O . GLN B 1 267 ? -5.172 27.75 -4.598 1 88.69 267 GLN B O 1
ATOM 4625 N N . GLN B 1 268 ? -6.902 26.562 -3.881 1 86.31 268 GLN B N 1
ATOM 4626 C CA . GLN B 1 268 ? -6.031 25.609 -3.213 1 86.31 268 GLN B CA 1
ATOM 4627 C C . GLN B 1 268 ? -5.137 24.875 -4.219 1 86.31 268 GLN B C 1
ATOM 4629 O O . GLN B 1 268 ? -3.963 24.625 -3.941 1 86.31 268 GLN B O 1
ATOM 4634 N N . ILE B 1 269 ? -5.691 24.484 -5.281 1 86.69 269 ILE B N 1
ATOM 4635 C CA . ILE B 1 269 ? -4.922 23.844 -6.332 1 86.69 269 ILE B CA 1
ATOM 4636 C C . ILE B 1 269 ? -3.811 24.766 -6.812 1 86.69 269 ILE B C 1
ATOM 4638 O O . ILE B 1 269 ? -2.65 24.359 -6.906 1 86.69 269 ILE B O 1
ATOM 4642 N N . ARG B 1 270 ? -4.188 25.984 -7.105 1 86.94 270 ARG B N 1
ATOM 4643 C CA . ARG B 1 270 ? -3.223 26.969 -7.594 1 86.94 270 ARG B CA 1
ATOM 4644 C C . ARG B 1 270 ? -2.121 27.203 -6.566 1 86.94 270 ARG B C 1
ATOM 4646 O O . ARG B 1 270 ? -0.941 27.266 -6.918 1 86.94 270 ARG B O 1
ATOM 4653 N N . LEU B 1 271 ? -2.52 27.297 -5.375 1 87.19 271 LEU B N 1
ATOM 4654 C CA . LEU B 1 271 ? -1.536 27.547 -4.324 1 87.19 271 LEU B CA 1
ATOM 4655 C C . LEU B 1 271 ? -0.619 26.344 -4.141 1 87.19 271 LEU B C 1
ATOM 4657 O O . LEU B 1 271 ? 0.563 26.5 -3.828 1 87.19 271 LEU B O 1
ATOM 4661 N N . SER B 1 272 ? -1.18 25.234 -4.242 1 84 272 SER B N 1
ATOM 4662 C CA . SER B 1 272 ? -0.347 24.031 -4.191 1 84 272 SER B CA 1
ATOM 4663 C C . SER B 1 272 ? 0.713 24.047 -5.289 1 84 272 SER B C 1
ATOM 4665 O O . SER B 1 272 ? 1.863 23.672 -5.055 1 84 272 SER B O 1
ATOM 4667 N N . LEU B 1 273 ? 0.329 24.438 -6.434 1 82 273 LEU B N 1
ATOM 4668 C CA . LEU B 1 273 ? 1.275 24.562 -7.535 1 82 273 LEU B CA 1
ATOM 4669 C C . LEU B 1 273 ? 2.318 25.641 -7.23 1 82 273 LEU B C 1
ATOM 4671 O O . LEU B 1 273 ? 3.496 25.484 -7.559 1 82 273 LEU B O 1
ATOM 4675 N N . ALA B 1 274 ? 1.834 26.656 -6.68 1 88.62 274 ALA B N 1
ATOM 4676 C CA . ALA B 1 274 ? 2.754 27.719 -6.301 1 88.62 274 ALA B CA 1
ATOM 4677 C C . ALA B 1 274 ? 3.803 27.219 -5.316 1 88.62 274 ALA B C 1
ATOM 4679 O O . ALA B 1 274 ? 4.988 27.547 -5.441 1 88.62 274 ALA B O 1
ATOM 4680 N N . LYS B 1 275 ? 3.334 26.516 -4.352 1 84.44 275 LYS B N 1
ATOM 4681 C CA . LYS B 1 275 ? 4.258 25.953 -3.373 1 84.44 275 LYS B CA 1
ATOM 4682 C C . LYS B 1 275 ? 5.348 25.125 -4.055 1 84.44 275 LYS B C 1
ATOM 4684 O O . LYS B 1 275 ? 6.527 25.25 -3.717 1 84.44 275 LYS B O 1
ATOM 4689 N N . CYS B 1 276 ? 4.945 24.406 -4.961 1 79.94 276 CYS B N 1
ATOM 4690 C CA . CYS B 1 276 ? 5.887 23.594 -5.719 1 79.94 276 CYS B CA 1
ATOM 4691 C C . CYS B 1 276 ? 6.922 24.453 -6.422 1 79.94 276 CYS B C 1
ATOM 4693 O O . CYS B 1 276 ? 8.117 24.172 -6.363 1 79.94 276 CYS B O 1
ATOM 4695 N N . ARG B 1 277 ? 6.438 25.469 -6.988 1 85.62 277 ARG B N 1
ATOM 4696 C CA . ARG B 1 277 ? 7.332 26.359 -7.715 1 85.62 277 ARG B CA 1
ATOM 4697 C C . ARG B 1 277 ? 8.25 27.125 -6.754 1 85.62 277 ARG B C 1
ATOM 4699 O O . ARG B 1 277 ? 9.414 27.359 -7.059 1 85.62 277 ARG B O 1
ATOM 4706 N N . LEU B 1 278 ? 7.719 27.469 -5.648 1 86.62 278 LEU B N 1
ATOM 4707 C CA . LEU B 1 278 ? 8.5 28.188 -4.648 1 86.62 278 LEU B CA 1
ATOM 4708 C C . LEU B 1 278 ? 9.625 27.328 -4.109 1 86.62 278 LEU B C 1
ATOM 4710 O O . LEU B 1 278 ? 10.719 27.828 -3.816 1 86.62 278 LEU B O 1
ATOM 4714 N N . GLU B 1 279 ? 9.328 26.141 -4.008 1 81.44 279 GLU B N 1
ATOM 4715 C CA . GLU B 1 279 ? 10.305 25.219 -3.438 1 81.44 279 GLU B CA 1
ATOM 4716 C C . GLU B 1 279 ? 11.312 24.766 -4.488 1 81.44 279 GLU B C 1
ATOM 4718 O O . GLU B 1 279 ? 12.477 24.516 -4.172 1 81.44 279 GLU B O 1
ATOM 4723 N N . LYS B 1 280 ? 10.969 24.641 -5.758 1 78.44 280 LYS B N 1
ATOM 4724 C CA . LYS B 1 280 ? 11.773 23.938 -6.75 1 78.44 280 LYS B CA 1
ATOM 4725 C C . LYS B 1 280 ? 12.398 24.906 -7.742 1 78.44 280 LYS B C 1
ATOM 4727 O O . LYS B 1 280 ? 13.203 24.5 -8.586 1 78.44 280 LYS B O 1
ATOM 4732 N N . SER B 1 281 ? 11.961 26.109 -7.676 1 83 281 SER B N 1
ATOM 4733 C CA . SER B 1 281 ? 12.469 27.062 -8.664 1 83 281 SER B CA 1
ATOM 4734 C C . SER B 1 281 ? 12.961 28.344 -8.008 1 83 281 SER B C 1
ATOM 4736 O O . SER B 1 281 ? 12.734 28.562 -6.812 1 83 281 SER B O 1
ATOM 4738 N N . ASN B 1 282 ? 13.711 29.047 -8.844 1 88.12 282 ASN B N 1
ATOM 4739 C CA . ASN B 1 282 ? 14.156 30.359 -8.398 1 88.12 282 ASN B CA 1
ATOM 4740 C C . ASN B 1 282 ? 13.383 31.484 -9.078 1 88.12 282 ASN B C 1
ATOM 4742 O O . ASN B 1 282 ? 13.859 32.625 -9.156 1 88.12 282 ASN B O 1
ATOM 4746 N N . LYS B 1 283 ? 12.242 31.125 -9.531 1 92.06 283 LYS B N 1
ATOM 4747 C CA . LYS B 1 283 ? 11.414 32.156 -10.164 1 92.06 283 LYS B CA 1
ATOM 4748 C C . LYS B 1 283 ? 10.961 33.188 -9.156 1 92.06 283 LYS B C 1
ATOM 4750 O O . LYS B 1 283 ? 10.836 32.906 -7.961 1 92.06 283 LYS B O 1
ATOM 4755 N N . THR B 1 284 ? 10.727 34.344 -9.727 1 93.62 284 THR B N 1
ATOM 4756 C CA . THR B 1 284 ? 10.25 35.406 -8.844 1 93.62 284 THR B CA 1
ATOM 4757 C C . THR B 1 284 ? 8.812 35.125 -8.398 1 93.62 284 THR B C 1
ATOM 4759 O O . THR B 1 284 ? 8.102 34.344 -9.031 1 93.62 284 THR B O 1
ATOM 4762 N N . ILE B 1 285 ? 8.453 35.719 -7.34 1 94.62 285 ILE B N 1
ATOM 4763 C CA . ILE B 1 285 ? 7.098 35.562 -6.82 1 94.62 285 ILE B CA 1
ATOM 4764 C C . ILE B 1 285 ? 6.082 36 -7.875 1 94.62 285 ILE B C 1
ATOM 4766 O O . ILE B 1 285 ? 5.023 35.375 -8.016 1 94.62 285 ILE B O 1
ATOM 4770 N N . GLU B 1 286 ? 6.449 37.031 -8.57 1 93.69 286 GLU B N 1
ATOM 4771 C CA . GLU B 1 286 ? 5.574 37.562 -9.625 1 93.69 286 GLU B CA 1
ATOM 4772 C C . GLU B 1 286 ? 5.398 36.531 -10.742 1 93.69 286 GLU B C 1
ATOM 4774 O O . GLU B 1 286 ? 4.285 36.312 -11.219 1 93.69 286 GLU B O 1
ATOM 4779 N N . GLU B 1 287 ? 6.414 35.938 -11.125 1 94.06 287 GLU B N 1
ATOM 4780 C CA . GLU B 1 287 ? 6.367 34.906 -12.164 1 94.06 287 GLU B CA 1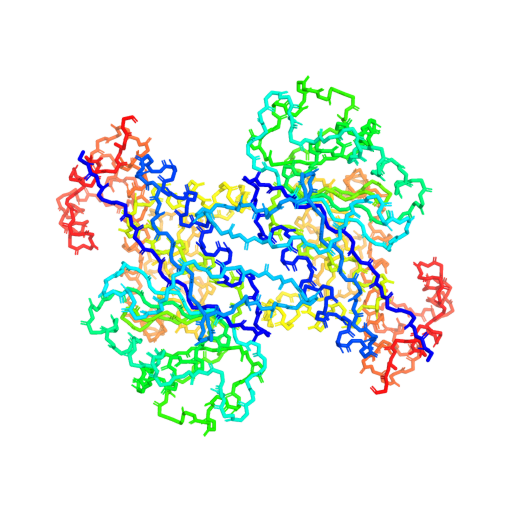
ATOM 4781 C C . GLU B 1 287 ? 5.516 33.719 -11.719 1 94.06 287 GLU B C 1
ATOM 4783 O O . GLU B 1 287 ? 4.699 33.219 -12.492 1 94.06 287 GLU B O 1
ATOM 4788 N N . ILE B 1 288 ? 5.73 33.344 -10.555 1 93.88 288 ILE B N 1
ATOM 4789 C CA . ILE B 1 288 ? 4.988 32.188 -10.008 1 93.88 288 ILE B CA 1
ATOM 4790 C C . ILE B 1 288 ? 3.506 32.562 -9.914 1 93.88 288 ILE B C 1
ATOM 4792 O O . ILE B 1 288 ? 2.645 31.75 -10.266 1 93.88 288 ILE B O 1
ATOM 4796 N N . SER B 1 289 ? 3.217 33.719 -9.469 1 93.56 289 SER B N 1
ATOM 4797 C CA . SER B 1 289 ? 1.839 34.188 -9.367 1 93.56 289 SER B CA 1
ATOM 4798 C C . SER B 1 289 ? 1.118 34.094 -10.711 1 93.56 289 SER B C 1
ATOM 4800 O O . SER B 1 289 ? 0.013 33.531 -10.781 1 93.56 289 SER B O 1
ATOM 4802 N N . HIS B 1 290 ? 1.773 34.5 -11.75 1 90.5 290 HIS B N 1
ATOM 4803 C CA . HIS B 1 290 ? 1.192 34.469 -13.086 1 90.5 290 HIS B CA 1
ATOM 4804 C C . HIS B 1 290 ? 1.048 33.062 -13.594 1 90.5 290 HIS B C 1
ATOM 4806 O O . HIS B 1 290 ? 0.038 32.719 -14.211 1 90.5 290 HIS B O 1
ATOM 4812 N N . GLU B 1 291 ? 1.92 32.25 -13.297 1 89.06 291 GLU B N 1
ATOM 4813 C CA . GLU B 1 291 ? 1.938 30.875 -13.773 1 89.06 291 GLU B CA 1
ATOM 4814 C C . GLU B 1 291 ? 0.776 30.078 -13.188 1 89.06 291 GLU B C 1
ATOM 4816 O O . GLU B 1 291 ? 0.231 29.203 -13.852 1 89.06 291 GLU B O 1
ATOM 4821 N N . VAL B 1 292 ? 0.531 30.406 -12.023 1 88.62 292 VAL B N 1
ATOM 4822 C CA . VAL B 1 292 ? -0.475 29.578 -11.367 1 88.62 292 VAL B CA 1
ATOM 4823 C C . VAL B 1 292 ? -1.861 30.188 -11.586 1 88.62 292 VAL B C 1
ATOM 4825 O O . VAL B 1 292 ? -2.865 29.625 -11.141 1 88.62 292 VAL B O 1
ATOM 4828 N N . GLY B 1 293 ? -1.979 31.375 -12.25 1 86.62 293 GLY B N 1
ATOM 4829 C CA . GLY B 1 293 ? -3.27 31.859 -12.719 1 86.62 293 GLY B CA 1
ATOM 4830 C C . GLY B 1 293 ? -3.709 33.156 -12.039 1 86.62 293 GLY B C 1
ATOM 4831 O O . GLY B 1 293 ? -4.891 33.5 -12.047 1 86.62 293 GLY B O 1
ATOM 4832 N N . TYR B 1 294 ? -2.764 33.844 -11.32 1 89.81 294 TYR B N 1
ATOM 4833 C CA . TYR B 1 294 ? -3.1 35.094 -10.68 1 89.81 294 TYR B CA 1
ATOM 4834 C C . TYR B 1 294 ? -2.367 36.25 -11.344 1 89.81 294 TYR B C 1
ATOM 4836 O O . TYR B 1 294 ? -1.14 36.344 -11.266 1 89.81 294 TYR B O 1
ATOM 4844 N N . GLU B 1 295 ? -3.145 37.125 -11.867 1 87.69 295 GLU B N 1
ATOM 4845 C CA . GLU B 1 295 ? -2.568 38.312 -12.469 1 87.69 295 GLU B CA 1
ATOM 4846 C C . GLU B 1 295 ? -2.168 39.344 -11.406 1 87.69 295 GLU B C 1
ATOM 4848 O O . GLU B 1 295 ? -1.188 40.062 -11.578 1 87.69 295 GLU B O 1
ATOM 4853 N N . ASP B 1 296 ? -2.891 39.344 -10.398 1 91.31 296 ASP B N 1
ATOM 4854 C CA . ASP B 1 296 ? -2.631 40.25 -9.289 1 91.31 296 ASP B CA 1
ATOM 4855 C C . ASP B 1 296 ? -1.729 39.594 -8.242 1 91.31 296 ASP B C 1
ATOM 4857 O O . ASP B 1 296 ? -2.205 38.875 -7.379 1 91.31 296 ASP B O 1
ATOM 4861 N N . THR B 1 297 ? -0.468 40.031 -8.258 1 93.31 297 THR B N 1
ATOM 4862 C CA . THR B 1 297 ? 0.529 39.438 -7.367 1 93.31 297 THR B CA 1
ATOM 4863 C C . THR B 1 297 ? 0.237 39.812 -5.914 1 93.31 297 THR B C 1
ATOM 4865 O O . THR B 1 297 ? 0.5 39.031 -5.008 1 93.31 297 THR B O 1
ATOM 4868 N N . ARG B 1 298 ? -0.27 41 -5.707 1 92.56 298 ARG B N 1
ATOM 4869 C CA . ARG B 1 298 ? -0.621 41.406 -4.348 1 92.56 298 ARG B CA 1
ATOM 4870 C C . ARG B 1 298 ? -1.69 40.469 -3.766 1 92.56 298 ARG B C 1
ATOM 4872 O O . ARG B 1 298 ? -1.587 40.062 -2.613 1 92.56 298 ARG B O 1
ATOM 4879 N N . TYR B 1 299 ? -2.668 40.281 -4.605 1 92.5 299 TYR B N 1
ATOM 4880 C CA . TYR B 1 299 ? -3.729 39.375 -4.184 1 92.5 299 TYR B CA 1
ATOM 4881 C C . TYR B 1 299 ? -3.18 38 -3.92 1 92.5 299 TYR B C 1
ATOM 4883 O O . TYR B 1 299 ? -3.557 37.344 -2.941 1 92.5 299 TYR B O 1
ATOM 4891 N N . PHE B 1 300 ? -2.307 37.531 -4.754 1 94.12 300 PHE B N 1
ATOM 4892 C CA . PHE B 1 300 ? -1.68 36.219 -4.605 1 94.12 300 PHE B CA 1
ATOM 4893 C C . PHE B 1 300 ? -0.959 36.125 -3.266 1 94.12 300 PHE B C 1
ATOM 4895 O O . PHE B 1 300 ? -1.115 35.125 -2.545 1 94.12 300 PHE B O 1
ATOM 4902 N N . ARG B 1 301 ? -0.219 37.062 -2.914 1 93.69 301 ARG B N 1
ATOM 4903 C CA . ARG B 1 301 ? 0.558 37.062 -1.679 1 93.69 301 ARG B CA 1
ATOM 4904 C C . ARG B 1 301 ? -0.353 36.969 -0.458 1 93.69 301 ARG B C 1
ATOM 4906 O O . ARG B 1 301 ? -0.079 36.219 0.484 1 93.69 301 ARG B O 1
ATOM 4913 N N . GLU B 1 302 ? -1.426 37.781 -0.531 1 93.12 302 GLU B N 1
ATOM 4914 C CA . GLU B 1 302 ? -2.375 37.812 0.578 1 93.12 302 GLU B CA 1
ATOM 4915 C C . GLU B 1 302 ? -3.084 36.469 0.733 1 93.12 302 GLU B C 1
ATOM 4917 O O . GLU B 1 302 ? -3.236 35.969 1.849 1 93.12 302 GLU B O 1
ATOM 4922 N N . LEU B 1 303 ? -3.418 36 -0.355 1 91.81 303 LEU B N 1
ATOM 4923 C CA . LEU B 1 303 ? -4.117 34.719 -0.356 1 91.81 303 LEU B CA 1
ATOM 4924 C C . LEU B 1 303 ? -3.207 33.594 0.134 1 91.81 303 LEU B C 1
ATOM 4926 O O . LEU B 1 303 ? -3.635 32.719 0.905 1 91.81 303 LEU B O 1
ATOM 4930 N N . PHE B 1 304 ? -1.991 33.531 -0.32 1 93.5 304 PHE B N 1
ATOM 4931 C CA . PHE B 1 304 ? -1.009 32.531 0.072 1 93.5 304 PHE B CA 1
ATOM 4932 C C . PHE B 1 304 ? -0.781 32.562 1.578 1 93.5 304 PHE B C 1
ATOM 4934 O O . PHE B 1 304 ? -0.788 31.516 2.229 1 93.5 304 PHE B O 1
ATOM 4941 N N . LYS B 1 305 ? -0.667 33.688 2.068 1 90.94 305 LYS B N 1
ATOM 4942 C CA . LYS B 1 305 ? -0.444 33.844 3.504 1 90.94 305 LYS B CA 1
ATOM 4943 C C . LYS B 1 305 ? -1.669 33.406 4.301 1 90.94 305 LYS B C 1
ATOM 4945 O O . LYS B 1 305 ? -1.542 32.719 5.32 1 90.94 305 LYS B O 1
ATOM 4950 N N . LYS B 1 306 ? -2.803 33.844 3.795 1 88.38 306 LYS B N 1
ATOM 4951 C CA . LYS B 1 306 ? -4.055 33.5 4.465 1 88.38 306 LYS B CA 1
ATOM 4952 C C . LYS B 1 306 ? -4.234 31.984 4.562 1 88.38 306 LYS B C 1
ATOM 4954 O O . LYS B 1 306 ? -4.641 31.469 5.605 1 88.38 306 LYS B O 1
ATOM 4959 N N . LEU B 1 307 ? -3.826 31.312 3.545 1 82.88 307 LEU B N 1
ATOM 4960 C CA . LEU B 1 307 ? -4.16 29.891 3.459 1 82.88 307 LEU B CA 1
ATOM 4961 C C . LEU B 1 307 ? -3.014 29.031 3.98 1 82.88 307 LEU B C 1
ATOM 4963 O O . LEU B 1 307 ? -3.227 27.891 4.375 1 82.88 307 LEU B O 1
ATOM 4967 N N . ASN B 1 308 ? -1.821 29.609 4.031 1 81.06 308 ASN B N 1
ATOM 4968 C CA . ASN B 1 308 ? -0.683 28.781 4.418 1 81.06 308 ASN B CA 1
ATOM 4969 C C . ASN B 1 308 ? -0.007 29.297 5.68 1 81.06 308 ASN B C 1
ATOM 4971 O O . ASN B 1 308 ? 0.865 28.641 6.246 1 81.06 308 ASN B O 1
ATOM 4975 N N . GLY B 1 309 ? -0.367 30.469 6.086 1 80.62 309 GLY B N 1
ATOM 4976 C CA . GLY B 1 309 ? 0.185 31.062 7.293 1 80.62 309 GLY B CA 1
ATOM 4977 C C . GLY B 1 309 ? 1.531 31.719 7.07 1 80.62 309 GLY B C 1
ATOM 4978 O O . GLY B 1 309 ? 2.08 32.344 7.98 1 80.62 309 GLY B O 1
ATOM 4979 N N . LEU B 1 310 ? 2.15 31.531 5.934 1 86.44 310 LEU B N 1
ATOM 4980 C CA . LEU B 1 310 ? 3.418 32.125 5.531 1 86.44 310 LEU B CA 1
ATOM 4981 C C . LEU B 1 310 ? 3.27 32.875 4.219 1 86.44 310 LEU B C 1
ATOM 4983 O O . LEU B 1 310 ? 2.465 32.5 3.363 1 86.44 310 LEU B O 1
ATOM 4987 N N . THR B 1 311 ? 3.969 33.938 4.16 1 92.69 311 THR B N 1
ATOM 4988 C CA . THR B 1 311 ? 4.07 34.562 2.85 1 92.69 311 THR B CA 1
ATOM 4989 C C . THR B 1 311 ? 4.855 33.688 1.882 1 92.69 311 THR B C 1
ATOM 4991 O O . THR B 1 311 ? 5.574 32.781 2.303 1 92.69 311 THR B O 1
ATOM 4994 N N . PRO B 1 312 ? 4.668 33.938 0.616 1 92.62 312 PRO B N 1
ATOM 4995 C CA . PRO B 1 312 ? 5.438 33.156 -0.354 1 92.62 312 PRO B CA 1
ATOM 4996 C C . PRO B 1 312 ? 6.938 33.219 -0.088 1 92.62 312 PRO B C 1
ATOM 4998 O O . PRO B 1 312 ? 7.617 32.188 -0.178 1 92.62 312 PRO B O 1
ATOM 5001 N N . ILE B 1 313 ? 7.438 34.312 0.28 1 91.12 313 ILE B N 1
ATOM 5002 C CA . ILE B 1 313 ? 8.867 34.5 0.533 1 91.12 313 ILE B CA 1
ATOM 5003 C C . ILE B 1 313 ? 9.266 33.688 1.769 1 91.12 313 ILE B C 1
ATOM 5005 O O . ILE B 1 313 ? 10.289 33 1.769 1 91.12 313 ILE B O 1
ATOM 5009 N N . GLU B 1 314 ? 8.477 33.75 2.834 1 89.56 314 GLU B N 1
ATOM 5010 C CA . GLU B 1 314 ? 8.727 32.969 4.051 1 89.56 314 GLU B CA 1
ATOM 5011 C C . GLU B 1 314 ? 8.688 31.484 3.775 1 89.56 314 GLU B C 1
ATOM 5013 O O . GLU B 1 314 ? 9.5 30.719 4.312 1 89.56 314 GLU B O 1
ATOM 5018 N N . TYR B 1 315 ? 7.691 31.203 2.982 1 89.12 315 TYR B N 1
ATOM 5019 C CA . TYR B 1 315 ? 7.555 29.781 2.629 1 89.12 315 TYR B CA 1
ATOM 5020 C C . TYR B 1 315 ? 8.797 29.281 1.904 1 89.12 315 TYR B C 1
ATOM 5022 O O . TYR B 1 315 ? 9.312 28.219 2.221 1 89.12 315 TYR B O 1
ATOM 5030 N N . ARG B 1 316 ? 9.203 29.969 0.93 1 87.38 316 ARG B N 1
ATOM 5031 C CA . ARG B 1 316 ? 10.398 29.609 0.18 1 87.38 316 ARG B CA 1
ATOM 5032 C C . ARG B 1 316 ? 11.609 29.5 1.103 1 87.38 316 ARG B C 1
ATOM 5034 O O . ARG B 1 316 ? 12.391 28.547 1 1 87.38 316 ARG B O 1
ATOM 5041 N N . ARG B 1 317 ? 11.773 30.438 1.981 1 84.31 317 ARG B N 1
ATOM 5042 C CA . ARG B 1 317 ? 12.891 30.422 2.914 1 84.31 317 ARG B CA 1
ATOM 5043 C C . ARG B 1 317 ? 12.859 29.172 3.789 1 84.31 317 ARG B C 1
ATOM 5045 O O . ARG B 1 317 ? 13.906 28.594 4.102 1 84.31 317 ARG B O 1
ATOM 5052 N N . LYS B 1 318 ? 11.672 28.922 4.113 1 77.31 318 LYS B N 1
ATOM 5053 C CA . LYS B 1 318 ? 11.5 27.812 5.039 1 77.31 318 LYS B CA 1
ATOM 5054 C C . LYS B 1 318 ? 11.719 26.469 4.34 1 77.31 318 LYS B C 1
ATOM 5056 O O . LYS B 1 318 ? 12.273 25.547 4.926 1 77.31 318 LYS B O 1
ATOM 5061 N N . TYR B 1 319 ? 11.289 26.391 3.096 1 73.88 319 TYR B N 1
ATOM 5062 C CA . TYR B 1 319 ? 11.195 25.062 2.506 1 73.88 319 TYR B CA 1
ATOM 5063 C C . TYR B 1 319 ? 12.102 24.938 1.287 1 73.88 319 TYR B C 1
ATOM 5065 O O . TYR B 1 319 ? 12.289 23.844 0.753 1 73.88 319 TYR B O 1
ATOM 5073 N N . GLN B 1 320 ? 12.359 25.969 0.513 1 70.56 320 GLN B N 1
ATOM 5074 C CA . GLN B 1 320 ? 13.258 25.859 -0.628 1 70.56 320 GLN B CA 1
ATOM 5075 C C . GLN B 1 320 ? 14.625 25.328 -0.199 1 70.56 320 GLN B C 1
ATOM 5077 O O . GLN B 1 320 ? 15.32 25.969 0.594 1 70.56 320 GLN B O 1
ATOM 5082 N N . TYR B 1 321 ? 14.828 24.438 0.544 1 55.78 321 TYR B N 1
ATOM 5083 C CA . TYR B 1 321 ? 16.141 23.969 0.988 1 55.78 321 TYR B CA 1
ATOM 5084 C C . TYR B 1 321 ? 17.188 24.141 -0.105 1 55.78 321 TYR B C 1
ATOM 5086 O O . TYR B 1 321 ? 16.859 24.047 -1.295 1 55.78 321 TYR B O 1
ATOM 5094 N N . ARG B 1 322 ? 18.547 24.625 0.433 1 39.72 322 ARG B N 1
ATOM 5095 C CA . ARG B 1 322 ? 19.938 24.625 0.004 1 39.72 322 ARG B CA 1
ATOM 5096 C C . ARG B 1 322 ? 20.359 23.25 -0.504 1 39.72 322 ARG B C 1
ATOM 5098 O O . ARG B 1 322 ? 19.906 22.219 0.01 1 39.72 322 ARG B O 1
#

InterPro domains:
  IPR002818 DJ-1/PfpI [PF01965] (25-178)
  IPR009057 Homedomain-like superfamily [SSF46689] (217-268)
  IPR009057 Homedomain-like superfamily [SSF46689] (269-320)
  IPR018060 AraC-like, DNA binding HTH domain [PF12833] (239-317)
  IPR018060 AraC-like, DNA binding HTH domain [PS01124] (220-318)
  IPR018060 AraC-like, DNA binding HTH domain [SM00342] (233-316)
  IPR018062 HTH domain AraC-type, conserved site [PS00041] (270-312)
  IPR020449 Transcription regulator HTH, AraC- type, HTH domain [PR00032] (285-300)
  IPR020449 Transcription regulator HTH, AraC- type, HTH domain [PR00032] (300-316)
  IPR029062 Class I glutamine amidotransferase-like [G3DSA:3.40.50.880] (1-196)
  IPR029062 Class I glutamine amidotransferase-like [SSF52317] (10-191)
  IPR052158 Isonitrile Hydratase and Quaternary Amine Regulator [PTHR43130] (2-279)

Solvent-accessible surface area (backbone atoms only — not comparable to full-atom values): 33379 Å² total; per-residue (Å²): 130,90,60,75,52,54,28,37,36,33,41,42,37,54,53,2,52,54,35,36,49,42,42,52,40,37,52,53,34,50,31,25,56,73,58,72,45,48,71,43,45,59,36,32,21,27,75,81,72,44,63,25,34,19,55,53,66,43,35,36,55,51,79,44,58,65,87,75,59,85,76,66,53,30,39,37,31,20,14,42,42,79,76,54,98,65,53,72,73,62,42,70,66,55,34,52,48,52,48,57,48,54,74,66,69,36,44,34,38,20,24,10,45,13,32,56,57,40,43,73,41,61,71,30,66,74,30,60,31,15,28,26,62,91,45,43,64,62,47,45,70,76,40,68,58,36,44,71,39,54,81,19,57,46,30,65,46,91,45,38,34,18,12,20,27,50,69,49,43,56,48,55,47,38,31,51,39,25,74,75,60,29,61,65,33,29,38,52,39,46,33,69,55,70,43,79,54,78,84,46,67,76,71,62,54,35,82,39,44,70,46,56,47,43,79,53,62,67,53,49,53,50,52,52,46,58,62,69,40,66,56,62,69,65,42,71,69,54,52,12,60,71,72,73,40,56,56,68,59,37,42,51,52,38,24,71,47,37,74,37,47,61,66,57,50,49,49,50,53,22,48,52,51,36,50,48,43,43,41,74,44,88,66,50,71,60,56,44,25,45,63,34,55,32,87,49,46,69,58,43,43,53,50,41,22,72,74,65,74,34,41,62,68,55,42,24,68,71,55,26,70,133,130,90,60,76,53,54,29,38,37,33,41,44,36,54,54,2,53,55,36,37,49,45,42,49,41,37,54,53,35,51,30,24,56,72,57,72,45,48,70,46,46,59,36,32,23,28,74,81,73,44,63,24,33,19,54,52,67,42,35,36,54,52,79,44,59,66,89,75,61,85,75,66,54,30,38,37,32,19,14,41,41,78,77,53,98,67,53,75,74,61,41,70,67,55,33,52,49,51,48,57,48,53,74,67,68,37,45,34,38,20,24,10,45,13,32,55,58,42,43,73,42,61,71,30,66,73,28,60,32,15,27,27,62,92,46,43,66,61,47,45,72,77,41,68,58,35,44,71,38,55,82,22,56,46,26,64,45,91,44,38,33,17,11,20,27,53,70,47,43,54,46,55,46,38,30,51,38,25,74,74,58,28,62,62,33,27,40,52,37,46,32,70,55,70,40,78,54,78,84,49,70,79,64,64,54,32,80,39,44,73,46,56,49,44,80,53,61,67,54,49,53,48,52,52,48,60,66,70,43,64,56,61,70,66,44,71,71,57,52,14,61,70,71,74,39,56,58,68,58,38,42,52,52,39,24,70,47,38,72,37,46,61,66,57,50,49,48,49,53,24,48,52,51,37,51,48,44,42,42,76,42,88,68,50,70,60,56,44,26,46,66,36,55,32,86,50,46,68,57,45,42,54,49,41,21,72,74,64,74,33,40,62,68,54,41,26,68,71,54,27,73,135

Organism: NCBI:txid471575

Radius of gyration: 25.36 Å; Cα contacts (8 Å, |Δi|>4): 1233; chains: 2; bounding box: 55×74×69 Å

pLDDT: mean 86.91, std 12.68, range [37.25, 98.81]

Sequence (644 aa):
MDRNPVSLSALAFSGGSLTSITGPIEILTTAAHLAGAPEPEINIVTPDNQDAVGPGGVRLKPNKLIGEIKQTDIVLVGSIGIPHNDLDSCTQETLDWLQMMEEKNIPIVSICSGSFVLAKANLLNNRKATTHWLLTNLFKDMFPQVQLHSEIKVTSDNNIFCTSGTYEYNDVMMHIVEQIYGQNTRETCSQLIFGDIEGAPPHILASFVPYRQHSDTLIHKLQDWMHSAPSDILSVGDLANKIHLCERQMKRRFKTATGQTPIQYIQQIRLSLAKCRLEKSNKTIEEISHEVGYEDTRYFRELFKKLNGLTPIEYRRKYQYRMDRNPVSLSALAFSGGSLTSITGPIEILTTAAHLAGAPEPEINIVTPDNQDAVGPGGVRLKPNKLIGEIKQTDIVLVGSIGIPHNDLDSCTQETLDWLQMMEEKNIPIVSICSGSFVLAKANLLNNRKATTHWLLTNLFKDMFPQVQLHSEIKVTSDNNIFCTSGTYEYNDVMMHIVEQIYGQNTRETCSQLIFGDIEGAPPHILASFVPYRQHSDTLIHKLQDWMHSAPSDILSVGDLANKIHLCERQMKRRFKTATGQTPIQYIQQIRLSLAKCRLEKSNKTIEEISHEVGYEDTRYFRELFKKLNGLTPIEYRRKYQYR

Secondary structure (DSSP, 8-state):
--PPPPEEEEE--TTS-THHHHHHHHHHHHHHHHTTPPPPEEEEE-TTSSPEE-GGG-EEE--S-GGG----SEEEE---SS--TT-TTS-HHHHHHHHHHHTTT--EEE-GGGHHHHHHTT-SBTSEE---GGGHHHHHHH-TTBEE-TT-SEEEETTEEEESSSTTHHHHHHHHHHHHH-HHHHHHHHHHHH---TTS-SSSHHHHGGGG-S--HHHHHHHHHHHHS-GGG--HHHHHHHTT--HHHHHHHHHHHHSS-HHHHHHHHHHHHHHHHHHH----HHHHHHHTT-S-HHHHHHHHHHHHSS-HHHHHHHHS--/--PPPPEEEEE--TTS-THHHHHHHHHHHHHHHHTTPPPPEEEEE-TTSSPEE-GGG-EEE--S-GGG----SEEEE---SS--TT-TTS-HHHHHHHHHHHTTT--EEE-GGGHHHHHHTT-SBTSEE---GGGHHHHHHH-TTBEE-TT-SEEEETTEEEESSSTTHHHHHHHHHHHHH-HHHHHHHHHHHH---TTS-SSSHHHHGGGG-S--HHHHHHHHHHHHS-GGG--HHHHHHHTT--HHHHHHHHHHHHSS-HHHHHHHHHHHHHHHHHHH----HHHHHHHTT-S-HHHHHHHHHHHHSS-HHHHHHHHS--

Nearest PDB structures (foldseek):
  3er6-assembly3_E  TM=9.292E-01  e=2.887E-17  Vibrio parahaemolyticus
  3er6-assembly1_B  TM=9.074E-01  e=2.231E-16  Vibrio parahaemolyticus
  3mgk-assembly1_A  TM=8.577E-01  e=3.691E-12  Clostridium acetobutylicum
  6swi-assembly1_A  TM=8.892E-01  e=1.388E-06  Geobacillus stearothermophilus
  4fe7-assembly1_A-2  TM=3.142E-01  e=1.352E-07  Escherichia coli